Protein AF-A0A059EXM2-F1 (afdb_monomer_lite)

Organism: NCBI:txid1288291

Sequence (465 aa):
MGEEAFQTYYKFTDETMDFLKKPQIKTFRINRSHKFHNLVEELALKLGCKRHESFNDLFTLPKEIGYYKAWDNENSIRVEKSIHKKTFSLMAETGLIYYQEVSSFLPVYLLDVKREHKVLDMCSSPGSKTTQLISMTDFLVANEPNNKRRNVLITNTSKFDTSNLIVTNYDGRFFPTKFKFDRILCDVPCSSDGTIRKDPSILKFWNINKSKGLAKLQAQILKRSLELLEEDGIAIYSTCTFNKMENEDVLEEVLDHNYEILDVTNKLNNFKVRRGLTEKTYNAMRIFPEDNDTGGFFICVIRKIPKEDKKINPIKNESKDFNLTNSKIEFVDDSFISSIKVNYPMNSNQSFFKNSINSLKKINTCLVPLLNYTHDVAGVKAFDLIKINNTKIWRPLQINYELCIDKQLLYSLLKDEFIDYPSERTGFIGVFYDNINLICYLTGNKMKAYVNNKFKEILLILLFN

Foldseek 3Di:
DLLVVVCVVPVDDPLLVVLLLAWFFWKKFFQPQDPCLVLVVVVQVVQVWDADQQHRRMITHDPLQTTACANPDDDPPCSDVDVVNLLVVLCQLLVRMPTDFPQRQVLLVVQPAAADWAEEELDAPLNRSVSVVQVHYQAYEYEHQDPVRLVNNCSNCVSRLHQRYWYFHDLLLPPDLPAATLTYEAADDALLSLCSSNHVVSSVVHDVVRRLVRLVSSLSNVLSNLSRYDAQGKYKHKYSDPDCSNAVVSCVVRDDPQKAWDQPVVSRRQQDWAADPDPRGRSKTWDGCSRHVGTTMTITIMTGHHPVNVDDDDDDDDDDDDDDDDDDDDDDDLVVLQSAADDDDDDDDCDVVPVPCPSNRHDDTPSPDPPSPDNPLAPPDQWDFDADPNDTDTHGFDAPEEEEDDPVVLLCQLVDQKDFAAAQDFGWHWYDYPPDTFIWTDDHRIIHTSHHNSRSVNCCVSRVD

pLDDT: mean 75.6, std 24.19, range [22.58, 98.88]

InterPro domains:
  IPR001678 SAM-dependent methyltransferase RsmB-F/NOP2-type domain [PS51686] (19-305)
  IPR023267 RNA (C5-cytosine) methyltransferase [PR02008] (91-105)
  IPR023267 RNA (C5-cytosine) methyltransferase [PR02008] (120-130)
  IPR023267 RNA (C5-cytosine) methyltransferase [PR02008] (182-194)
  IPR023267 RNA (C5-cytosine) methyltransferase [PR02008] (232-248)
  IPR023267 RNA (C5-cytosine) methyltransferase [PR02008] (287-304)
  IPR023267 RNA (C5-cytosine) methyltransferase [PTHR22808] (6-280)
  IPR029063 S-adenosyl-L-methionine-dependent methyltransferase superfamily [G3DSA:3.40.50.150] (3-304)
  IPR029063 S-adenosyl-L-methionine-dependent methyltransferase superfamily [SSF53335] (17-305)
  IPR049560 SAM-dependent methyltransferase RsmB-F/NOP2-type, catalytic core [PF01189] (109-301)

Structure (mmCIF, N/CA/C/O backbone):
data_AF-A0A059EXM2-F1
#
_entry.id   AF-A0A059EXM2-F1
#
loop_
_atom_site.group_PDB
_atom_site.id
_atom_site.type_symbol
_atom_site.label_atom_id
_atom_site.label_alt_id
_atom_site.label_comp_id
_atom_site.label_asym_id
_atom_site.label_entity_id
_atom_site.label_seq_id
_atom_site.pdbx_PDB_ins_code
_atom_site.Cartn_x
_atom_site.Cartn_y
_atom_site.Cartn_z
_atom_site.occupancy
_atom_site.B_iso_or_equiv
_atom_site.auth_seq_id
_atom_site.auth_comp_id
_atom_site.auth_asym_id
_atom_site.auth_atom_id
_atom_site.pdbx_PDB_model_num
ATOM 1 N N . MET A 1 1 ? 31.553 7.747 -5.532 1.00 61.94 1 MET A N 1
ATOM 2 C CA . MET A 1 1 ? 31.160 6.318 -5.520 1.00 61.94 1 MET A CA 1
ATOM 3 C C . MET A 1 1 ? 29.653 6.121 -5.690 1.00 61.94 1 MET A C 1
ATOM 5 O O . MET A 1 1 ? 29.232 6.059 -6.828 1.00 61.94 1 MET A O 1
ATOM 9 N N . GLY A 1 2 ? 28.832 6.010 -4.631 1.00 78.88 2 GLY A N 1
ATOM 10 C CA . GLY A 1 2 ? 27.418 5.587 -4.759 1.00 78.88 2 GLY A CA 1
ATOM 11 C C . GLY A 1 2 ? 26.545 6.499 -5.636 1.00 78.88 2 GLY A C 1
ATOM 12 O O . GLY A 1 2 ? 26.023 6.057 -6.656 1.00 78.88 2 GLY A O 1
ATOM 13 N N . GLU A 1 3 ? 26.457 7.787 -5.288 1.00 82.94 3 GLU A N 1
ATOM 14 C CA . GLU A 1 3 ? 25.691 8.789 -6.053 1.00 82.94 3 GLU A CA 1
ATOM 15 C C . GLU A 1 3 ? 26.241 8.996 -7.477 1.00 82.94 3 GLU A C 1
ATOM 17 O O . GLU A 1 3 ? 25.490 9.049 -8.443 1.00 82.94 3 GLU A O 1
ATOM 22 N N . GLU A 1 4 ? 27.562 9.042 -7.618 1.00 84.81 4 GLU A N 1
ATOM 23 C CA . GLU A 1 4 ? 28.286 9.140 -8.894 1.00 84.81 4 GLU A CA 1
ATOM 24 C C . GLU A 1 4 ? 27.989 7.953 -9.832 1.00 84.81 4 GLU A C 1
ATOM 26 O O . GLU A 1 4 ? 27.733 8.139 -11.022 1.00 84.81 4 GLU A O 1
ATOM 31 N N . ALA A 1 5 ? 27.952 6.727 -9.298 1.00 87.06 5 ALA A N 1
ATOM 32 C CA . ALA A 1 5 ? 27.580 5.530 -10.046 1.00 87.06 5 ALA A CA 1
ATOM 33 C C . ALA A 1 5 ? 26.088 5.526 -10.418 1.00 87.06 5 ALA A C 1
ATOM 35 O O . ALA A 1 5 ? 25.745 5.110 -11.523 1.00 87.06 5 ALA A O 1
ATOM 36 N N . PHE A 1 6 ? 25.217 6.024 -9.533 1.00 90.19 6 PHE A N 1
ATOM 37 C CA . PHE A 1 6 ? 23.790 6.222 -9.807 1.00 90.19 6 PHE A CA 1
ATOM 38 C C . PHE A 1 6 ? 23.576 7.209 -10.967 1.00 90.19 6 PHE A C 1
ATOM 40 O O . PHE A 1 6 ? 22.898 6.870 -11.936 1.00 90.19 6 PHE A O 1
ATOM 47 N N . GLN A 1 7 ? 24.217 8.383 -10.921 1.00 87.62 7 GLN A N 1
ATOM 48 C CA . GLN A 1 7 ? 24.163 9.391 -11.989 1.00 87.62 7 GLN A CA 1
ATOM 49 C C . GLN A 1 7 ? 24.710 8.836 -13.317 1.00 87.62 7 GLN A C 1
ATOM 51 O O . GLN A 1 7 ? 24.052 8.941 -14.351 1.00 87.62 7 GLN A O 1
ATOM 56 N N . THR A 1 8 ? 25.871 8.169 -13.284 1.00 89.12 8 THR A N 1
ATOM 57 C CA . THR A 1 8 ? 26.523 7.573 -14.469 1.00 89.12 8 THR A CA 1
ATOM 58 C C . THR A 1 8 ? 25.678 6.468 -15.115 1.00 89.12 8 THR A C 1
ATOM 60 O O . THR A 1 8 ? 25.666 6.333 -16.341 1.00 89.12 8 THR A O 1
ATOM 63 N N . TYR A 1 9 ? 24.976 5.672 -14.302 1.00 92.06 9 TYR A N 1
ATOM 64 C CA . TYR A 1 9 ? 24.110 4.591 -14.771 1.00 92.06 9 TYR A CA 1
ATOM 65 C C . TYR A 1 9 ? 22.809 5.117 -15.381 1.00 92.06 9 TYR A C 1
ATOM 67 O O . TYR A 1 9 ? 22.465 4.738 -16.500 1.00 92.06 9 TYR A O 1
ATOM 75 N N . TYR A 1 10 ? 22.097 5.988 -14.661 1.00 91.69 10 TYR A N 1
ATOM 76 C CA . TYR A 1 10 ? 20.772 6.449 -15.074 1.00 91.69 10 TYR A CA 1
ATOM 77 C C . TYR A 1 10 ? 20.788 7.567 -16.115 1.00 91.69 10 TYR A C 1
ATOM 79 O O . TYR A 1 10 ? 19.843 7.658 -16.896 1.00 91.69 10 TYR A O 1
ATOM 87 N N . LYS A 1 11 ? 21.834 8.407 -16.139 1.00 90.75 11 LYS A N 1
ATOM 88 C CA . LYS A 1 11 ? 21.968 9.559 -17.053 1.00 90.75 11 LYS A CA 1
ATOM 89 C C . LYS A 1 11 ? 20.727 10.464 -17.066 1.00 90.75 11 LYS A C 1
ATOM 91 O O . LYS A 1 11 ? 20.297 10.942 -18.114 1.00 90.75 11 LYS A O 1
ATOM 96 N N . PHE A 1 12 ? 20.134 10.655 -15.889 1.00 91.38 12 PHE A N 1
ATOM 97 C CA . PHE A 1 12 ? 19.004 11.555 -15.695 1.00 91.38 12 PHE A CA 1
ATOM 98 C C . PHE A 1 12 ? 19.383 13.009 -16.000 1.00 91.38 12 PHE A C 1
ATOM 100 O O . PHE A 1 12 ? 20.544 13.394 -15.873 1.00 91.38 12 PHE A O 1
ATOM 107 N N . THR A 1 13 ? 18.389 13.814 -16.378 1.00 89.75 13 THR A N 1
ATOM 108 C CA . THR A 1 13 ? 18.563 15.259 -16.570 1.00 89.75 13 THR A CA 1
ATOM 109 C C . THR A 1 13 ? 18.832 15.962 -15.241 1.00 89.75 13 THR A C 1
ATOM 111 O O . THR A 1 13 ? 18.420 15.479 -14.181 1.00 89.75 13 THR A O 1
ATOM 114 N N . ASP A 1 14 ? 19.450 17.143 -15.300 1.00 87.62 14 ASP A N 1
ATOM 115 C CA . ASP A 1 14 ? 19.663 17.988 -14.119 1.00 87.62 14 ASP A CA 1
ATOM 116 C C . ASP A 1 14 ? 18.338 18.304 -13.403 1.00 87.62 14 ASP A C 1
ATOM 118 O O . ASP A 1 14 ? 18.270 18.243 -12.180 1.00 87.62 14 ASP A O 1
ATOM 122 N N . GLU A 1 15 ? 17.246 18.509 -14.150 1.00 90.19 15 GLU A N 1
ATOM 123 C CA . GLU A 1 15 ? 15.894 18.685 -13.598 1.00 90.19 15 GLU A CA 1
ATOM 124 C C . GLU A 1 15 ? 15.435 17.479 -12.758 1.00 90.19 15 GLU A C 1
ATOM 126 O O . GLU A 1 15 ? 15.003 17.647 -11.614 1.00 90.19 15 GLU A O 1
ATOM 131 N N . THR A 1 16 ? 15.569 16.259 -13.289 1.00 90.31 16 THR A N 1
ATOM 132 C CA . THR A 1 16 ? 15.226 15.021 -12.563 1.00 90.31 16 THR A CA 1
ATOM 133 C C . THR A 1 16 ? 16.080 14.895 -11.295 1.00 90.31 16 THR A C 1
ATOM 135 O O . THR A 1 16 ? 15.576 14.566 -10.218 1.00 90.31 16 THR A O 1
ATOM 138 N N . MET A 1 17 ? 17.380 15.197 -11.397 1.00 89.81 17 MET A N 1
ATOM 13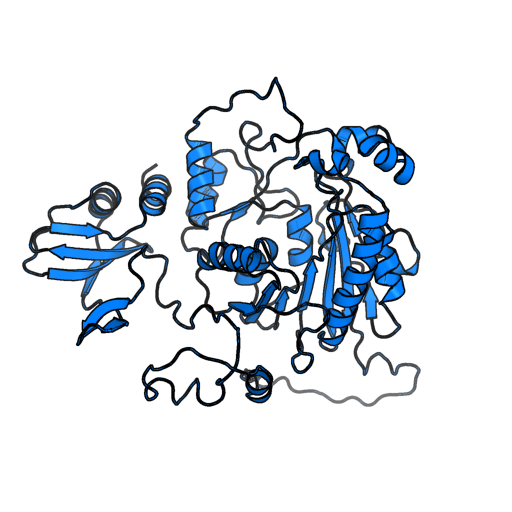9 C CA . MET A 1 17 ? 18.320 15.158 -10.272 1.00 89.81 17 MET A CA 1
ATOM 140 C C . MET A 1 17 ? 17.995 16.206 -9.197 1.00 89.81 17 MET A C 1
ATOM 142 O O . MET A 1 17 ? 18.063 15.897 -8.005 1.00 89.81 17 MET A O 1
ATOM 146 N N . ASP A 1 18 ? 17.575 17.406 -9.589 1.00 89.50 18 ASP A N 1
ATOM 147 C CA . ASP A 1 18 ? 17.108 18.451 -8.679 1.00 89.50 18 ASP A CA 1
ATOM 148 C C . ASP A 1 18 ? 15.785 18.079 -8.008 1.00 89.50 18 ASP A C 1
ATOM 150 O O . ASP A 1 18 ? 15.593 18.361 -6.825 1.00 89.50 18 ASP A O 1
ATOM 154 N N . PHE A 1 19 ? 14.861 17.415 -8.708 1.00 90.25 19 PHE A N 1
ATOM 155 C CA . PHE A 1 19 ? 13.657 16.880 -8.072 1.00 90.25 19 PHE A CA 1
ATOM 156 C C . PHE A 1 19 ? 13.964 15.750 -7.083 1.00 90.25 19 PHE A C 1
ATOM 158 O O . PHE A 1 19 ? 13.394 15.743 -5.992 1.00 90.25 19 PHE A O 1
ATOM 165 N N . LEU A 1 20 ? 14.914 14.856 -7.379 1.00 89.00 20 LEU A N 1
ATOM 166 C CA . LEU A 1 20 ? 15.392 13.846 -6.423 1.00 89.00 20 LEU A CA 1
ATOM 167 C C . LEU A 1 20 ? 16.012 14.473 -5.156 1.00 89.00 20 LEU A C 1
ATOM 169 O O . LEU A 1 20 ? 15.892 13.901 -4.068 1.00 89.00 20 LEU A O 1
ATOM 173 N N . LYS A 1 21 ? 16.604 15.669 -5.278 1.00 85.88 21 LYS A N 1
ATOM 174 C CA . LYS A 1 21 ? 17.170 16.464 -4.172 1.00 85.88 21 LYS A CA 1
ATOM 175 C C . LYS A 1 21 ? 16.143 17.298 -3.389 1.00 85.88 21 LYS A C 1
ATOM 177 O O . LYS A 1 21 ? 16.456 17.794 -2.309 1.00 85.88 21 LYS A O 1
ATOM 182 N N . LYS A 1 22 ? 14.900 17.433 -3.866 1.00 84.50 22 LYS A N 1
ATOM 183 C CA . LYS A 1 22 ? 13.835 18.175 -3.162 1.00 84.50 22 LYS A CA 1
ATOM 184 C C . LYS A 1 22 ? 13.113 17.278 -2.142 1.00 84.50 22 LYS A C 1
ATOM 186 O O . LYS A 1 22 ? 12.675 16.183 -2.507 1.00 84.50 22 LYS A O 1
ATOM 191 N N . PRO A 1 23 ? 12.891 17.732 -0.891 1.00 78.69 23 PRO A N 1
ATOM 192 C CA . PRO A 1 23 ? 11.984 17.083 0.059 1.00 78.69 23 PRO A CA 1
ATOM 193 C C . PRO A 1 23 ? 10.632 16.724 -0.566 1.00 78.69 23 PRO A C 1
ATOM 195 O O . PRO A 1 23 ? 10.040 17.540 -1.271 1.00 78.69 23 PRO A O 1
ATOM 198 N N . GLN A 1 24 ? 10.127 15.516 -0.315 1.00 82.19 24 GLN A N 1
ATOM 199 C CA . GLN A 1 24 ? 8.817 15.102 -0.824 1.00 82.19 24 GLN A CA 1
ATOM 200 C C . GLN A 1 24 ? 7.650 15.587 0.059 1.00 82.19 24 GLN A C 1
ATOM 202 O O . GLN A 1 24 ? 7.765 15.637 1.288 1.00 82.19 24 GLN A O 1
ATOM 207 N N . ILE A 1 25 ? 6.506 15.869 -0.575 1.00 81.31 25 ILE A N 1
ATOM 208 C CA . ILE A 1 25 ? 5.206 16.106 0.069 1.00 81.31 25 ILE A CA 1
ATOM 209 C C . ILE A 1 25 ? 4.643 14.807 0.679 1.00 81.31 25 ILE A C 1
ATOM 211 O O . ILE A 1 25 ? 4.482 13.788 0.005 1.00 81.31 25 ILE A O 1
ATOM 215 N N . LYS A 1 26 ? 4.279 14.848 1.962 1.00 85.38 26 LYS A N 1
ATOM 216 C CA . LYS A 1 26 ? 3.546 13.784 2.660 1.00 85.38 26 LYS A CA 1
ATOM 217 C C . LYS A 1 26 ? 2.063 13.835 2.324 1.00 85.38 26 LYS A C 1
ATOM 219 O O . LYS A 1 26 ? 1.386 14.842 2.542 1.00 85.38 26 LYS A O 1
ATOM 224 N N . THR A 1 27 ? 1.568 12.679 1.917 1.00 91.31 27 THR A N 1
ATOM 225 C CA . THR A 1 27 ? 0.152 12.371 1.741 1.00 91.31 27 THR A CA 1
ATOM 226 C C . THR A 1 27 ? -0.284 11.288 2.736 1.00 91.31 27 THR A C 1
ATOM 228 O O . THR A 1 27 ? 0.532 10.518 3.260 1.00 91.31 27 THR A O 1
ATOM 231 N N . PHE A 1 28 ? -1.575 11.257 3.054 1.00 93.44 28 PHE A N 1
ATOM 232 C CA . PHE A 1 28 ? -2.206 10.221 3.871 1.00 93.44 28 PHE A CA 1
ATOM 233 C C . PHE A 1 28 ? -3.591 9.876 3.327 1.00 93.44 28 PHE A C 1
ATOM 235 O O . PHE A 1 28 ? -4.213 10.699 2.659 1.00 93.44 28 PHE A O 1
ATOM 242 N N . ARG A 1 29 ? -4.085 8.677 3.645 1.00 93.88 29 ARG A N 1
ATOM 243 C CA . ARG A 1 29 ? -5.500 8.317 3.480 1.00 93.88 29 ARG A CA 1
ATOM 244 C C . ARG A 1 29 ? -6.215 8.356 4.826 1.00 93.88 29 ARG A C 1
ATOM 246 O O . ARG A 1 29 ? -5.594 8.081 5.856 1.00 93.88 29 ARG A O 1
ATOM 253 N N . ILE A 1 30 ? -7.518 8.612 4.812 1.00 92.69 30 ILE A N 1
ATOM 254 C CA . ILE A 1 30 ? -8.392 8.408 5.976 1.00 92.69 30 ILE A CA 1
ATOM 255 C C . ILE A 1 30 ? -8.853 6.948 5.995 1.00 92.69 30 ILE A C 1
ATOM 257 O O . ILE A 1 30 ? -9.136 6.367 4.947 1.00 92.69 30 ILE A O 1
ATOM 261 N N . ASN A 1 31 ? -8.920 6.331 7.174 1.00 88.56 31 ASN A N 1
ATOM 262 C CA . ASN A 1 31 ? -9.441 4.976 7.308 1.00 88.56 31 ASN A CA 1
ATOM 263 C C . ASN A 1 31 ? -10.973 4.970 7.173 1.00 88.56 31 ASN A C 1
ATOM 265 O O . ASN A 1 31 ? -11.696 5.196 8.143 1.00 88.56 31 ASN A O 1
ATOM 269 N N . ARG A 1 32 ? -11.460 4.689 5.960 1.00 85.94 32 ARG A N 1
ATOM 270 C CA . ARG A 1 32 ? -12.892 4.657 5.627 1.00 85.94 32 ARG A CA 1
ATOM 271 C C . ARG A 1 32 ? -13.686 3.550 6.337 1.00 85.94 32 ARG A C 1
ATOM 273 O O . ARG A 1 32 ? -14.897 3.697 6.426 1.00 85.94 32 ARG A O 1
ATOM 280 N N . SER A 1 33 ? -13.061 2.495 6.883 1.00 75.50 33 SER A N 1
ATOM 281 C CA . SER A 1 33 ? -13.796 1.510 7.703 1.00 75.50 33 SER A CA 1
ATOM 282 C C . SER A 1 33 ? -13.991 1.957 9.156 1.00 75.50 33 SER A C 1
ATOM 284 O O . SER A 1 33 ? -14.828 1.400 9.864 1.00 75.50 33 SER A O 1
ATOM 286 N N . HIS A 1 34 ? -13.270 2.986 9.620 1.00 79.62 34 HIS A N 1
ATOM 287 C CA . HIS A 1 34 ? -13.438 3.496 10.975 1.00 79.62 34 HIS A CA 1
ATOM 288 C C . HIS A 1 34 ? -14.591 4.503 11.047 1.00 79.62 34 HIS A C 1
ATOM 290 O O . HIS A 1 34 ? -14.557 5.550 10.404 1.00 79.62 34 HIS A O 1
ATOM 296 N N . LYS A 1 35 ? -15.546 4.268 11.954 1.00 77.06 35 LYS A N 1
ATOM 297 C CA . LYS A 1 35 ? -16.745 5.099 12.212 1.00 77.06 35 LYS A CA 1
ATOM 298 C C . LYS A 1 35 ? -16.544 6.591 12.549 1.00 77.06 35 LYS A C 1
ATOM 300 O O . LYS A 1 35 ? -17.514 7.296 12.797 1.00 77.06 35 LYS A O 1
ATOM 305 N N . PHE A 1 36 ? -15.304 7.077 12.574 1.00 84.25 36 PHE A N 1
ATOM 306 C CA . PHE A 1 36 ? -14.969 8.491 12.767 1.00 84.25 36 PHE A CA 1
ATOM 307 C C . PHE A 1 36 ? -14.428 9.154 11.495 1.00 84.25 36 PHE A C 1
ATOM 309 O O . PHE A 1 36 ? -14.000 10.302 11.564 1.00 84.25 36 PHE A O 1
ATOM 316 N N . HIS A 1 37 ? -14.455 8.478 10.336 1.00 87.88 37 HIS A N 1
ATOM 317 C CA . HIS A 1 37 ? -13.871 8.993 9.094 1.00 87.88 37 HIS A CA 1
ATOM 318 C C . HIS A 1 37 ? -14.359 10.405 8.728 1.00 87.88 37 HIS A C 1
ATOM 320 O O . HIS A 1 37 ? -13.537 11.216 8.321 1.00 87.88 37 HIS A O 1
ATOM 326 N N . ASN A 1 38 ? -15.639 10.734 8.952 1.00 90.50 38 ASN A N 1
ATOM 327 C CA . ASN A 1 38 ? -16.179 12.079 8.701 1.00 90.50 38 ASN A CA 1
ATOM 328 C C . ASN A 1 38 ? -15.568 13.136 9.636 1.00 90.50 38 ASN A C 1
ATOM 330 O O . ASN A 1 38 ? -15.069 14.149 9.162 1.00 90.50 38 ASN A O 1
ATOM 334 N N . LEU A 1 39 ? -15.512 12.879 10.949 1.00 90.69 39 LEU A N 1
ATOM 335 C CA . LEU A 1 39 ? -14.900 13.806 11.913 1.00 90.69 39 LEU A CA 1
ATOM 336 C C . LEU A 1 39 ? -13.392 13.972 11.668 1.00 90.69 39 LEU A C 1
ATOM 338 O O . LEU A 1 39 ? -12.851 15.064 11.810 1.00 90.69 39 LEU A O 1
ATOM 342 N N . VAL A 1 40 ? -12.707 12.897 11.264 1.00 92.12 40 VAL A N 1
ATOM 343 C CA . VAL A 1 40 ? -11.286 12.921 10.877 1.00 92.12 40 VAL A CA 1
ATOM 344 C C . VAL A 1 40 ? -11.076 13.735 9.596 1.00 92.12 40 VAL A C 1
ATOM 346 O O . VAL A 1 40 ? -10.073 14.432 9.481 1.00 92.12 40 VAL A O 1
ATOM 349 N N . GLU A 1 41 ? -12.020 13.685 8.656 1.00 94.31 41 GLU A N 1
ATOM 350 C CA . GLU A 1 41 ? -12.012 14.429 7.393 1.00 94.31 41 GLU A CA 1
ATOM 351 C C . GLU A 1 41 ? -12.301 15.920 7.601 1.00 94.31 41 GLU A C 1
ATOM 353 O O . GLU A 1 41 ? -11.534 16.763 7.135 1.00 94.31 41 GLU A O 1
ATOM 358 N N . GLU A 1 42 ? -13.329 16.257 8.382 1.00 92.69 42 GLU A N 1
ATOM 359 C CA . GLU A 1 42 ? -13.608 17.624 8.830 1.00 92.69 42 GLU A CA 1
ATOM 360 C C . GLU A 1 42 ? -12.419 18.220 9.587 1.00 92.69 42 GLU A C 1
ATOM 362 O O . GLU A 1 42 ? -11.996 19.339 9.297 1.00 92.69 42 GLU A O 1
ATOM 367 N N . LEU A 1 43 ? -11.838 17.471 10.530 1.00 90.94 43 LEU A N 1
ATOM 368 C CA . LEU A 1 43 ? -10.674 17.915 11.290 1.00 90.94 43 LEU A CA 1
ATOM 369 C C . LEU A 1 43 ? -9.438 18.066 10.393 1.00 90.94 43 LEU A C 1
ATOM 371 O O . LEU A 1 43 ? -8.734 19.062 10.511 1.00 90.94 43 LEU A O 1
ATOM 375 N N . ALA A 1 44 ? -9.186 17.151 9.453 1.00 90.94 44 ALA A N 1
ATOM 376 C CA . ALA A 1 44 ? -8.093 17.295 8.491 1.00 90.94 44 ALA A CA 1
ATOM 377 C C . ALA A 1 44 ? -8.223 18.584 7.658 1.00 90.94 44 ALA A C 1
ATOM 379 O O . ALA A 1 44 ? -7.235 19.302 7.491 1.00 90.94 44 ALA A O 1
ATOM 380 N N . LEU A 1 45 ? -9.433 18.903 7.185 1.00 91.88 45 LEU A N 1
ATOM 381 C CA . LEU A 1 45 ? -9.723 20.127 6.431 1.00 91.88 45 LEU A CA 1
ATOM 382 C C . LEU A 1 45 ? -9.598 21.388 7.309 1.00 91.88 45 LEU A C 1
ATOM 384 O O . LEU A 1 45 ? -8.935 22.339 6.898 1.00 91.88 45 LEU A O 1
ATOM 388 N N . LYS A 1 46 ? -10.132 21.381 8.543 1.00 89.69 46 LYS A N 1
ATOM 389 C CA . LYS A 1 46 ? -9.931 22.454 9.546 1.00 89.69 46 LYS A CA 1
ATOM 390 C C . LYS A 1 46 ? -8.443 22.702 9.837 1.00 89.69 46 LYS A C 1
ATOM 392 O O . LYS A 1 46 ? -8.028 23.843 10.003 1.00 89.69 46 LYS A O 1
ATOM 397 N N . LEU A 1 47 ? -7.634 21.641 9.859 1.00 87.19 47 LEU A N 1
ATOM 398 C CA . LEU A 1 47 ? -6.178 21.684 10.046 1.00 87.19 47 LEU A CA 1
ATOM 399 C C . LEU A 1 47 ? -5.396 22.067 8.771 1.00 87.19 47 LEU A C 1
ATOM 401 O O . LEU A 1 47 ? -4.169 21.968 8.759 1.00 87.19 47 LEU A O 1
ATOM 405 N N . GLY A 1 48 ? -6.076 22.499 7.703 1.00 87.81 48 GLY A N 1
ATOM 406 C CA . GLY A 1 48 ? -5.461 23.005 6.473 1.00 87.81 48 GLY A CA 1
ATOM 407 C C . GLY A 1 48 ? -4.991 21.935 5.483 1.00 87.81 48 GLY A C 1
ATOM 408 O O . GLY A 1 48 ? -4.294 22.268 4.522 1.00 87.81 48 GLY A O 1
ATOM 409 N N . CYS A 1 49 ? -5.340 20.659 5.685 1.00 90.38 49 CYS A N 1
ATOM 410 C CA . CYS A 1 49 ? -5.080 19.629 4.676 1.00 90.38 49 CYS A CA 1
ATOM 411 C C . CYS A 1 49 ? -5.932 19.883 3.430 1.00 90.38 49 CYS A C 1
ATOM 413 O O . CYS A 1 49 ? -7.052 20.386 3.516 1.00 90.38 49 CYS A O 1
ATOM 415 N N . LYS A 1 50 ? -5.433 19.464 2.267 1.00 91.62 50 LYS A N 1
ATOM 416 C CA . LYS A 1 50 ? -6.177 19.518 1.001 1.00 91.62 50 LYS A CA 1
ATOM 417 C C . LYS A 1 50 ? -6.388 18.111 0.460 1.00 91.62 50 LYS A C 1
ATOM 419 O O . LYS A 1 50 ? -5.498 17.275 0.602 1.00 91.62 50 LYS A O 1
ATOM 424 N N . ARG A 1 51 ? -7.530 17.853 -0.184 1.00 93.31 51 ARG A N 1
ATOM 425 C CA . ARG A 1 51 ? -7.708 16.644 -1.009 1.00 93.31 51 ARG A CA 1
ATOM 426 C C . ARG A 1 51 ? -6.679 16.649 -2.140 1.00 93.31 51 ARG A C 1
ATOM 428 O O . ARG A 1 51 ? -6.332 17.717 -2.641 1.00 93.31 51 ARG A O 1
ATOM 435 N N . HIS A 1 52 ? -6.201 15.478 -2.538 1.00 91.56 52 HIS A N 1
ATOM 436 C CA . HIS A 1 52 ? -5.348 15.341 -3.711 1.00 91.56 52 HIS A CA 1
ATOM 437 C C . HIS A 1 52 ? -6.187 15.480 -4.988 1.00 91.56 52 HIS A C 1
ATOM 439 O O . HIS A 1 52 ? -7.189 14.787 -5.141 1.00 91.56 52 HIS A O 1
ATOM 445 N N . GLU A 1 53 ? -5.753 16.332 -5.917 1.00 87.00 53 GLU A N 1
ATOM 446 C CA . GLU A 1 53 ? -6.539 16.767 -7.086 1.00 87.00 53 GLU A CA 1
ATOM 447 C C . GLU A 1 53 ? -7.030 15.597 -7.960 1.00 87.00 53 GLU A C 1
ATOM 449 O O . GLU A 1 53 ? -8.182 15.584 -8.384 1.00 87.00 53 GLU A O 1
ATOM 454 N N . SER A 1 54 ? -6.198 14.568 -8.151 1.00 88.12 54 SER A N 1
ATOM 455 C CA . SER A 1 54 ? -6.555 13.346 -8.896 1.00 88.12 54 SER A CA 1
ATOM 456 C C . SER A 1 54 ? -7.292 12.264 -8.085 1.00 88.12 54 SER A C 1
ATOM 458 O O . SER A 1 54 ? -7.891 11.366 -8.681 1.00 88.12 54 SER A O 1
ATOM 460 N N . PHE A 1 55 ? -7.212 12.281 -6.743 1.00 91.25 55 PHE A N 1
ATOM 461 C CA . PHE A 1 55 ? -7.529 11.121 -5.886 1.00 91.25 55 PHE A CA 1
ATOM 462 C C . PHE A 1 55 ? -8.185 11.533 -4.554 1.00 91.25 55 PHE A C 1
ATOM 464 O O . PHE A 1 55 ? -7.506 11.816 -3.569 1.00 91.25 55 PHE A O 1
ATOM 471 N N . ASN A 1 56 ? -9.521 11.502 -4.503 1.00 86.00 56 ASN A N 1
ATOM 472 C CA . ASN A 1 56 ? -10.330 12.027 -3.387 1.00 86.00 56 ASN A CA 1
ATOM 473 C C . ASN A 1 56 ? -10.083 11.396 -1.999 1.00 86.00 56 ASN A C 1
ATOM 475 O O . ASN A 1 56 ? -10.397 12.035 -0.991 1.00 86.00 56 ASN A O 1
ATOM 479 N N . ASP A 1 57 ? -9.543 10.173 -1.936 1.00 87.06 57 ASP A N 1
ATOM 480 C CA . ASP A 1 57 ? -9.198 9.478 -0.682 1.00 87.06 57 ASP A CA 1
ATOM 481 C C . ASP A 1 57 ? -7.808 9.828 -0.131 1.00 87.06 57 ASP A C 1
ATOM 483 O O . ASP A 1 57 ? -7.477 9.435 0.991 1.00 87.06 57 ASP A O 1
ATOM 487 N N . LEU A 1 58 ? -6.996 10.569 -0.892 1.00 92.50 58 LEU A N 1
ATOM 488 C CA . LEU A 1 58 ? -5.703 11.075 -0.446 1.00 92.50 58 LEU A CA 1
ATOM 489 C C . LEU A 1 58 ? -5.796 12.539 -0.018 1.00 92.50 58 LEU A C 1
ATOM 491 O O . LEU A 1 58 ? -6.437 13.370 -0.660 1.00 92.50 58 LEU A O 1
ATOM 495 N N . PHE A 1 59 ? -5.077 12.854 1.053 1.00 92.62 59 PHE A N 1
ATOM 496 C CA . PHE A 1 59 ? -4.975 14.181 1.638 1.00 92.62 59 PHE A CA 1
ATOM 497 C C . PHE A 1 59 ? -3.510 14.596 1.739 1.00 92.62 59 PHE A C 1
ATOM 499 O O . PHE A 1 59 ? -2.673 13.862 2.268 1.00 92.62 59 PHE A O 1
ATOM 506 N N . THR A 1 60 ? -3.212 15.791 1.248 1.00 90.00 60 THR A N 1
ATOM 507 C CA . THR A 1 60 ? -1.915 16.458 1.361 1.00 90.00 60 THR A CA 1
ATOM 508 C C . THR A 1 60 ? -1.866 17.252 2.663 1.00 90.00 60 THR A C 1
ATOM 510 O O . THR A 1 60 ? -2.765 18.052 2.937 1.00 90.00 60 THR A O 1
ATOM 513 N N . LEU A 1 61 ? -0.813 17.046 3.461 1.00 85.62 61 LEU A N 1
ATOM 514 C CA . LEU A 1 61 ? -0.570 17.827 4.679 1.00 85.62 61 LEU A CA 1
ATOM 515 C C . LEU A 1 61 ? -0.203 19.295 4.359 1.00 85.62 61 LEU A C 1
ATOM 517 O O . LEU A 1 61 ? 0.422 19.547 3.325 1.00 85.62 61 LEU A O 1
ATOM 521 N N . PRO A 1 62 ? -0.489 20.251 5.269 1.00 78.38 62 PRO A N 1
ATOM 522 C CA . PRO A 1 62 ? 0.001 21.630 5.176 1.00 78.38 62 PRO A CA 1
ATOM 523 C C . PRO A 1 62 ? 1.526 21.683 5.012 1.00 78.38 62 PRO A C 1
ATOM 525 O O . PRO A 1 62 ? 2.235 20.854 5.593 1.00 78.38 62 PRO A O 1
ATOM 528 N N . LYS A 1 63 ? 2.059 22.6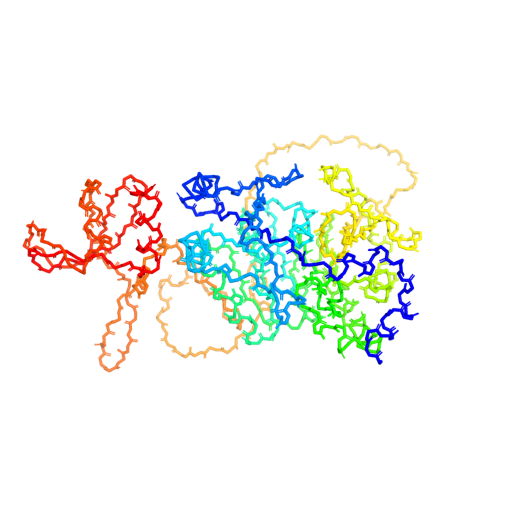57 4.262 1.00 68.88 63 LYS A N 1
ATOM 529 C CA . LYS A 1 63 ? 3.504 22.759 3.957 1.00 68.88 63 LYS A CA 1
ATOM 530 C C . LYS A 1 63 ? 4.370 22.856 5.217 1.00 68.88 63 LYS A C 1
ATOM 532 O O . LYS A 1 63 ? 5.479 22.335 5.257 1.00 68.88 63 LYS A O 1
ATOM 537 N N . GLU A 1 64 ? 3.813 23.427 6.274 1.00 64.44 64 GLU A N 1
ATOM 538 C CA . GLU A 1 64 ? 4.401 23.650 7.593 1.00 64.44 64 GLU A CA 1
ATOM 539 C C . GLU A 1 64 ? 4.634 22.335 8.368 1.00 64.44 64 GLU A C 1
ATOM 541 O O . GLU A 1 64 ? 5.306 22.327 9.393 1.00 64.44 64 GLU A O 1
ATOM 546 N N . ILE A 1 65 ? 4.068 21.211 7.907 1.00 65.06 65 ILE A N 1
ATOM 547 C CA . ILE A 1 65 ? 4.121 19.880 8.552 1.00 65.06 65 ILE A CA 1
ATOM 548 C C . ILE A 1 65 ? 4.502 18.780 7.529 1.00 65.06 65 ILE A C 1
ATOM 550 O O . ILE A 1 65 ? 5.068 17.726 7.864 1.00 65.06 65 ILE A O 1
ATOM 554 N N . GLY A 1 66 ? 4.186 19.029 6.259 1.00 57.31 66 GLY A N 1
ATOM 555 C CA . GLY A 1 66 ? 4.057 18.050 5.191 1.00 57.31 66 GLY A CA 1
ATOM 556 C C . GLY A 1 66 ? 5.348 17.564 4.544 1.00 57.31 66 GLY A C 1
ATOM 557 O O . GLY A 1 66 ? 5.284 16.573 3.836 1.00 57.31 66 GLY A O 1
ATOM 558 N N . TYR A 1 67 ? 6.520 18.151 4.782 1.00 57.34 67 TYR A N 1
ATOM 559 C CA . TYR A 1 67 ? 7.744 17.697 4.099 1.00 57.34 67 TYR A CA 1
ATOM 560 C C . TYR A 1 67 ? 8.481 16.563 4.828 1.00 57.34 67 TYR A C 1
ATOM 562 O O . TYR A 1 67 ? 8.603 16.552 6.060 1.00 57.34 67 TYR A O 1
ATOM 570 N N . TYR A 1 68 ? 8.983 15.575 4.081 1.00 55.31 68 TYR A N 1
ATOM 571 C CA . TYR A 1 68 ? 9.964 14.607 4.593 1.00 55.31 68 TYR A CA 1
ATOM 572 C C . TYR A 1 68 ? 11.315 15.307 4.834 1.00 55.31 68 TYR A C 1
ATOM 574 O O . TYR A 1 68 ? 11.796 16.028 3.968 1.00 55.31 68 TYR A O 1
ATOM 582 N N . LYS A 1 69 ? 11.959 15.076 5.988 1.00 54.62 69 LYS A N 1
ATOM 583 C CA . LYS A 1 69 ? 13.244 15.702 6.394 1.00 54.62 69 LYS A CA 1
ATOM 584 C C . LYS A 1 69 ? 14.475 15.149 5.642 1.00 54.62 69 LYS A C 1
ATOM 586 O O . LYS A 1 69 ? 15.558 15.089 6.206 1.00 54.62 69 LYS A O 1
ATOM 591 N N . ALA A 1 70 ? 14.290 14.694 4.406 1.00 48.75 70 ALA A N 1
ATOM 592 C CA . ALA A 1 70 ? 15.220 13.840 3.670 1.00 48.75 70 ALA A CA 1
ATOM 593 C C . ALA A 1 70 ? 16.649 14.407 3.584 1.00 48.75 70 ALA A C 1
ATOM 595 O O . ALA A 1 70 ? 17.605 13.716 3.919 1.00 48.75 70 ALA A O 1
ATOM 596 N N . TRP A 1 71 ? 16.776 15.665 3.162 1.00 48.06 71 TRP A N 1
ATOM 597 C CA . TRP A 1 71 ? 18.042 16.279 2.742 1.00 48.06 71 TRP A CA 1
ATOM 598 C C . TRP A 1 71 ? 18.645 17.257 3.761 1.00 48.06 71 TRP A C 1
ATOM 600 O O . TRP A 1 71 ? 19.550 18.019 3.435 1.00 48.06 71 TRP A O 1
ATOM 610 N N . ASP A 1 72 ? 18.121 17.279 4.985 1.00 46.81 72 ASP A N 1
ATOM 611 C CA . ASP A 1 72 ? 18.236 18.448 5.853 1.00 46.81 72 ASP A CA 1
ATOM 612 C C . ASP A 1 72 ? 19.067 18.178 7.115 1.00 46.81 72 ASP A C 1
ATOM 614 O O . ASP A 1 72 ? 18.544 17.769 8.157 1.00 46.81 72 ASP A O 1
ATOM 618 N N . ASN A 1 73 ? 20.381 18.396 6.995 1.00 44.25 73 ASN A N 1
ATOM 619 C CA . ASN A 1 73 ? 21.342 18.228 8.089 1.00 44.25 73 ASN A CA 1
ATOM 620 C C . ASN A 1 73 ? 21.448 19.449 9.020 1.00 44.25 73 ASN A C 1
ATOM 622 O O . ASN A 1 73 ? 21.915 19.278 10.143 1.00 44.25 73 ASN A O 1
ATOM 626 N N . GLU A 1 74 ? 21.051 20.657 8.592 1.00 40.78 74 GLU A N 1
ATOM 627 C CA . GLU A 1 74 ? 21.458 21.880 9.314 1.00 40.78 74 GLU A CA 1
ATOM 628 C C . GLU A 1 74 ? 20.472 23.061 9.308 1.00 40.78 74 GLU A C 1
ATOM 630 O O . GLU A 1 74 ? 20.580 23.905 10.193 1.00 40.78 74 GLU A O 1
ATOM 635 N N . ASN A 1 75 ? 19.487 23.135 8.399 1.00 38.91 75 ASN A N 1
ATOM 636 C CA . ASN A 1 75 ? 18.571 24.291 8.325 1.00 38.91 75 ASN A CA 1
ATOM 637 C C . ASN A 1 75 ? 17.077 23.939 8.322 1.00 38.91 75 ASN A C 1
ATOM 639 O O . ASN A 1 75 ? 16.228 24.790 8.046 1.00 38.91 75 ASN A O 1
ATOM 643 N N . SER A 1 76 ? 16.728 22.717 8.730 1.00 39.75 76 SER A N 1
ATOM 644 C CA . SER A 1 76 ? 15.334 22.349 8.929 1.00 39.75 76 SER A CA 1
ATOM 645 C C . SER A 1 76 ? 14.739 23.258 9.993 1.00 39.75 76 SER A C 1
ATOM 647 O O . SER A 1 76 ? 15.087 23.140 11.176 1.00 39.75 76 SER A O 1
ATOM 649 N N . ILE A 1 77 ? 13.813 24.124 9.581 1.00 41.06 77 ILE A N 1
ATOM 650 C CA . ILE A 1 77 ? 12.990 24.906 10.498 1.00 41.06 77 ILE A CA 1
ATOM 651 C C . ILE A 1 77 ? 12.490 23.945 11.575 1.00 41.06 77 ILE A C 1
ATOM 653 O O . ILE A 1 77 ? 11.913 22.892 11.270 1.00 41.06 77 ILE A O 1
ATOM 657 N N . ARG A 1 78 ? 12.732 24.284 12.846 1.00 41.72 78 ARG A N 1
ATOM 658 C CA . ARG A 1 78 ? 12.085 23.594 13.959 1.00 41.72 78 ARG A CA 1
ATOM 659 C C . ARG A 1 78 ? 10.593 23.889 13.864 1.00 41.72 78 ARG A C 1
ATOM 661 O O . ARG A 1 78 ? 10.081 24.800 14.497 1.00 41.72 78 ARG A O 1
ATOM 668 N N . VAL A 1 79 ? 9.890 23.067 13.089 1.00 43.59 79 VAL A N 1
ATOM 669 C CA . VAL A 1 79 ? 8.460 22.835 13.255 1.00 43.59 79 VAL A CA 1
ATOM 670 C C . VAL A 1 79 ? 8.331 22.179 14.623 1.00 43.59 79 VAL A C 1
ATOM 672 O O . VAL A 1 79 ? 8.512 20.961 14.779 1.00 43.59 79 VAL A O 1
ATOM 675 N N . GLU A 1 80 ? 8.157 23.045 15.619 1.00 42.84 80 GLU A N 1
ATOM 676 C CA . GLU A 1 80 ? 8.096 22.711 17.032 1.00 42.84 80 GLU A CA 1
ATOM 677 C C . GLU A 1 80 ? 6.861 21.850 17.342 1.00 42.84 80 GLU A C 1
ATOM 679 O O . GLU A 1 80 ? 6.264 21.200 16.478 1.00 42.84 80 GLU A O 1
ATOM 684 N N . LYS A 1 81 ? 6.487 21.781 18.617 1.00 47.00 81 LYS A N 1
ATOM 685 C CA . LYS A 1 81 ? 5.383 20.969 19.131 1.00 47.00 81 LYS A CA 1
ATOM 686 C C . LYS A 1 81 ? 4.019 21.594 18.785 1.00 47.00 81 LYS A C 1
ATOM 688 O O . LYS A 1 81 ? 3.200 21.800 19.675 1.00 47.00 81 LYS A O 1
ATOM 693 N N . SER A 1 82 ? 3.772 21.906 17.510 1.00 59.91 82 SER A N 1
ATOM 694 C CA . SER A 1 82 ? 2.453 22.343 17.053 1.00 59.91 82 SER A CA 1
ATOM 695 C C . SER A 1 82 ? 1.425 21.257 17.365 1.00 59.91 82 SER A C 1
ATOM 697 O O . SER A 1 82 ? 1.674 20.064 17.153 1.00 59.91 82 SER A O 1
ATOM 699 N N . ILE A 1 83 ? 0.263 21.666 17.879 1.00 61.06 83 ILE A N 1
ATOM 700 C CA . ILE A 1 83 ? -0.801 20.737 18.279 1.00 61.06 83 ILE A CA 1
ATOM 701 C C . ILE A 1 83 ? -1.193 19.814 17.114 1.00 61.06 83 ILE A C 1
ATOM 703 O O . ILE A 1 83 ? -1.301 18.606 17.300 1.00 61.06 83 ILE A O 1
ATOM 707 N N . HIS A 1 84 ? -1.211 20.349 15.887 1.00 76.19 84 HIS A N 1
ATOM 708 C CA . HIS A 1 84 ? -1.454 19.619 14.639 1.00 76.19 84 HIS A CA 1
ATOM 709 C C . HIS A 1 84 ? -0.537 18.393 14.480 1.00 76.19 84 HIS A C 1
ATOM 711 O O . HIS A 1 84 ? -1.002 17.303 14.157 1.00 76.19 84 HIS A O 1
ATOM 717 N N . LYS A 1 85 ? 0.771 18.537 14.744 1.00 76.88 85 LYS A N 1
ATOM 718 C CA . LYS A 1 85 ? 1.739 17.436 14.625 1.00 76.88 85 LYS A CA 1
ATOM 719 C C . LYS A 1 85 ? 1.474 16.331 15.650 1.00 76.88 85 LYS A C 1
ATOM 721 O O . LYS A 1 85 ? 1.666 15.161 15.328 1.00 76.88 85 LYS A O 1
ATOM 726 N N . LYS A 1 86 ? 1.005 16.681 16.855 1.00 83.62 86 LYS A N 1
ATOM 727 C CA . LYS A 1 86 ? 0.558 15.692 17.847 1.00 83.62 86 LYS A CA 1
ATOM 728 C C . LYS A 1 86 ? -0.723 14.999 17.370 1.00 83.62 86 LYS A C 1
ATOM 730 O O . LYS A 1 86 ? -0.751 13.773 17.339 1.00 83.62 86 LYS A O 1
ATOM 735 N N . THR A 1 87 ? -1.717 15.760 16.908 1.00 87.38 87 THR A N 1
ATOM 736 C CA . THR A 1 87 ? -2.989 15.249 16.370 1.00 87.38 87 THR A CA 1
ATOM 737 C C . THR A 1 87 ? -2.780 14.240 15.238 1.00 87.38 87 THR A C 1
ATOM 739 O O . THR A 1 87 ? -3.279 13.122 15.326 1.00 87.38 87 THR A O 1
ATOM 742 N N . PHE A 1 88 ? -1.979 14.562 14.216 1.00 87.81 88 PHE A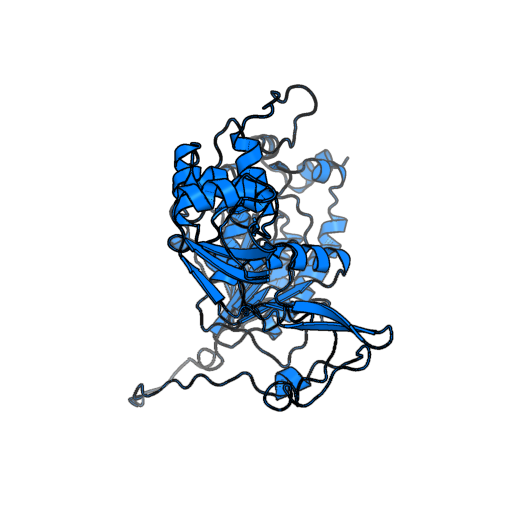 N 1
ATOM 743 C CA . PHE A 1 88 ? -1.706 13.630 13.111 1.00 87.81 88 PHE A CA 1
ATOM 744 C C . PHE A 1 88 ? -0.856 12.412 13.527 1.00 87.81 88 PHE A C 1
ATOM 746 O O . PHE A 1 88 ? -0.952 11.355 12.902 1.00 87.81 88 PHE A O 1
ATOM 753 N N . SER A 1 89 ? -0.045 12.512 14.590 1.00 87.12 89 SER A N 1
ATOM 754 C CA . SER A 1 89 ? 0.624 11.341 15.183 1.00 87.12 89 SER A CA 1
ATOM 755 C C . SER A 1 89 ? -0.403 10.427 15.858 1.00 87.12 89 SER A C 1
ATOM 757 O O . SER A 1 89 ? -0.494 9.249 15.521 1.00 87.12 89 SER A O 1
ATOM 759 N N . LEU A 1 90 ? -1.267 10.990 16.714 1.00 87.06 90 LEU A N 1
ATOM 760 C CA . LEU A 1 90 ? -2.351 10.267 17.386 1.00 87.06 90 LEU A CA 1
ATOM 761 C C . LEU A 1 90 ? -3.282 9.574 16.382 1.00 87.06 90 LEU A C 1
ATOM 763 O O . LEU A 1 90 ? -3.543 8.383 16.538 1.00 87.06 90 LEU A O 1
ATOM 767 N N . MET A 1 91 ? -3.719 10.262 15.320 1.00 89.50 91 MET A N 1
ATOM 768 C CA . MET A 1 91 ? -4.550 9.678 14.256 1.00 89.50 91 MET A CA 1
ATOM 769 C C . MET A 1 91 ? -3.889 8.467 13.574 1.00 89.50 91 MET A C 1
ATOM 771 O O . MET A 1 91 ? -4.557 7.471 13.307 1.00 89.50 91 MET A O 1
ATOM 775 N N . ALA A 1 92 ? -2.584 8.522 13.288 1.00 88.19 92 ALA A N 1
ATOM 776 C CA . ALA A 1 92 ? -1.869 7.432 12.613 1.00 88.19 92 ALA A CA 1
ATOM 777 C C . ALA A 1 92 ? -1.514 6.266 13.558 1.00 88.19 92 ALA A C 1
ATOM 779 O O . ALA A 1 92 ? -1.447 5.098 13.160 1.00 88.19 92 ALA A O 1
ATOM 780 N N . GLU A 1 93 ? -1.294 6.571 14.835 1.00 83.06 93 GLU A N 1
ATOM 781 C CA . GLU A 1 93 ? -1.047 5.580 15.881 1.00 83.06 93 GLU A CA 1
ATOM 782 C C . GLU A 1 93 ? -2.326 4.815 16.253 1.00 83.06 93 GLU A C 1
ATOM 784 O O . GLU A 1 93 ? -2.245 3.618 16.524 1.00 83.06 93 GLU A O 1
ATOM 789 N N . THR A 1 94 ? -3.488 5.475 16.179 1.00 81.50 94 THR A N 1
ATOM 790 C CA . THR A 1 94 ? -4.831 4.909 16.426 1.00 81.50 94 THR A CA 1
ATOM 791 C C . THR A 1 94 ? -5.528 4.357 15.174 1.00 81.50 94 THR A C 1
ATOM 793 O O . THR A 1 94 ? -6.636 3.848 15.273 1.00 81.50 94 THR A O 1
ATOM 796 N N . GLY A 1 95 ? -4.902 4.424 13.993 1.00 82.31 95 GLY A N 1
ATOM 797 C CA . GLY A 1 95 ? -5.455 3.849 12.755 1.00 82.31 95 GLY A CA 1
ATOM 798 C C . GLY A 1 95 ? -6.588 4.641 12.100 1.00 82.31 95 GLY A C 1
ATOM 799 O O . GLY A 1 95 ? -7.226 4.129 11.184 1.00 82.31 95 GLY A O 1
ATOM 800 N N . LEU A 1 96 ? -6.826 5.883 12.524 1.00 87.06 96 LEU A N 1
ATOM 801 C CA . LEU A 1 96 ? -7.784 6.805 11.904 1.00 87.06 96 LEU A CA 1
ATOM 802 C C . LEU A 1 96 ? -7.289 7.336 10.548 1.00 87.06 96 LEU A C 1
ATOM 804 O O . LEU A 1 96 ? -8.092 7.599 9.652 1.00 87.06 96 LEU A O 1
ATOM 808 N N . ILE A 1 97 ? -5.969 7.457 10.381 1.00 91.81 97 ILE A N 1
ATOM 809 C CA . ILE A 1 97 ? -5.311 7.753 9.100 1.00 91.81 97 ILE A CA 1
ATOM 810 C C . ILE A 1 97 ? -4.152 6.786 8.847 1.00 91.81 97 ILE A C 1
ATOM 812 O O . ILE A 1 97 ? -3.609 6.187 9.777 1.00 91.81 97 ILE A O 1
ATOM 816 N N . TYR A 1 98 ? -3.714 6.690 7.593 1.00 90.50 98 TYR A N 1
ATOM 817 C CA . TYR A 1 98 ? -2.491 5.982 7.220 1.00 90.50 98 TYR A CA 1
ATOM 818 C C . TYR A 1 98 ? -1.648 6.837 6.264 1.00 90.50 98 TYR A C 1
ATOM 820 O O . TYR A 1 98 ? -2.116 7.210 5.188 1.00 90.50 98 TYR A O 1
ATOM 828 N N . TYR A 1 99 ? -0.393 7.126 6.624 1.00 90.06 99 TYR A N 1
ATOM 829 C CA . TYR A 1 99 ? 0.543 7.846 5.750 1.00 90.06 99 TYR A CA 1
ATOM 830 C C . TYR A 1 99 ? 0.919 6.996 4.532 1.00 90.06 99 TYR A C 1
ATOM 832 O O . TYR A 1 99 ? 1.555 5.947 4.661 1.00 90.06 99 TYR A O 1
ATOM 840 N N . GLN A 1 100 ? 0.548 7.460 3.343 1.00 90.56 100 GLN A N 1
ATOM 841 C CA . GLN A 1 100 ? 0.797 6.775 2.082 1.00 90.56 100 GLN A CA 1
ATOM 842 C C . GLN A 1 100 ? 1.000 7.811 0.985 1.00 90.56 100 GLN A C 1
ATOM 844 O O . GLN A 1 100 ? 0.200 8.724 0.819 1.00 90.56 100 GLN A O 1
ATOM 849 N N . GLU A 1 101 ? 2.077 7.632 0.232 1.00 90.75 101 GLU A N 1
ATOM 850 C CA . GLU A 1 101 ? 2.370 8.428 -0.952 1.00 90.75 101 GLU A CA 1
ATOM 851 C C . GLU A 1 101 ? 1.434 8.068 -2.111 1.00 90.75 101 GLU A C 1
ATOM 853 O O . GLU A 1 101 ? 1.192 6.885 -2.347 1.00 90.75 101 GLU A O 1
ATOM 858 N N . VAL A 1 102 ? 1.032 9.075 -2.892 1.00 92.69 102 VAL A N 1
ATOM 859 C CA . VAL A 1 102 ? 0.288 8.960 -4.162 1.00 92.69 102 VAL A CA 1
ATOM 860 C C . VAL A 1 102 ? 0.784 7.817 -5.064 1.00 92.69 102 VAL A C 1
ATOM 862 O O . VAL A 1 102 ? 0.018 6.911 -5.390 1.00 92.69 102 VAL A O 1
ATOM 865 N N . SER A 1 103 ? 2.078 7.783 -5.402 1.00 93.75 103 SER A N 1
ATOM 866 C CA . SER A 1 103 ? 2.659 6.731 -6.257 1.00 93.75 103 SER A CA 1
ATOM 867 C C . SER A 1 103 ? 2.527 5.322 -5.656 1.00 93.75 103 SER A C 1
ATOM 869 O O . SER A 1 103 ? 2.377 4.345 -6.380 1.00 93.75 103 SER A O 1
ATOM 871 N N . SER A 1 104 ? 2.494 5.214 -4.324 1.00 93.88 104 SER A N 1
ATOM 872 C CA . SER A 1 104 ? 2.344 3.958 -3.582 1.00 93.88 104 SER A CA 1
ATOM 873 C C . SER A 1 104 ? 0.885 3.604 -3.254 1.00 93.88 104 SER A C 1
ATOM 875 O O . SER A 1 104 ? 0.632 2.532 -2.703 1.00 93.88 104 SER A O 1
ATOM 877 N N . PHE A 1 105 ? -0.066 4.491 -3.561 1.00 95.31 105 PHE A N 1
ATOM 878 C CA . PHE A 1 105 ? -1.521 4.279 -3.523 1.00 95.31 105 PHE A CA 1
ATOM 879 C C . PHE A 1 105 ? -2.043 3.744 -4.864 1.00 95.31 105 PHE A C 1
ATOM 881 O O . PHE A 1 105 ? -2.924 2.879 -4.886 1.00 95.31 105 PHE A O 1
ATOM 888 N N . LEU A 1 106 ? -1.448 4.201 -5.970 1.00 96.56 106 LEU A N 1
ATOM 889 C CA . LEU A 1 106 ? -1.827 3.826 -7.333 1.00 96.56 106 LEU A CA 1
ATOM 890 C C . LEU A 1 106 ? -1.866 2.308 -7.613 1.00 96.56 106 LEU A C 1
ATOM 892 O O . LEU A 1 106 ? -2.840 1.877 -8.223 1.00 96.56 106 LEU A O 1
ATOM 896 N N . PRO A 1 107 ? -0.928 1.459 -7.141 1.00 97.88 107 PRO A N 1
ATOM 897 C CA . PRO A 1 107 ? -0.985 0.013 -7.378 1.00 97.88 107 PRO A CA 1
ATOM 898 C C . PRO A 1 107 ? -2.257 -0.666 -6.869 1.00 97.88 107 PRO A C 1
ATOM 900 O O . PRO A 1 107 ? -2.709 -1.630 -7.467 1.00 97.88 107 PRO A O 1
ATOM 903 N N . VAL A 1 108 ? -2.847 -0.170 -5.778 1.00 97.44 108 VAL A N 1
ATOM 904 C CA . VAL A 1 108 ? -4.109 -0.710 -5.247 1.00 97.44 108 VAL A CA 1
ATOM 905 C C . VAL A 1 108 ? -5.312 -0.079 -5.946 1.00 97.44 108 VAL A C 1
ATOM 907 O O . VAL A 1 108 ? -6.261 -0.785 -6.269 1.00 97.44 108 VAL A O 1
ATOM 910 N N . TYR A 1 109 ? -5.254 1.222 -6.244 1.00 96.25 109 TYR A N 1
ATOM 911 C CA . TYR A 1 109 ? -6.289 1.917 -7.016 1.00 96.25 109 TYR A CA 1
ATOM 912 C C . TYR A 1 109 ? -6.498 1.290 -8.408 1.00 96.25 109 TYR A C 1
ATOM 914 O O . TYR A 1 109 ? -7.627 1.095 -8.848 1.00 96.25 109 TYR A O 1
ATOM 922 N N . LEU A 1 110 ? -5.406 0.908 -9.075 1.00 97.38 110 LEU A N 1
ATOM 923 C CA . LEU A 1 110 ? -5.412 0.309 -10.411 1.00 97.38 110 LEU A CA 1
ATOM 924 C C . LEU A 1 110 ? -5.680 -1.207 -10.415 1.00 97.38 110 LEU A C 1
ATOM 926 O O . LEU A 1 110 ? -5.924 -1.763 -11.483 1.00 97.38 110 LEU A O 1
ATOM 930 N N . LEU A 1 111 ? -5.670 -1.870 -9.250 1.00 97.69 111 LEU A N 1
ATOM 931 C CA . LEU A 1 111 ? -5.984 -3.301 -9.126 1.00 97.69 111 LEU A CA 1
ATOM 932 C C . LEU A 1 111 ? -7.477 -3.600 -9.365 1.00 97.69 111 LEU A C 1
ATOM 934 O O . LEU A 1 111 ? -7.826 -4.749 -9.612 1.00 97.69 111 LEU A O 1
ATOM 938 N N . ASP A 1 112 ? -8.353 -2.589 -9.317 1.00 95.75 112 ASP A N 1
ATOM 939 C CA . ASP A 1 112 ? -9.789 -2.719 -9.619 1.00 95.75 112 ASP A CA 1
ATOM 940 C C . ASP A 1 112 ? -10.456 -3.831 -8.776 1.00 95.75 112 ASP A C 1
ATOM 942 O O . ASP A 1 112 ? -10.909 -4.876 -9.265 1.00 95.75 112 ASP A O 1
ATOM 946 N N . VAL A 1 113 ? -10.372 -3.649 -7.452 1.00 96.50 113 VAL A N 1
ATOM 947 C CA . VAL A 1 113 ? -10.856 -4.588 -6.432 1.00 96.50 113 VAL A CA 1
ATOM 948 C C . VAL A 1 113 ? -12.330 -4.332 -6.140 1.00 96.50 113 VAL A C 1
ATOM 950 O O . VAL A 1 113 ? -12.728 -3.201 -5.871 1.00 96.50 113 VAL A O 1
ATOM 953 N N . LYS A 1 114 ? -13.115 -5.410 -6.128 1.00 91.69 114 LYS A N 1
ATOM 954 C CA . LYS A 1 114 ? -14.499 -5.443 -5.657 1.00 91.69 114 LYS A CA 1
ATOM 955 C C . LYS A 1 114 ? -14.596 -6.306 -4.398 1.00 91.69 114 LYS A C 1
ATOM 957 O O . LYS A 1 114 ? -13.668 -7.061 -4.092 1.00 91.69 114 LYS A O 1
ATOM 962 N N . ARG A 1 115 ? -15.737 -6.232 -3.707 1.00 85.62 115 ARG A N 1
ATOM 963 C CA . ARG A 1 115 ? -15.986 -6.943 -2.443 1.00 85.62 115 ARG A CA 1
ATOM 964 C C . ARG A 1 115 ? -15.801 -8.453 -2.579 1.00 85.62 115 ARG A C 1
ATOM 966 O O . ARG A 1 115 ? -15.123 -9.073 -1.769 1.00 85.62 115 ARG A O 1
ATOM 973 N N . GLU A 1 116 ? -16.356 -9.013 -3.643 1.00 84.19 116 GLU A N 1
ATOM 974 C CA . GLU A 1 116 ? -16.387 -10.437 -3.954 1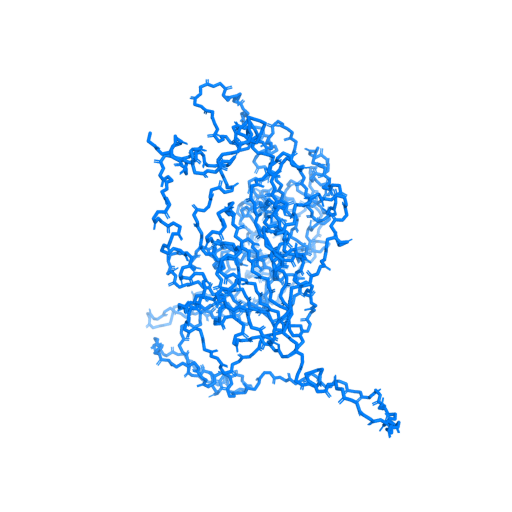.00 84.19 116 GLU A CA 1
ATOM 975 C C . GLU A 1 116 ? -15.037 -11.026 -4.405 1.00 84.19 116 GLU A C 1
ATOM 977 O O . GLU A 1 116 ? -14.882 -12.245 -4.410 1.00 84.19 116 GLU A O 1
ATOM 982 N N . HIS A 1 117 ? -14.051 -10.198 -4.775 1.00 90.19 117 HIS A N 1
ATOM 983 C CA . HIS A 1 117 ? -12.755 -10.689 -5.249 1.00 90.19 117 HIS A CA 1
ATOM 984 C C . HIS A 1 117 ? -11.921 -11.270 -4.100 1.00 90.19 117 HIS A C 1
ATOM 986 O O . HIS A 1 117 ? -11.646 -10.584 -3.115 1.00 90.19 117 HIS A O 1
ATOM 992 N N . LYS A 1 118 ? -11.398 -12.482 -4.285 1.00 86.88 118 LYS A N 1
ATOM 993 C CA . LYS A 1 118 ? -10.311 -13.064 -3.493 1.00 86.88 118 LYS A CA 1
ATOM 994 C C . LYS A 1 118 ? -9.021 -12.312 -3.826 1.00 86.88 118 LYS A C 1
ATOM 996 O O . LYS A 1 118 ? -8.523 -12.404 -4.951 1.00 86.88 118 LYS A O 1
ATOM 1001 N N . VAL A 1 119 ? -8.452 -11.598 -2.856 1.00 95.31 119 VAL A N 1
ATOM 1002 C CA . VAL A 1 119 ? -7.242 -10.783 -3.057 1.00 95.31 119 VAL A CA 1
ATOM 1003 C C . VAL A 1 119 ? -6.017 -11.405 -2.383 1.00 95.31 119 VAL A C 1
ATOM 1005 O O . VAL A 1 119 ? -6.087 -11.830 -1.229 1.00 95.31 119 VAL A O 1
ATOM 1008 N N . LEU A 1 120 ? -4.873 -11.396 -3.074 1.00 95.62 120 LEU A N 1
ATOM 1009 C CA . LEU A 1 120 ? -3.554 -11.663 -2.490 1.00 95.62 120 LEU A CA 1
ATOM 1010 C C . LEU A 1 120 ? -2.662 -10.419 -2.550 1.00 95.62 120 LEU A C 1
ATOM 1012 O O . LEU A 1 120 ? -2.319 -9.940 -3.626 1.00 95.62 120 LEU A O 1
ATOM 1016 N N . ASP A 1 121 ? -2.207 -9.952 -1.395 1.00 98.00 121 ASP A N 1
ATOM 1017 C CA . ASP A 1 121 ? -1.040 -9.086 -1.255 1.00 98.00 121 ASP A CA 1
ATOM 1018 C C . ASP A 1 121 ? 0.191 -9.986 -1.017 1.00 98.00 121 ASP A C 1
ATOM 1020 O O . ASP A 1 121 ? 0.311 -10.647 0.016 1.00 98.00 121 ASP A O 1
ATOM 1024 N N . MET A 1 122 ? 1.087 -10.076 -2.006 1.00 97.19 122 MET A N 1
ATOM 1025 C CA . MET A 1 122 ? 2.180 -11.061 -2.022 1.00 97.19 122 MET A CA 1
ATOM 1026 C C . MET A 1 122 ? 3.396 -10.661 -1.155 1.00 97.19 122 MET A C 1
ATOM 1028 O O . MET A 1 122 ? 4.216 -11.521 -0.815 1.00 97.19 122 MET A O 1
ATOM 1032 N N . CYS A 1 123 ? 3.556 -9.372 -0.826 1.00 96.00 123 CYS A N 1
ATOM 1033 C CA . CYS A 1 123 ? 4.786 -8.793 -0.253 1.00 96.00 123 CYS A CA 1
ATOM 1034 C C . CYS A 1 123 ? 4.487 -7.658 0.751 1.00 96.00 123 CYS A C 1
ATOM 1036 O O . CYS A 1 123 ? 4.999 -6.544 0.660 1.00 96.00 123 CYS A O 1
ATOM 1038 N N . SER A 1 124 ? 3.649 -7.956 1.738 1.00 90.31 124 SER A N 1
ATOM 1039 C CA . SER A 1 124 ? 2.756 -6.981 2.372 1.00 90.31 124 SER A CA 1
ATOM 1040 C C . SER A 1 124 ? 3.376 -5.979 3.351 1.00 90.31 124 SER A C 1
ATOM 1042 O O . SER A 1 124 ? 2.823 -4.898 3.554 1.00 90.31 124 SER A O 1
ATOM 1044 N N . SER A 1 125 ? 4.492 -6.281 4.025 1.00 83.56 125 SER A N 1
ATOM 1045 C CA . SER A 1 125 ? 4.995 -5.403 5.099 1.00 83.56 125 SER A CA 1
ATOM 1046 C C . SER A 1 125 ? 5.618 -4.104 4.562 1.00 83.56 125 SER A C 1
ATOM 1048 O O . SER A 1 125 ? 6.548 -4.177 3.756 1.00 83.56 125 SER A O 1
ATOM 1050 N N . PRO A 1 126 ? 5.275 -2.913 5.101 1.00 84.81 126 PRO A N 1
ATOM 1051 C CA . PRO A 1 126 ? 4.738 -2.670 6.452 1.00 84.81 126 PRO A CA 1
ATOM 1052 C C . PRO A 1 126 ? 3.207 -2.635 6.582 1.00 84.81 126 PRO A C 1
ATOM 1054 O O . PRO A 1 126 ? 2.712 -2.280 7.650 1.00 84.81 126 PRO A O 1
ATOM 1057 N N . GLY A 1 127 ? 2.464 -2.988 5.534 1.00 87.44 127 GLY A N 1
ATOM 1058 C CA . GLY A 1 127 ? 1.002 -3.016 5.530 1.00 87.44 127 GLY A CA 1
ATOM 1059 C C . GLY A 1 127 ? 0.342 -1.799 4.893 1.00 87.44 127 GLY A C 1
ATOM 1060 O O . GLY A 1 127 ? -0.861 -1.625 5.051 1.00 87.44 127 GLY A O 1
ATOM 1061 N N . SER A 1 128 ? 1.080 -0.940 4.179 1.00 90.81 128 SER A N 1
ATOM 1062 C CA . SER A 1 128 ? 0.496 0.248 3.539 1.00 90.81 128 SER A CA 1
ATOM 1063 C C . SER A 1 128 ? -0.552 -0.141 2.501 1.00 90.81 128 SER A C 1
ATOM 1065 O O . SER A 1 128 ? -1.717 0.207 2.662 1.00 90.81 128 SER A O 1
ATOM 1067 N N . LYS A 1 129 ? -0.177 -0.909 1.480 1.00 95.69 129 LYS A N 1
ATOM 1068 C CA . LYS A 1 129 ? -1.114 -1.355 0.444 1.00 95.69 129 LYS A CA 1
ATOM 1069 C C . LYS A 1 129 ? -2.152 -2.338 0.997 1.00 95.69 129 LYS A C 1
ATOM 1071 O O . LYS A 1 129 ? -3.338 -2.179 0.731 1.00 95.69 129 LYS A O 1
ATOM 1076 N N . THR A 1 130 ? -1.751 -3.239 1.893 1.00 93.81 130 THR A N 1
ATOM 1077 C CA . THR A 1 130 ? -2.658 -4.157 2.603 1.00 93.81 130 THR A CA 1
ATOM 1078 C C . THR A 1 130 ? -3.790 -3.427 3.330 1.00 93.81 130 THR A C 1
ATOM 1080 O O . THR A 1 130 ? -4.950 -3.781 3.170 1.00 93.81 130 THR A O 1
ATOM 1083 N N . THR A 1 131 ? -3.492 -2.359 4.078 1.00 91.06 131 THR A N 1
ATOM 1084 C CA . THR A 1 131 ? -4.510 -1.560 4.794 1.00 91.06 131 THR A CA 1
ATOM 1085 C C . THR A 1 131 ? -5.365 -0.669 3.888 1.00 91.06 131 THR A C 1
ATOM 1087 O O . THR A 1 131 ? -6.316 -0.058 4.364 1.00 91.06 131 THR A O 1
ATOM 1090 N N . GLN A 1 132 ? -5.044 -0.572 2.597 1.00 93.94 132 GLN A N 1
ATOM 1091 C CA . GLN A 1 132 ? -5.924 0.009 1.580 1.00 93.94 132 GLN A CA 1
ATOM 1092 C C . GLN A 1 132 ? -6.851 -1.075 0.998 1.00 93.94 132 GLN A C 1
ATOM 1094 O O . GLN A 1 132 ? -8.046 -0.840 0.842 1.00 93.94 132 GLN A O 1
ATOM 1099 N N . LEU A 1 133 ? -6.321 -2.284 0.766 1.00 94.12 133 LEU A N 1
ATOM 1100 C CA . LEU A 1 133 ? -7.081 -3.453 0.306 1.00 94.12 133 LEU A CA 1
ATOM 1101 C C . LEU A 1 133 ? -8.108 -3.950 1.337 1.00 94.12 133 LEU A C 1
ATOM 1103 O O . LEU A 1 133 ? -9.198 -4.358 0.948 1.00 94.12 133 LEU A O 1
ATOM 1107 N N . ILE A 1 134 ? -7.803 -3.866 2.640 1.00 84.69 134 ILE A N 1
ATOM 1108 C CA . ILE A 1 134 ? -8.706 -4.262 3.742 1.00 84.69 134 ILE A CA 1
ATOM 1109 C C . ILE A 1 134 ? -10.106 -3.641 3.613 1.00 84.69 134 ILE A C 1
ATOM 1111 O O . ILE A 1 134 ? -11.084 -4.292 3.960 1.00 84.69 134 ILE A O 1
ATOM 1115 N N . SER A 1 135 ? -10.223 -2.410 3.111 1.00 83.56 135 SER A N 1
ATOM 1116 C CA . SER A 1 135 ? -11.511 -1.719 2.947 1.00 83.56 135 SER A CA 1
ATOM 1117 C C . SER A 1 135 ? -12.239 -2.008 1.622 1.00 83.56 135 SER A C 1
ATOM 1119 O O . SER A 1 135 ? -13.282 -1.408 1.380 1.00 83.56 135 SER A O 1
ATOM 1121 N N . MET A 1 136 ? -11.700 -2.872 0.751 1.00 89.25 136 MET A N 1
ATOM 1122 C CA . MET A 1 136 ? -12.164 -3.044 -0.641 1.00 89.25 136 MET A CA 1
ATOM 1123 C C . MET A 1 136 ? -12.683 -4.453 -0.980 1.00 89.25 136 MET A C 1
ATOM 1125 O O . MET A 1 136 ? -13.462 -4.597 -1.917 1.00 89.25 136 MET A O 1
ATOM 1129 N N . THR A 1 137 ? -12.267 -5.479 -0.234 1.00 83.44 137 THR A N 1
ATOM 1130 C CA . THR A 1 137 ? -12.612 -6.902 -0.441 1.00 83.44 137 THR A CA 1
ATOM 1131 C C . THR A 1 137 ? -13.173 -7.519 0.847 1.00 83.44 137 THR A C 1
ATOM 1133 O O . THR A 1 137 ? -12.886 -7.029 1.935 1.00 83.44 137 THR A O 1
ATOM 1136 N N . ASP A 1 138 ? -13.938 -8.604 0.750 1.00 78.94 138 ASP A N 1
ATOM 1137 C CA . ASP A 1 138 ? -14.342 -9.456 1.876 1.00 78.94 138 ASP A CA 1
ATOM 1138 C C . ASP A 1 138 ? -13.404 -10.667 2.102 1.00 78.94 138 ASP A C 1
ATOM 1140 O O . ASP A 1 138 ? -13.569 -11.402 3.076 1.00 78.94 138 ASP A O 1
ATOM 1144 N N . PHE A 1 139 ? -12.367 -10.853 1.271 1.00 79.94 139 PHE A N 1
ATOM 1145 C CA . PHE A 1 139 ? -11.333 -11.884 1.439 1.00 79.94 139 PHE A CA 1
ATOM 1146 C C . PHE A 1 139 ? -9.939 -11.401 0.991 1.00 79.94 139 PHE A C 1
ATOM 1148 O O . PHE A 1 139 ? -9.628 -11.348 -0.202 1.00 79.94 139 PHE A O 1
ATOM 1155 N N . LEU A 1 140 ? -9.060 -11.115 1.958 1.00 83.69 140 LEU A N 1
ATOM 1156 C CA . LEU A 1 140 ? -7.686 -10.663 1.723 1.00 83.69 140 LEU A CA 1
ATOM 1157 C C . LEU A 1 140 ? -6.662 -11.584 2.397 1.00 83.69 140 LEU A C 1
ATOM 1159 O O . LEU A 1 140 ? -6.609 -11.705 3.622 1.00 83.69 140 LEU A O 1
ATOM 1163 N N . VAL A 1 141 ? -5.764 -12.159 1.601 1.00 82.69 141 VAL A N 1
ATOM 1164 C CA . VAL A 1 141 ? -4.543 -12.803 2.095 1.00 82.69 141 VAL A CA 1
ATOM 1165 C C . VAL A 1 141 ? -3.380 -11.822 1.984 1.00 82.69 141 VAL A C 1
ATOM 1167 O O . VAL A 1 141 ? -3.157 -11.240 0.928 1.00 82.69 141 VAL A O 1
ATOM 1170 N N . ALA A 1 142 ? -2.617 -11.663 3.062 1.00 86.81 142 ALA A N 1
ATOM 1171 C CA . ALA A 1 142 ? -1.409 -10.846 3.108 1.00 86.81 142 ALA A CA 1
ATOM 1172 C C . ALA A 1 142 ? -0.200 -11.719 3.459 1.00 86.81 142 ALA A C 1
ATOM 1174 O O . ALA A 1 142 ? -0.225 -12.453 4.453 1.00 86.81 142 ALA A O 1
ATOM 1175 N N . ASN A 1 143 ? 0.855 -11.668 2.653 1.00 86.75 143 ASN A N 1
ATOM 1176 C CA . ASN A 1 143 ? 2.034 -12.514 2.796 1.00 86.75 143 ASN A CA 1
ATOM 1177 C C . ASN A 1 143 ? 3.293 -11.709 3.138 1.00 86.75 143 ASN A C 1
ATOM 1179 O O . ASN A 1 143 ? 3.668 -10.768 2.443 1.00 86.75 143 ASN A O 1
ATOM 1183 N N . GLU A 1 144 ? 3.995 -12.129 4.192 1.00 86.44 144 GLU A N 1
ATOM 1184 C CA . GLU A 1 144 ? 5.309 -11.592 4.544 1.00 86.44 144 GLU A CA 1
ATOM 1185 C C . GLU A 1 144 ? 6.223 -12.709 5.086 1.00 86.44 144 GLU A C 1
ATOM 1187 O O . GLU A 1 144 ? 5.983 -13.196 6.193 1.00 86.44 144 GLU A O 1
ATOM 1192 N N . PRO A 1 145 ? 7.292 -13.110 4.366 1.00 80.75 145 PRO A N 1
ATOM 1193 C CA . PRO A 1 145 ? 8.181 -14.194 4.796 1.00 80.75 145 PRO A CA 1
ATOM 1194 C C . PRO A 1 145 ? 9.074 -13.847 5.997 1.00 80.75 145 PRO A C 1
ATOM 1196 O O . PRO A 1 145 ? 9.585 -14.751 6.664 1.00 80.75 145 PRO A O 1
ATOM 1199 N N . ASN A 1 146 ? 9.325 -12.562 6.281 1.00 85.50 146 ASN A N 1
ATOM 1200 C CA . ASN A 1 146 ? 10.188 -12.169 7.390 1.00 85.50 146 ASN A CA 1
ATOM 1201 C C . ASN A 1 146 ? 9.381 -11.970 8.682 1.00 85.50 146 ASN A C 1
ATOM 1203 O O . ASN A 1 146 ? 8.626 -11.011 8.825 1.00 85.50 146 ASN A O 1
ATOM 1207 N N . ASN A 1 147 ? 9.630 -12.826 9.679 1.00 76.12 147 ASN A N 1
ATOM 1208 C CA . ASN A 1 147 ? 8.964 -12.800 10.989 1.00 76.12 147 ASN A CA 1
ATOM 1209 C C . ASN A 1 147 ? 8.878 -11.409 11.654 1.00 76.12 147 ASN A C 1
ATOM 1211 O O . ASN A 1 147 ? 7.853 -11.090 12.253 1.00 76.12 147 ASN A O 1
ATOM 1215 N N . LYS A 1 148 ? 9.925 -10.573 11.565 1.00 77.69 148 LYS A N 1
ATOM 1216 C CA . LYS A 1 148 ? 9.920 -9.231 12.178 1.00 77.69 148 LYS A CA 1
ATOM 1217 C C . LYS A 1 148 ? 9.006 -8.279 11.403 1.00 77.69 148 LYS A C 1
ATOM 1219 O O . LYS A 1 148 ? 8.184 -7.597 12.009 1.00 77.69 148 LYS A O 1
ATOM 1224 N N . ARG A 1 149 ? 9.108 -8.282 10.070 1.00 82.19 149 ARG A N 1
ATOM 1225 C CA . ARG A 1 149 ? 8.240 -7.511 9.161 1.00 82.19 149 ARG A CA 1
ATOM 1226 C C . ARG A 1 149 ? 6.770 -7.927 9.289 1.00 82.19 149 ARG A C 1
ATOM 1228 O O . ARG A 1 149 ? 5.907 -7.068 9.426 1.00 82.19 149 ARG A O 1
ATOM 1235 N N . ARG A 1 150 ? 6.479 -9.228 9.373 1.00 81.56 150 ARG A N 1
ATOM 1236 C CA . ARG A 1 150 ? 5.111 -9.741 9.558 1.00 81.56 150 ARG A CA 1
ATOM 1237 C C . ARG A 1 150 ? 4.491 -9.269 10.877 1.00 81.56 150 ARG A C 1
ATOM 1239 O O . ARG A 1 150 ? 3.314 -8.931 10.911 1.00 81.56 150 ARG A O 1
ATOM 1246 N N . ASN A 1 151 ? 5.269 -9.184 11.957 1.00 72.50 151 ASN A N 1
ATOM 1247 C CA . ASN A 1 151 ? 4.766 -8.641 13.222 1.00 72.50 151 ASN A CA 1
ATOM 1248 C C . ASN A 1 151 ? 4.447 -7.130 13.119 1.00 72.50 151 ASN A C 1
ATOM 1250 O O . ASN A 1 151 ? 3.474 -6.680 13.721 1.00 72.50 151 ASN A O 1
ATOM 1254 N N . VAL A 1 152 ? 5.199 -6.358 12.318 1.00 78.69 152 VAL A N 1
ATOM 1255 C CA . VAL A 1 152 ? 4.880 -4.947 12.002 1.00 78.69 152 VAL A CA 1
ATOM 1256 C C . VAL A 1 152 ? 3.607 -4.839 11.160 1.00 78.69 152 VAL A C 1
ATOM 1258 O O . VAL A 1 152 ? 2.739 -4.038 11.493 1.00 78.69 152 VAL A O 1
ATOM 1261 N N . LEU A 1 153 ? 3.464 -5.677 10.127 1.00 78.25 153 LEU A N 1
ATOM 1262 C CA . LEU A 1 153 ? 2.242 -5.797 9.327 1.00 78.25 153 LEU A CA 1
ATOM 1263 C C . LEU A 1 153 ? 1.019 -6.047 10.224 1.00 78.25 153 LEU A C 1
ATOM 1265 O O . LEU A 1 153 ? 0.099 -5.239 10.205 1.00 78.25 153 LEU A O 1
ATOM 1269 N N . ILE A 1 154 ? 1.055 -7.087 11.068 1.00 74.75 154 ILE A N 1
ATOM 1270 C CA . ILE A 1 154 ? -0.022 -7.419 12.021 1.00 74.75 154 ILE A CA 1
ATOM 1271 C C . ILE A 1 154 ? -0.338 -6.231 12.945 1.00 74.75 154 ILE A C 1
ATOM 1273 O O . ILE A 1 154 ? -1.503 -5.930 13.167 1.00 74.75 154 ILE A O 1
ATOM 1277 N N . THR A 1 155 ? 0.679 -5.522 13.446 1.00 74.06 155 THR A N 1
ATOM 1278 C CA . THR A 1 155 ? 0.504 -4.357 14.343 1.00 74.06 155 THR A CA 1
ATOM 1279 C C . THR A 1 155 ? -0.082 -3.127 13.630 1.00 74.06 155 THR A C 1
ATOM 1281 O O . THR A 1 155 ? -0.646 -2.242 14.272 1.00 74.06 155 THR A O 1
ATOM 1284 N N . ASN A 1 156 ? 0.052 -3.039 12.305 1.00 77.69 156 ASN A N 1
ATOM 1285 C CA . ASN A 1 156 ? -0.554 -1.977 11.504 1.00 77.69 156 ASN A CA 1
ATOM 1286 C C . ASN A 1 156 ? -1.958 -2.342 11.015 1.00 77.69 156 ASN A C 1
ATOM 1288 O O . ASN A 1 156 ? -2.817 -1.465 10.983 1.00 77.69 156 ASN A O 1
ATOM 1292 N N . THR A 1 157 ? -2.212 -3.609 10.678 1.00 76.44 157 THR A N 1
ATOM 1293 C CA . THR A 1 157 ? -3.541 -4.071 10.260 1.00 76.44 157 THR A CA 1
ATOM 1294 C C . THR A 1 157 ? -4.493 -4.273 11.436 1.00 76.44 157 THR A C 1
ATOM 1296 O O . THR A 1 157 ? -5.678 -4.025 11.273 1.00 76.44 157 THR A O 1
ATOM 1299 N N . SER A 1 158 ? -4.008 -4.593 12.644 1.00 72.12 158 SER A N 1
ATOM 1300 C CA . SER A 1 158 ? -4.846 -4.712 13.853 1.00 72.12 158 SER A CA 1
ATOM 1301 C C . SER A 1 158 ? -5.465 -3.393 14.340 1.00 72.12 158 SER A C 1
ATOM 1303 O O . SER A 1 158 ? -6.162 -3.390 15.348 1.00 72.12 158 SER A O 1
ATOM 1305 N N . LYS A 1 159 ? -5.171 -2.271 13.671 1.00 72.81 159 LYS A N 1
ATOM 1306 C CA . LYS A 1 159 ? -5.809 -0.960 13.882 1.00 72.81 159 LYS A CA 1
ATOM 1307 C C . LYS A 1 159 ? -7.034 -0.747 12.980 1.00 72.81 159 LYS A C 1
ATOM 1309 O O . LYS A 1 159 ? -7.678 0.293 13.052 1.00 72.81 159 LYS A O 1
ATOM 1314 N N . PHE A 1 160 ? -7.299 -1.686 12.073 1.00 71.00 160 PHE A N 1
ATOM 1315 C CA . PHE A 1 160 ? -8.433 -1.667 11.160 1.00 71.00 160 PHE A CA 1
ATOM 1316 C C . PHE A 1 160 ? -9.457 -2.672 11.671 1.00 71.00 160 PHE A C 1
ATOM 1318 O O . PHE A 1 160 ? -9.124 -3.828 11.928 1.00 71.00 160 PHE A O 1
ATOM 1325 N N . ASP A 1 161 ? -10.697 -2.223 11.825 1.00 64.88 161 ASP A N 1
ATOM 1326 C CA . ASP A 1 161 ? -11.789 -3.083 12.258 1.00 64.88 161 ASP A CA 1
ATOM 1327 C C . ASP A 1 161 ? -12.226 -3.960 11.075 1.00 64.88 161 ASP A C 1
ATOM 1329 O O . ASP A 1 161 ? -12.854 -3.473 10.132 1.00 64.88 161 ASP A O 1
ATOM 1333 N N . THR A 1 162 ? -11.769 -5.216 11.054 1.00 62.66 162 THR A N 1
ATOM 1334 C CA . THR A 1 162 ? -12.037 -6.165 9.970 1.00 62.66 162 THR A CA 1
ATOM 1335 C C . THR A 1 162 ? -11.847 -7.622 10.396 1.00 62.66 162 THR A C 1
ATOM 1337 O O . THR A 1 162 ? -10.981 -7.945 11.206 1.00 62.66 162 THR A O 1
ATOM 1340 N N . SER A 1 163 ? -12.613 -8.518 9.775 1.00 60.97 163 SER A N 1
ATOM 1341 C CA . SER A 1 163 ? -12.472 -9.978 9.854 1.00 60.97 163 SER A CA 1
ATOM 1342 C C . SER A 1 163 ? -11.948 -10.621 8.556 1.00 60.97 163 SER A C 1
ATOM 1344 O O . SER A 1 163 ? -11.719 -11.828 8.530 1.00 60.97 163 SER A O 1
ATOM 1346 N N . ASN A 1 164 ? -11.731 -9.841 7.487 1.00 69.44 164 ASN A N 1
ATOM 1347 C CA . ASN A 1 164 ? -11.396 -10.342 6.140 1.00 69.44 164 ASN A CA 1
ATOM 1348 C C . ASN A 1 164 ? -9.920 -10.729 5.914 1.00 69.44 164 ASN A C 1
ATOM 1350 O O . ASN A 1 164 ? -9.576 -11.193 4.825 1.00 69.44 164 ASN A O 1
ATOM 1354 N N . LEU A 1 165 ? -9.038 -10.511 6.897 1.00 76.44 165 LEU A N 1
ATOM 1355 C CA . LEU A 1 165 ? -7.585 -10.571 6.717 1.00 76.44 165 LEU A CA 1
ATOM 1356 C C . LEU A 1 165 ? -6.953 -11.871 7.242 1.00 76.44 165 LEU A C 1
ATOM 1358 O O . LEU A 1 165 ? -6.911 -12.127 8.447 1.00 76.44 165 LEU A O 1
ATOM 1362 N N . ILE A 1 166 ? -6.301 -12.614 6.347 1.00 78.75 166 ILE A N 1
ATOM 1363 C CA . ILE A 1 166 ? -5.447 -13.762 6.682 1.00 78.75 166 ILE A CA 1
ATOM 1364 C C . ILE A 1 166 ? -3.976 -13.372 6.501 1.00 78.75 166 ILE A C 1
ATOM 1366 O O . ILE A 1 166 ? -3.550 -13.057 5.390 1.00 78.75 166 ILE A O 1
ATOM 1370 N N . VAL A 1 167 ? -3.164 -13.443 7.565 1.00 77.81 167 VAL A N 1
ATOM 1371 C CA . VAL A 1 167 ? -1.718 -13.165 7.475 1.00 77.81 167 VAL A CA 1
ATOM 1372 C C . VAL A 1 167 ? -0.914 -14.463 7.370 1.00 77.81 167 VAL A C 1
ATOM 1374 O O . VAL A 1 167 ? -1.005 -15.356 8.217 1.00 77.81 167 VAL A O 1
ATOM 1377 N N . THR A 1 168 ? -0.089 -14.548 6.327 1.00 78.50 168 THR A N 1
ATOM 1378 C CA . THR A 1 168 ? 0.726 -15.715 5.959 1.00 78.50 168 THR A CA 1
ATOM 1379 C C . THR A 1 168 ? 2.228 -15.407 5.985 1.00 78.50 168 THR A C 1
ATOM 1381 O O . THR A 1 168 ? 2.652 -14.251 6.046 1.00 78.50 168 THR A O 1
ATOM 1384 N N . ASN A 1 169 ? 3.044 -16.465 6.005 1.00 80.62 169 ASN A N 1
ATOM 1385 C CA . ASN A 1 169 ? 4.501 -16.400 6.144 1.00 80.62 169 ASN A CA 1
ATOM 1386 C C . ASN A 1 169 ? 5.189 -17.360 5.157 1.00 80.62 169 ASN A C 1
ATOM 1388 O O . ASN A 1 169 ? 5.900 -18.284 5.563 1.00 80.62 169 ASN A O 1
ATOM 1392 N N . TYR A 1 170 ? 4.934 -17.176 3.864 1.00 81.38 170 TYR A N 1
ATOM 1393 C CA . TYR A 1 170 ? 5.557 -17.940 2.787 1.00 81.38 170 TYR A CA 1
ATOM 1394 C C . TYR A 1 170 ? 6.592 -17.098 2.040 1.00 81.38 170 TYR A C 1
ATOM 1396 O O . TYR A 1 170 ? 6.422 -15.898 1.828 1.00 81.38 170 TYR A O 1
ATOM 1404 N N . ASP A 1 171 ? 7.660 -17.749 1.581 1.00 88.50 171 ASP A N 1
ATOM 1405 C CA . ASP A 1 171 ? 8.471 -17.207 0.492 1.00 88.50 171 ASP A CA 1
ATOM 1406 C C . ASP A 1 171 ? 7.573 -17.103 -0.751 1.00 88.50 171 ASP A C 1
ATOM 1408 O O . ASP A 1 171 ? 7.021 -18.112 -1.198 1.00 88.50 171 ASP A O 1
ATOM 1412 N N . GLY A 1 172 ? 7.388 -15.887 -1.276 1.00 88.62 172 GLY A N 1
ATOM 1413 C CA . GLY A 1 172 ? 6.430 -15.613 -2.354 1.00 88.62 172 GLY A CA 1
ATOM 1414 C C . GLY A 1 172 ? 6.676 -16.444 -3.616 1.00 88.62 172 GLY A C 1
ATOM 1415 O O . GLY A 1 172 ? 5.728 -16.811 -4.301 1.00 88.62 172 GLY A O 1
ATOM 1416 N N . ARG A 1 173 ? 7.929 -16.853 -3.859 1.00 95.31 173 ARG A N 1
ATOM 1417 C CA . ARG A 1 173 ? 8.330 -17.735 -4.971 1.00 95.31 173 ARG A CA 1
ATOM 1418 C C . ARG A 1 173 ? 7.746 -19.146 -4.879 1.00 95.31 173 ARG A C 1
ATOM 1420 O O . ARG A 1 173 ? 7.667 -19.852 -5.878 1.00 95.31 173 ARG A O 1
ATOM 1427 N N . PHE A 1 174 ? 7.362 -19.567 -3.675 1.00 88.62 174 PHE A N 1
ATOM 1428 C CA . PHE A 1 174 ? 6.900 -20.920 -3.362 1.00 88.62 174 PHE A CA 1
ATOM 1429 C C . PHE A 1 174 ? 5.501 -20.934 -2.723 1.00 88.62 174 PHE A C 1
ATOM 1431 O O . PHE A 1 174 ? 5.076 -21.962 -2.193 1.00 88.62 174 PHE A O 1
ATOM 1438 N N . PHE A 1 175 ? 4.765 -19.817 -2.787 1.00 85.50 175 PHE A N 1
ATOM 1439 C CA . PHE A 1 175 ? 3.416 -19.687 -2.225 1.00 85.50 175 PHE A CA 1
ATOM 1440 C C . PHE A 1 175 ? 2.474 -20.806 -2.751 1.00 85.50 175 PHE A C 1
ATOM 1442 O O . PHE A 1 175 ? 2.576 -21.160 -3.931 1.00 85.50 175 PHE A O 1
ATOM 1449 N N . PRO A 1 176 ? 1.593 -21.428 -1.936 1.00 79.88 176 PRO A N 1
ATOM 1450 C CA . PRO A 1 176 ? 0.845 -22.628 -2.348 1.00 79.88 176 PRO A CA 1
ATOM 1451 C C . PRO A 1 176 ? -0.131 -22.421 -3.527 1.00 79.88 176 PRO A C 1
ATOM 1453 O O . PRO A 1 176 ? -1.105 -21.688 -3.412 1.00 79.88 176 PRO A O 1
ATOM 1456 N N . THR A 1 177 ? 0.068 -23.137 -4.643 1.00 78.31 177 THR A N 1
ATOM 1457 C CA . THR A 1 177 ? -0.669 -22.938 -5.915 1.00 78.31 177 THR A CA 1
ATOM 1458 C C . THR A 1 177 ? -2.053 -23.579 -6.036 1.00 78.31 177 THR A C 1
ATOM 1460 O O . THR A 1 177 ? -2.680 -23.446 -7.092 1.00 78.31 177 THR A O 1
ATOM 1463 N N . LYS A 1 178 ? -2.542 -24.269 -4.993 1.00 73.06 178 LYS A N 1
ATOM 1464 C CA . LYS A 1 178 ? -3.865 -24.926 -5.008 1.00 73.06 178 LYS A CA 1
ATOM 1465 C C . LYS A 1 178 ? -5.042 -23.949 -4.963 1.00 73.06 178 LYS A C 1
ATOM 1467 O O . LYS A 1 178 ? -6.134 -24.323 -5.363 1.00 73.06 178 LYS A O 1
ATOM 1472 N N . PHE A 1 179 ? -4.821 -22.736 -4.466 1.00 77.38 179 PHE A N 1
ATOM 1473 C CA . PHE A 1 179 ? -5.820 -21.672 -4.434 1.00 77.38 179 PHE A CA 1
ATOM 1474 C C . PHE A 1 179 ? -5.522 -20.647 -5.524 1.00 77.38 179 PHE A C 1
ATOM 1476 O O . PHE A 1 179 ? -4.363 -20.489 -5.920 1.00 77.38 179 PHE A O 1
ATOM 1483 N N . LYS A 1 180 ? -6.564 -19.967 -5.996 1.00 88.50 180 LYS A N 1
ATOM 1484 C CA . LYS A 1 180 ? -6.485 -18.951 -7.042 1.00 88.50 180 LYS A CA 1
ATOM 1485 C C . LYS A 1 180 ? -7.194 -17.676 -6.608 1.00 88.50 180 LYS A C 1
ATOM 1487 O O . LYS A 1 180 ? -8.221 -17.735 -5.927 1.00 88.50 180 LYS A O 1
ATOM 1492 N N . PHE A 1 181 ? -6.633 -16.545 -7.011 1.00 91.94 181 PHE A N 1
ATOM 1493 C CA . PHE A 1 181 ? -7.083 -15.209 -6.636 1.00 91.94 181 PHE A CA 1
ATOM 1494 C C . PHE A 1 181 ? -7.524 -14.432 -7.875 1.00 91.94 181 PHE A C 1
ATOM 1496 O O . PHE A 1 181 ? -6.855 -14.478 -8.908 1.00 91.94 181 PHE A O 1
ATOM 1503 N N . ASP A 1 182 ? -8.613 -13.678 -7.758 1.00 96.69 182 ASP A N 1
ATOM 1504 C CA . ASP A 1 182 ? -9.127 -12.829 -8.840 1.00 96.69 182 ASP A CA 1
ATOM 1505 C C . ASP A 1 182 ? -8.284 -11.553 -8.980 1.00 96.69 182 ASP A C 1
ATOM 1507 O O . ASP A 1 182 ? -8.271 -10.916 -10.039 1.00 96.69 182 ASP A O 1
ATOM 1511 N N . ARG A 1 183 ? -7.586 -11.169 -7.898 1.00 98.69 183 ARG A N 1
ATOM 1512 C CA . ARG A 1 183 ? -6.724 -9.985 -7.801 1.00 98.69 183 ARG A CA 1
ATOM 1513 C C . ARG A 1 183 ? -5.438 -10.270 -7.032 1.00 98.69 183 ARG A C 1
ATOM 1515 O O . ARG A 1 183 ? -5.487 -10.781 -5.914 1.00 98.69 183 ARG A O 1
ATOM 1522 N N . ILE A 1 184 ? -4.285 -9.895 -7.593 1.00 98.81 184 ILE A N 1
ATOM 1523 C CA . ILE A 1 184 ? -2.981 -10.085 -6.932 1.00 98.81 184 ILE A CA 1
ATOM 1524 C C . ILE A 1 184 ? -2.122 -8.820 -6.998 1.00 98.81 184 ILE A C 1
ATOM 1526 O O . ILE A 1 184 ? -1.826 -8.301 -8.069 1.00 98.81 184 ILE A O 1
ATOM 1530 N N . LEU A 1 185 ? -1.652 -8.356 -5.845 1.00 98.81 185 LEU A N 1
ATOM 1531 C CA . LEU A 1 185 ? -0.696 -7.265 -5.718 1.00 98.81 185 LEU A CA 1
ATOM 1532 C C . LEU A 1 185 ? 0.726 -7.814 -5.525 1.00 98.81 185 LEU A C 1
ATOM 1534 O O . LEU A 1 185 ? 1.039 -8.439 -4.510 1.00 98.81 185 LEU A O 1
ATOM 1538 N N . CYS A 1 186 ? 1.603 -7.509 -6.479 1.00 97.81 186 CYS A N 1
ATOM 1539 C CA . CYS A 1 186 ? 3.028 -7.831 -6.478 1.00 97.81 186 CYS A CA 1
ATOM 1540 C C . CYS A 1 186 ? 3.856 -6.549 -6.301 1.00 97.81 186 CYS A C 1
ATOM 1542 O O . CYS A 1 186 ? 4.590 -6.142 -7.201 1.00 97.81 186 CYS A O 1
ATOM 1544 N N . ASP A 1 187 ? 3.731 -5.911 -5.135 1.00 97.94 187 ASP A N 1
ATOM 1545 C CA . ASP A 1 187 ? 4.601 -4.804 -4.716 1.00 97.94 187 ASP A CA 1
ATOM 1546 C C . ASP A 1 187 ? 5.942 -5.378 -4.233 1.00 97.94 187 ASP A C 1
ATOM 1548 O O . ASP A 1 187 ? 6.143 -5.655 -3.049 1.00 97.94 187 ASP A O 1
ATOM 1552 N N . VAL A 1 188 ? 6.814 -5.710 -5.183 1.00 97.62 188 VAL A N 1
ATOM 1553 C CA . VAL A 1 188 ? 7.960 -6.596 -4.942 1.00 97.62 188 VAL A CA 1
ATOM 1554 C C . VAL A 1 188 ? 9.149 -5.875 -4.287 1.00 97.62 188 VAL A C 1
ATOM 1556 O O . VAL A 1 188 ? 9.376 -4.689 -4.531 1.00 97.62 188 VAL A O 1
ATOM 1559 N N . PRO A 1 189 ? 9.976 -6.577 -3.482 1.00 96.31 189 PRO A N 1
ATOM 1560 C CA . PRO A 1 189 ? 11.212 -6.011 -2.944 1.00 96.31 189 PRO A CA 1
ATOM 1561 C C . PRO A 1 189 ? 12.160 -5.566 -4.066 1.00 96.31 189 PRO A C 1
ATOM 1563 O O . PRO A 1 189 ? 12.522 -6.368 -4.926 1.00 96.31 189 PRO A O 1
ATOM 1566 N N . CYS A 1 190 ? 12.592 -4.306 -4.034 1.00 96.44 190 CYS A N 1
ATOM 1567 C CA . CYS A 1 190 ? 13.418 -3.680 -5.071 1.00 96.44 190 CYS A CA 1
ATOM 1568 C C . CYS A 1 190 ? 14.584 -2.856 -4.495 1.00 96.44 190 CYS A C 1
ATOM 1570 O O . CYS A 1 190 ? 14.804 -2.818 -3.281 1.00 96.44 190 CYS A O 1
ATOM 1572 N N . SER A 1 191 ? 15.377 -2.213 -5.359 1.00 95.06 191 SER A N 1
ATOM 1573 C CA . SER A 1 191 ? 16.495 -1.355 -4.939 1.00 95.06 191 SER A CA 1
ATOM 1574 C C . SER A 1 191 ? 16.045 -0.142 -4.118 1.00 95.06 191 SER A C 1
ATOM 1576 O O . SER A 1 191 ? 16.820 0.306 -3.266 1.00 95.06 191 SER A O 1
ATOM 1578 N N . SER A 1 192 ? 14.796 0.293 -4.337 1.00 94.19 192 SER A N 1
ATOM 1579 C CA . SER A 1 192 ? 14.079 1.420 -3.717 1.00 94.19 192 SER A CA 1
ATOM 1580 C C . SER A 1 192 ? 14.568 2.817 -4.114 1.00 94.19 192 SER A C 1
ATOM 1582 O O . SER A 1 192 ? 14.246 3.796 -3.439 1.00 94.19 192 SER A O 1
ATOM 1584 N N . ASP A 1 193 ? 15.323 2.945 -5.207 1.00 94.00 193 ASP A N 1
ATOM 1585 C CA . ASP A 1 193 ? 15.920 4.221 -5.626 1.00 94.00 193 ASP A CA 1
ATOM 1586 C C . ASP A 1 193 ? 14.925 5.291 -6.120 1.00 94.00 193 ASP A C 1
ATOM 1588 O O . ASP A 1 193 ? 15.244 6.476 -6.115 1.00 94.00 193 ASP A O 1
ATOM 1592 N N . GLY A 1 194 ? 13.664 4.935 -6.364 1.00 94.00 194 GLY A N 1
ATOM 1593 C CA . GLY A 1 194 ? 12.571 5.900 -6.498 1.00 94.00 194 GLY A CA 1
ATOM 1594 C C . GLY A 1 194 ? 12.245 6.660 -5.202 1.00 94.00 194 GLY A C 1
ATOM 1595 O O . GLY A 1 194 ? 11.645 7.734 -5.245 1.00 94.00 194 GLY A O 1
ATOM 1596 N N . THR A 1 195 ? 12.665 6.155 -4.035 1.00 92.75 195 THR A N 1
ATOM 1597 C CA . THR A 1 195 ? 12.327 6.733 -2.716 1.00 92.75 195 THR A CA 1
ATOM 1598 C C . THR A 1 195 ? 13.381 7.683 -2.131 1.00 92.75 195 THR A C 1
ATOM 1600 O O . THR A 1 195 ? 13.222 8.143 -0.999 1.00 92.75 195 THR A O 1
ATOM 1603 N N . ILE A 1 196 ? 14.403 8.060 -2.913 1.00 91.81 196 ILE A N 1
ATOM 1604 C CA . ILE A 1 196 ? 15.483 8.994 -2.523 1.00 91.81 196 ILE A CA 1
ATOM 1605 C C . ILE A 1 196 ? 14.946 10.291 -1.885 1.00 91.81 196 ILE A C 1
ATOM 1607 O O . ILE A 1 196 ? 15.483 10.746 -0.880 1.00 91.81 196 ILE A O 1
ATOM 1611 N N . ARG A 1 197 ? 13.829 10.847 -2.381 1.00 89.81 197 ARG A N 1
ATOM 1612 C CA . ARG A 1 197 ? 13.197 12.068 -1.828 1.00 89.81 197 ARG A CA 1
ATOM 1613 C C . ARG A 1 197 ? 12.641 11.935 -0.398 1.00 89.81 197 ARG A C 1
ATOM 1615 O O . ARG A 1 197 ? 12.226 12.935 0.196 1.00 89.81 197 ARG A O 1
ATOM 1622 N N . LYS A 1 198 ? 12.600 10.715 0.146 1.00 85.81 198 LYS A N 1
ATOM 1623 C CA . LYS A 1 198 ? 12.267 10.405 1.548 1.00 85.81 198 LYS A CA 1
ATOM 1624 C C . LYS A 1 198 ? 13.495 9.971 2.343 1.00 85.81 198 LYS A C 1
ATOM 1626 O O . LYS A 1 198 ? 13.598 10.331 3.513 1.00 85.81 198 LYS A O 1
ATOM 1631 N N . ASP A 1 199 ? 14.377 9.196 1.714 1.00 88.06 199 ASP A N 1
ATOM 1632 C CA . ASP A 1 199 ? 15.589 8.630 2.307 1.00 88.06 199 ASP A CA 1
ATOM 1633 C C . ASP A 1 199 ? 16.778 8.717 1.324 1.00 88.06 199 ASP A C 1
ATOM 1635 O O . ASP A 1 199 ? 17.006 7.800 0.526 1.00 88.06 199 ASP A O 1
ATOM 1639 N N . PRO A 1 200 ? 17.581 9.797 1.382 1.00 87.06 200 PRO A N 1
ATOM 1640 C CA . PRO A 1 200 ? 18.755 9.949 0.527 1.00 87.06 200 PRO A CA 1
ATOM 1641 C C . PRO A 1 200 ? 19.896 8.989 0.871 1.00 87.06 200 PRO A C 1
ATOM 1643 O O . PRO A 1 200 ? 20.835 8.863 0.085 1.00 87.06 200 PRO A O 1
ATOM 1646 N N . SER A 1 201 ? 19.837 8.263 2.000 1.00 87.75 201 SER A N 1
ATOM 1647 C CA . SER A 1 201 ? 20.869 7.272 2.332 1.00 87.75 201 SER A CA 1
ATOM 1648 C C . SER A 1 201 ? 20.942 6.148 1.291 1.00 87.75 201 SER A C 1
ATOM 1650 O O . SER A 1 201 ? 22.000 5.548 1.103 1.00 87.75 201 SER A O 1
ATOM 1652 N N . ILE A 1 202 ? 19.864 5.939 0.527 1.00 89.44 202 ILE A N 1
ATOM 1653 C CA . ILE A 1 202 ? 19.803 5.010 -0.604 1.00 89.44 202 ILE A CA 1
ATOM 1654 C C . ILE A 1 202 ? 20.891 5.313 -1.649 1.00 89.44 202 ILE A C 1
ATOM 1656 O O . ILE A 1 202 ? 21.524 4.372 -2.125 1.00 89.44 202 ILE A O 1
ATOM 1660 N N . LEU A 1 203 ? 21.201 6.587 -1.937 1.00 88.75 203 LEU A N 1
ATOM 1661 C CA . LEU A 1 203 ? 22.286 6.969 -2.861 1.00 88.75 203 LEU A CA 1
ATOM 1662 C C . LEU A 1 203 ? 23.668 6.511 -2.370 1.00 88.75 203 LEU A C 1
ATOM 1664 O O . LEU A 1 203 ? 24.510 6.099 -3.167 1.00 88.75 203 LEU A O 1
ATOM 1668 N N . LYS A 1 204 ? 23.905 6.528 -1.052 1.00 87.75 204 LYS A N 1
ATOM 1669 C CA . LYS A 1 204 ? 25.175 6.089 -0.447 1.00 87.75 204 LYS A CA 1
ATOM 1670 C C . LYS A 1 204 ? 25.420 4.587 -0.627 1.00 87.75 204 LYS A C 1
ATOM 1672 O O . LYS A 1 204 ? 26.573 4.167 -0.701 1.00 87.75 204 LYS A O 1
ATOM 1677 N N . PHE A 1 205 ? 24.350 3.795 -0.707 1.00 86.62 205 PHE A N 1
ATOM 1678 C CA . PHE A 1 205 ? 24.391 2.332 -0.805 1.00 86.62 205 PHE A CA 1
ATOM 1679 C C . PHE A 1 205 ? 23.900 1.794 -2.162 1.00 86.62 205 PHE A C 1
ATOM 1681 O O . PHE A 1 205 ? 23.658 0.591 -2.299 1.00 86.62 205 PHE A O 1
ATOM 1688 N N . TRP A 1 206 ? 23.737 2.664 -3.163 1.00 91.00 206 TRP A N 1
ATOM 1689 C CA . TRP A 1 206 ? 23.271 2.273 -4.490 1.00 91.00 206 TRP A CA 1
ATOM 1690 C C . TRP A 1 206 ? 24.330 1.453 -5.242 1.00 91.00 206 TRP A C 1
ATOM 1692 O O . TRP A 1 206 ? 25.517 1.784 -5.234 1.00 91.00 206 TRP A O 1
ATOM 1702 N N . ASN A 1 207 ? 23.908 0.354 -5.877 1.00 87.69 207 ASN A N 1
ATOM 1703 C CA . ASN A 1 207 ? 24.790 -0.561 -6.605 1.00 87.69 207 ASN A CA 1
ATOM 1704 C C . ASN A 1 207 ? 23.985 -1.426 -7.589 1.00 87.69 207 ASN A C 1
ATOM 1706 O O . ASN A 1 207 ? 23.128 -2.204 -7.171 1.00 87.69 207 ASN A O 1
ATOM 1710 N N . ILE A 1 208 ? 24.322 -1.374 -8.880 1.00 89.38 208 ILE A N 1
ATOM 1711 C CA . ILE A 1 208 ? 23.675 -2.160 -9.945 1.00 89.38 208 ILE A CA 1
ATOM 1712 C C . ILE A 1 208 ? 23.664 -3.682 -9.694 1.00 89.38 208 ILE A C 1
ATOM 1714 O O . ILE A 1 208 ? 22.726 -4.375 -10.087 1.00 89.38 208 ILE A O 1
ATOM 1718 N N . ASN A 1 209 ? 24.659 -4.232 -8.991 1.00 90.31 209 ASN A N 1
ATOM 1719 C CA . ASN A 1 209 ? 24.691 -5.664 -8.676 1.00 90.31 209 ASN A CA 1
ATOM 1720 C C . ASN A 1 209 ? 23.642 -6.064 -7.617 1.00 90.31 209 ASN A C 1
ATOM 1722 O O . ASN A 1 209 ? 23.216 -7.218 -7.605 1.00 90.31 209 ASN A O 1
ATOM 1726 N N . LYS A 1 210 ? 23.159 -5.119 -6.790 1.00 90.19 210 LYS A N 1
ATOM 1727 C CA . LYS A 1 210 ? 21.986 -5.317 -5.916 1.00 90.19 210 LYS A CA 1
ATOM 1728 C C . LYS A 1 210 ? 20.732 -5.509 -6.776 1.00 90.19 210 LYS A C 1
ATOM 1730 O O . LYS A 1 210 ? 20.027 -6.500 -6.600 1.00 90.19 210 LYS A O 1
ATOM 1735 N N . SER A 1 211 ? 20.506 -4.619 -7.746 1.00 92.06 211 SER A N 1
ATOM 1736 C CA . SER A 1 211 ? 19.381 -4.699 -8.690 1.00 92.06 211 SER A CA 1
ATOM 1737 C C . SER A 1 211 ? 19.375 -5.996 -9.499 1.00 92.06 211 SER A C 1
ATOM 1739 O O . SER A 1 211 ? 18.329 -6.619 -9.609 1.00 92.06 211 SER A O 1
ATOM 1741 N N . LYS A 1 212 ? 20.530 -6.485 -9.975 1.00 92.94 212 LYS A N 1
ATOM 1742 C CA . LYS A 1 212 ? 20.619 -7.790 -10.670 1.00 92.94 212 LYS A CA 1
ATOM 1743 C C . LYS A 1 212 ? 20.137 -8.971 -9.817 1.00 92.94 212 LYS A C 1
ATOM 1745 O O . LYS A 1 212 ? 19.468 -9.868 -10.325 1.00 92.94 212 LYS A O 1
ATOM 1750 N N . GLY A 1 213 ? 20.481 -8.988 -8.527 1.00 94.12 213 GLY A N 1
ATOM 1751 C CA . GLY A 1 213 ? 20.008 -10.019 -7.597 1.00 94.12 213 GLY A CA 1
ATOM 1752 C C . GLY A 1 213 ? 18.512 -9.904 -7.290 1.00 94.12 213 GLY A C 1
ATOM 1753 O O . GLY A 1 213 ? 17.838 -10.918 -7.116 1.00 94.12 213 GLY A O 1
ATOM 1754 N N . LEU A 1 214 ? 17.995 -8.673 -7.260 1.00 96.75 214 LEU A N 1
ATOM 1755 C CA . LEU A 1 214 ? 16.582 -8.379 -7.033 1.00 96.75 214 LEU A CA 1
ATOM 1756 C C . LEU A 1 214 ? 15.718 -8.723 -8.250 1.00 96.75 214 LEU A C 1
ATOM 1758 O O . LEU A 1 214 ? 14.739 -9.430 -8.065 1.00 96.75 214 LEU A O 1
ATOM 1762 N N . ALA A 1 215 ? 16.120 -8.356 -9.468 1.00 97.88 215 ALA A N 1
ATOM 1763 C CA . ALA A 1 215 ? 15.446 -8.702 -10.725 1.00 97.88 215 ALA A CA 1
ATOM 1764 C C . ALA A 1 215 ? 15.063 -10.189 -10.796 1.00 97.88 215 ALA A C 1
ATOM 1766 O O . ALA A 1 215 ? 13.900 -10.550 -10.967 1.00 97.88 215 ALA A O 1
ATOM 1767 N N . LYS A 1 216 ? 16.027 -11.077 -10.523 1.00 97.56 216 LYS A N 1
ATOM 1768 C CA . LYS A 1 216 ? 15.803 -12.529 -10.508 1.00 97.56 216 LYS A CA 1
ATOM 1769 C C . LYS A 1 216 ? 14.837 -12.991 -9.405 1.00 97.56 216 LYS A C 1
ATOM 1771 O O . LYS A 1 216 ? 14.102 -13.958 -9.595 1.00 97.56 216 LYS A O 1
ATOM 1776 N N . LEU A 1 217 ? 14.828 -12.330 -8.247 1.00 98.00 217 LEU A N 1
ATOM 1777 C CA . LEU A 1 217 ? 13.859 -12.592 -7.175 1.00 98.00 217 LEU A CA 1
ATOM 1778 C C . LEU A 1 217 ? 12.458 -12.091 -7.563 1.00 98.00 217 LEU A C 1
ATOM 1780 O O . LEU A 1 217 ? 11.474 -12.792 -7.340 1.00 98.00 217 LEU A O 1
ATOM 1784 N N . GLN A 1 218 ? 12.376 -10.910 -8.173 1.00 98.69 218 GLN A N 1
ATOM 1785 C CA . GLN A 1 218 ? 11.145 -10.276 -8.638 1.00 98.69 218 GLN A CA 1
ATOM 1786 C C . GLN A 1 218 ? 10.480 -11.111 -9.736 1.00 98.69 218 GLN A C 1
ATOM 1788 O O . GLN A 1 218 ? 9.293 -11.400 -9.621 1.00 98.69 218 GLN A O 1
ATOM 1793 N N . ALA A 1 219 ? 11.245 -11.604 -10.716 1.00 98.69 219 ALA A N 1
ATOM 1794 C CA . ALA A 1 219 ? 10.766 -12.522 -11.749 1.00 98.69 219 ALA A CA 1
ATOM 1795 C C . ALA A 1 219 ? 10.209 -13.830 -11.160 1.00 98.69 219 ALA A C 1
ATOM 1797 O O . ALA A 1 219 ? 9.116 -14.267 -11.523 1.00 98.69 219 ALA A O 1
ATOM 1798 N N . GLN A 1 220 ? 10.901 -14.424 -10.178 1.00 98.62 220 GLN A N 1
ATOM 1799 C CA . GLN A 1 220 ? 10.420 -15.624 -9.481 1.00 98.62 220 GLN A CA 1
ATOM 1800 C C . GLN A 1 220 ? 9.129 -15.376 -8.678 1.00 98.62 220 GLN A C 1
ATOM 1802 O O . GLN A 1 220 ? 8.268 -16.254 -8.634 1.00 98.62 220 GLN A O 1
ATOM 1807 N N . ILE A 1 221 ? 8.972 -14.200 -8.058 1.00 98.62 221 ILE A N 1
ATOM 1808 C CA . ILE A 1 221 ? 7.742 -13.827 -7.339 1.00 98.62 221 ILE A CA 1
ATOM 1809 C C . ILE A 1 221 ? 6.605 -13.535 -8.326 1.00 98.62 221 ILE A C 1
ATOM 1811 O O . ILE A 1 221 ? 5.523 -14.090 -8.164 1.00 98.62 221 ILE A O 1
ATOM 1815 N N . LEU A 1 222 ? 6.840 -12.726 -9.366 1.00 98.75 222 LEU A N 1
ATOM 1816 C CA . LEU A 1 222 ? 5.830 -12.388 -10.373 1.00 98.75 222 LEU A CA 1
ATOM 1817 C C . LEU A 1 222 ? 5.323 -13.643 -11.083 1.00 98.75 222 LEU A C 1
ATOM 1819 O O . LEU A 1 222 ? 4.114 -13.843 -11.158 1.00 98.75 222 LEU A O 1
ATOM 1823 N N . LYS A 1 223 ? 6.220 -14.533 -11.526 1.00 98.50 223 LYS A N 1
ATOM 1824 C CA . LYS A 1 223 ? 5.826 -15.805 -12.143 1.00 98.50 223 LYS A CA 1
ATOM 1825 C C . LYS A 1 223 ? 4.920 -16.615 -11.218 1.00 98.50 223 LYS A C 1
ATOM 1827 O O . LYS A 1 223 ? 3.883 -17.108 -11.656 1.00 98.50 223 LYS A O 1
ATOM 1832 N N . ARG A 1 224 ? 5.264 -16.703 -9.928 1.00 97.94 224 ARG A N 1
ATOM 1833 C CA . ARG A 1 224 ? 4.448 -17.430 -8.952 1.00 97.94 224 ARG A CA 1
ATOM 1834 C C . ARG A 1 224 ? 3.096 -16.767 -8.694 1.00 97.94 224 ARG A C 1
ATOM 1836 O O . ARG A 1 224 ? 2.104 -17.471 -8.540 1.00 97.94 224 ARG A O 1
ATOM 1843 N N . SER A 1 225 ? 3.034 -15.439 -8.686 1.00 98.38 225 SER A N 1
ATOM 1844 C CA . SER A 1 225 ? 1.776 -14.694 -8.625 1.00 98.38 225 SER A CA 1
ATOM 1845 C C . SER A 1 225 ? 0.900 -14.938 -9.853 1.00 98.38 225 SER A C 1
ATOM 1847 O O . SER A 1 225 ? -0.288 -15.188 -9.708 1.00 98.38 225 SER A O 1
ATOM 1849 N N . LEU A 1 226 ? 1.466 -14.945 -11.059 1.00 98.31 226 LEU A N 1
ATOM 1850 C CA . LEU A 1 226 ? 0.707 -15.217 -12.281 1.00 98.31 226 LEU A CA 1
ATOM 1851 C C . LEU A 1 226 ? 0.215 -16.679 -12.349 1.00 98.31 226 LEU A C 1
ATOM 1853 O O . LEU A 1 226 ? -0.921 -16.921 -12.750 1.00 98.31 226 LEU A O 1
ATOM 1857 N N . GLU A 1 227 ? 0.981 -17.646 -11.826 1.00 96.56 227 GLU A N 1
ATOM 1858 C CA . GLU A 1 227 ? 0.507 -19.024 -11.586 1.00 96.56 227 GLU A CA 1
ATOM 1859 C C . GLU A 1 227 ? -0.680 -19.108 -10.600 1.00 96.56 227 GLU A C 1
ATOM 1861 O O . GLU A 1 227 ? -1.439 -20.083 -10.629 1.00 96.56 227 GLU A O 1
ATOM 1866 N N . LEU A 1 228 ? -0.835 -18.131 -9.700 1.00 95.06 228 LEU A N 1
ATOM 1867 C CA . LEU A 1 228 ? -1.914 -18.034 -8.704 1.00 95.06 228 LEU A CA 1
ATOM 1868 C C . LEU A 1 228 ? -3.136 -17.248 -9.202 1.00 95.06 228 LEU A C 1
ATOM 1870 O O . LEU A 1 228 ? -4.160 -17.234 -8.520 1.00 95.06 228 LEU A O 1
ATOM 1874 N N . LEU A 1 229 ? -3.044 -16.601 -10.362 1.00 98.00 229 LEU A N 1
ATOM 1875 C CA . LEU A 1 229 ? -4.089 -15.735 -10.895 1.00 98.00 229 LEU A CA 1
ATOM 1876 C C . LEU A 1 229 ? -5.194 -16.563 -11.572 1.00 98.00 229 LEU A C 1
ATOM 1878 O O . LEU A 1 229 ? -4.912 -17.523 -12.304 1.00 98.00 229 LEU A O 1
ATOM 1882 N N . GLU A 1 230 ? -6.455 -16.197 -11.343 1.00 96.50 230 GLU A N 1
ATOM 1883 C CA . GLU A 1 230 ? -7.597 -16.769 -12.071 1.00 96.50 230 GLU A CA 1
ATOM 1884 C C . GLU A 1 230 ? -7.538 -16.447 -13.575 1.00 96.50 230 GLU A C 1
ATOM 1886 O O . GLU A 1 230 ? -6.743 -15.625 -14.030 1.00 96.50 230 GLU A O 1
ATOM 1891 N N . GLU A 1 231 ? -8.313 -17.153 -14.401 1.00 95.75 231 GLU A N 1
ATOM 1892 C CA . GLU A 1 231 ? -8.607 -16.651 -15.757 1.00 95.75 231 GLU A CA 1
ATOM 1893 C C . GLU A 1 231 ? -9.398 -15.330 -15.627 1.00 95.75 231 GLU A C 1
ATOM 1895 O O . GLU A 1 231 ? -10.176 -15.197 -14.689 1.00 95.75 231 GLU A O 1
ATOM 1900 N N . ASP A 1 232 ? -9.168 -14.343 -16.502 1.00 96.69 232 ASP A N 1
ATOM 1901 C CA . ASP A 1 232 ? -9.678 -12.955 -16.379 1.00 96.69 232 ASP A CA 1
ATOM 1902 C C . ASP A 1 232 ? -9.183 -12.163 -15.141 1.00 96.69 232 ASP A C 1
ATOM 1904 O O . ASP A 1 232 ? -9.450 -10.969 -14.991 1.00 96.69 232 ASP A O 1
ATOM 1908 N N . GLY A 1 233 ? -8.396 -12.791 -14.260 1.00 98.12 233 GLY A N 1
ATOM 1909 C CA . GLY A 1 233 ? -7.813 -12.140 -13.091 1.00 98.12 233 GLY A CA 1
ATOM 1910 C C . GLY A 1 233 ? -6.827 -11.024 -13.457 1.00 98.12 233 GLY A C 1
ATOM 1911 O O . GLY A 1 233 ? -6.143 -11.083 -14.484 1.00 98.12 233 GLY A O 1
ATOM 1912 N N . ILE A 1 234 ? -6.718 -10.023 -12.573 1.00 98.81 234 ILE A N 1
ATOM 1913 C CA . ILE A 1 234 ? -5.777 -8.898 -12.706 1.00 98.81 234 ILE A CA 1
ATOM 1914 C C . ILE A 1 234 ? -4.677 -9.002 -11.645 1.00 98.81 234 ILE A C 1
ATOM 1916 O O . ILE A 1 234 ? -4.954 -9.035 -10.443 1.00 98.81 234 ILE A O 1
ATOM 1920 N N . ALA A 1 235 ? -3.421 -8.995 -12.082 1.00 98.81 235 ALA A N 1
ATOM 1921 C CA . ALA A 1 235 ? -2.264 -8.784 -11.226 1.00 98.81 235 ALA A CA 1
ATOM 1922 C C . ALA A 1 235 ? -1.651 -7.399 -11.460 1.00 98.81 235 ALA A C 1
ATOM 1924 O O . ALA A 1 235 ? -1.558 -6.920 -12.587 1.00 98.81 235 ALA A O 1
ATOM 1925 N N . ILE A 1 236 ? -1.174 -6.774 -10.389 1.00 98.75 236 ILE A N 1
ATOM 1926 C CA . ILE A 1 236 ? -0.360 -5.560 -10.449 1.00 98.75 236 ILE A CA 1
ATOM 1927 C C . ILE A 1 236 ? 1.075 -5.940 -10.117 1.00 98.75 236 ILE A C 1
ATOM 1929 O O . ILE A 1 236 ? 1.341 -6.397 -9.006 1.00 98.75 236 ILE A O 1
ATOM 1933 N N . TYR A 1 237 ? 2.001 -5.719 -11.046 1.00 98.88 237 TYR A N 1
ATOM 1934 C CA . TYR A 1 237 ? 3.429 -5.684 -10.737 1.00 98.88 237 TYR A CA 1
ATOM 1935 C C . TYR A 1 237 ? 3.829 -4.246 -10.419 1.00 98.88 237 TYR A C 1
ATOM 1937 O O . TYR A 1 237 ? 3.554 -3.347 -11.217 1.00 98.88 237 TYR A O 1
ATOM 1945 N N . SER A 1 238 ? 4.465 -4.008 -9.270 1.00 98.62 238 SER A N 1
ATOM 1946 C CA . SER A 1 238 ? 4.942 -2.669 -8.926 1.00 98.62 238 SER A CA 1
ATOM 1947 C C . SER A 1 238 ? 6.244 -2.640 -8.140 1.00 98.62 238 SER A C 1
ATOM 1949 O O . SER A 1 238 ? 6.527 -3.520 -7.329 1.00 98.62 238 SER A O 1
ATOM 1951 N N . THR A 1 239 ? 7.015 -1.574 -8.360 1.00 98.50 239 THR A N 1
ATOM 1952 C CA . THR A 1 239 ? 8.289 -1.308 -7.682 1.00 98.50 239 THR A CA 1
ATOM 1953 C C . THR A 1 239 ? 8.420 0.181 -7.354 1.00 98.50 239 THR A C 1
ATOM 1955 O O . THR A 1 239 ? 7.813 1.033 -8.004 1.00 98.50 239 THR A O 1
ATOM 1958 N N . CYS A 1 240 ? 9.270 0.522 -6.383 1.00 96.75 240 CYS A N 1
ATOM 1959 C CA . CYS A 1 240 ? 9.742 1.893 -6.172 1.00 96.75 240 CYS A CA 1
ATOM 1960 C C . CYS A 1 240 ? 11.182 2.089 -6.672 1.00 96.75 240 CYS A C 1
ATOM 1962 O O . CYS A 1 240 ? 12.022 2.655 -5.971 1.00 96.75 240 CYS A O 1
ATOM 1964 N N . THR A 1 241 ? 11.486 1.602 -7.880 1.00 96.50 241 THR A N 1
ATOM 1965 C CA . THR A 1 241 ? 12.775 1.824 -8.553 1.00 96.50 241 THR A CA 1
ATOM 1966 C C . THR A 1 241 ? 12.599 2.294 -9.992 1.00 96.50 241 THR A C 1
ATOM 1968 O O . THR A 1 241 ? 11.631 1.955 -10.672 1.00 96.50 241 THR A O 1
ATOM 1971 N N . PHE A 1 242 ? 13.566 3.073 -10.472 1.00 96.38 242 PHE A N 1
ATOM 1972 C CA . PHE A 1 242 ? 13.654 3.461 -11.876 1.00 96.38 242 PHE A CA 1
ATOM 1973 C C . PHE A 1 242 ? 14.263 2.367 -12.772 1.00 96.38 242 PHE A C 1
ATOM 1975 O O . PHE A 1 242 ? 14.184 2.477 -14.000 1.00 96.38 242 PHE A O 1
ATOM 1982 N N . ASN A 1 243 ? 14.887 1.333 -12.200 1.00 95.62 243 ASN A N 1
ATOM 1983 C CA . ASN A 1 243 ? 15.772 0.429 -12.928 1.00 95.62 243 ASN A CA 1
ATOM 1984 C C . ASN A 1 243 ? 15.025 -0.430 -13.963 1.00 95.62 243 ASN A C 1
ATOM 1986 O O . ASN A 1 243 ? 14.148 -1.205 -13.594 1.00 95.62 243 ASN A O 1
ATOM 1990 N N . LYS A 1 244 ? 15.417 -0.363 -15.247 1.00 96.25 244 LYS A N 1
ATOM 1991 C CA . LYS A 1 244 ? 14.877 -1.244 -16.306 1.00 96.25 244 LYS A CA 1
ATOM 1992 C C . LYS A 1 244 ? 15.034 -2.729 -15.949 1.00 96.25 244 LYS A C 1
ATOM 1994 O O . LYS A 1 244 ? 14.111 -3.507 -16.172 1.00 96.25 244 LYS A O 1
ATOM 1999 N N . MET A 1 245 ? 16.146 -3.084 -15.294 1.00 97.06 245 MET A N 1
ATOM 2000 C CA . MET A 1 245 ? 16.432 -4.452 -14.846 1.00 97.06 245 MET A CA 1
ATOM 2001 C C . MET A 1 245 ? 15.432 -4.984 -13.819 1.00 97.06 245 MET A C 1
ATOM 2003 O O . MET A 1 245 ? 15.251 -6.189 -13.732 1.00 97.06 245 MET A O 1
ATOM 2007 N N . GLU A 1 246 ? 14.804 -4.109 -13.033 1.00 98.38 246 GLU A N 1
ATOM 2008 C CA . GLU A 1 246 ? 13.810 -4.475 -12.011 1.00 98.38 246 GLU A CA 1
ATOM 2009 C C . GLU A 1 246 ? 12.366 -4.221 -12.488 1.00 98.38 246 GLU A C 1
ATOM 2011 O O . GLU A 1 246 ? 11.408 -4.511 -11.774 1.00 98.38 246 GLU A O 1
ATOM 2016 N N . ASN A 1 247 ? 12.202 -3.678 -13.697 1.00 98.50 247 ASN A N 1
ATOM 2017 C CA . ASN A 1 247 ? 10.935 -3.217 -14.252 1.00 98.50 247 ASN A CA 1
ATOM 2018 C C . ASN A 1 247 ? 10.631 -3.964 -15.561 1.00 98.50 247 ASN A C 1
ATOM 2020 O O . ASN A 1 247 ? 10.089 -5.066 -15.521 1.00 98.50 247 ASN A O 1
ATOM 2024 N N . GLU A 1 248 ? 10.988 -3.404 -16.720 1.00 98.56 248 GLU A N 1
ATOM 2025 C CA . GLU A 1 248 ? 10.704 -4.004 -18.027 1.00 98.56 248 GLU A CA 1
ATOM 2026 C C . GLU A 1 248 ? 11.357 -5.377 -18.221 1.00 98.56 248 GLU A C 1
ATOM 2028 O O . GLU A 1 248 ? 10.707 -6.278 -18.742 1.00 98.56 248 GLU A O 1
ATOM 2033 N N . ASP A 1 249 ? 12.602 -5.568 -17.776 1.00 98.38 249 ASP A N 1
ATOM 2034 C CA . ASP A 1 249 ? 13.323 -6.832 -17.998 1.00 98.38 249 ASP A CA 1
ATOM 2035 C C . ASP A 1 249 ? 12.660 -7.997 -17.235 1.00 98.38 249 ASP A C 1
ATOM 2037 O O . ASP A 1 249 ? 12.588 -9.114 -17.743 1.00 98.38 249 ASP A O 1
ATOM 2041 N N . VAL A 1 250 ? 12.090 -7.722 -16.052 1.00 98.69 250 VAL A N 1
ATOM 2042 C CA . VAL A 1 250 ? 11.313 -8.694 -15.261 1.00 98.69 250 VAL A CA 1
ATOM 2043 C C . VAL A 1 250 ? 9.995 -9.051 -15.949 1.00 98.69 250 VAL A C 1
ATOM 2045 O O . VAL A 1 250 ? 9.588 -10.214 -15.937 1.00 98.69 250 VAL A O 1
ATOM 2048 N N . LEU A 1 251 ? 9.324 -8.073 -16.565 1.00 98.62 251 LEU A N 1
ATOM 2049 C CA . LEU A 1 251 ? 8.108 -8.327 -17.340 1.00 98.62 251 LEU A CA 1
ATOM 2050 C C . LEU A 1 251 ? 8.417 -9.163 -18.589 1.00 98.62 251 LEU A C 1
ATOM 2052 O O . LEU A 1 251 ? 7.688 -10.104 -18.884 1.00 98.62 251 LEU A O 1
ATOM 2056 N N . GLU A 1 252 ? 9.506 -8.866 -19.299 1.00 98.06 252 GLU A N 1
ATOM 2057 C CA . GLU A 1 252 ? 9.891 -9.593 -20.513 1.00 98.06 252 GLU A CA 1
ATOM 2058 C C . GLU A 1 252 ? 10.452 -11.003 -20.258 1.00 98.06 252 GLU A C 1
ATOM 2060 O O . GLU A 1 252 ? 10.317 -11.854 -21.138 1.00 98.06 252 GLU A O 1
ATOM 2065 N N . GLU A 1 253 ? 11.031 -11.278 -19.080 1.00 97.88 253 GLU A N 1
ATOM 2066 C CA . GLU A 1 253 ? 11.418 -12.638 -18.656 1.00 97.88 253 GLU A CA 1
ATOM 2067 C C . GLU A 1 253 ? 10.192 -13.518 -18.337 1.00 97.88 253 GLU A C 1
ATOM 2069 O O . GLU A 1 253 ? 10.228 -14.734 -18.540 1.00 97.88 253 GLU A O 1
ATOM 2074 N N . VAL A 1 254 ? 9.112 -12.923 -17.813 1.00 98.31 254 VAL A N 1
ATOM 2075 C CA . VAL A 1 254 ? 8.004 -13.666 -17.186 1.00 98.31 254 VAL A CA 1
ATOM 2076 C C . VAL A 1 254 ? 6.728 -13.726 -18.030 1.00 98.31 254 VAL A C 1
ATOM 2078 O O . VAL A 1 254 ? 6.022 -14.734 -17.964 1.00 98.31 254 VAL A O 1
ATOM 2081 N N . LEU A 1 255 ? 6.396 -12.676 -18.786 1.00 97.75 255 LEU A N 1
ATOM 2082 C CA . LEU A 1 255 ? 5.142 -12.609 -19.541 1.00 97.75 255 LEU A CA 1
ATOM 2083 C C . LEU A 1 255 ? 5.229 -13.396 -20.854 1.00 97.75 255 LEU A C 1
ATOM 2085 O O . LEU A 1 255 ? 6.045 -13.105 -21.730 1.00 97.75 255 LEU A O 1
ATOM 2089 N N . ASP A 1 256 ? 4.326 -14.363 -21.002 1.00 95.50 256 ASP A N 1
ATOM 2090 C CA . ASP A 1 256 ? 4.079 -15.098 -22.239 1.00 95.50 256 ASP A CA 1
ATOM 2091 C C . ASP A 1 256 ? 2.686 -14.776 -22.820 1.00 95.50 256 ASP A C 1
ATOM 2093 O O . ASP A 1 256 ? 1.944 -13.942 -22.303 1.00 95.50 256 ASP A O 1
ATOM 2097 N N . HIS A 1 257 ? 2.313 -15.478 -23.892 1.00 94.25 257 HIS A N 1
ATOM 2098 C CA . HIS A 1 257 ? 1.030 -15.351 -24.596 1.00 94.25 257 HIS A CA 1
ATOM 2099 C C . HIS A 1 257 ? -0.226 -15.670 -23.751 1.00 94.25 257 HIS A C 1
ATOM 2101 O O . HIS A 1 257 ? -1.340 -15.639 -24.274 1.00 94.25 257 HIS A O 1
ATOM 2107 N N . ASN A 1 258 ? -0.089 -16.018 -22.467 1.00 96.62 258 ASN A N 1
ATOM 2108 C CA . ASN A 1 258 ? -1.220 -16.177 -21.556 1.00 96.62 258 ASN A CA 1
ATOM 2109 C C . ASN A 1 258 ? -1.636 -14.875 -20.863 1.00 96.62 258 ASN A C 1
ATOM 2111 O O . ASN A 1 258 ? -2.678 -14.880 -20.202 1.00 96.62 258 ASN A O 1
ATOM 2115 N N . TYR A 1 259 ? -0.861 -13.798 -21.011 1.00 97.69 259 TYR A N 1
ATOM 2116 C CA . TYR A 1 259 ? -1.027 -12.544 -20.283 1.00 97.69 259 TYR A CA 1
ATOM 2117 C C . TYR A 1 259 ? -0.917 -11.330 -21.208 1.00 97.69 259 TYR A C 1
ATOM 2119 O O . TYR A 1 259 ? -0.189 -11.350 -22.197 1.00 97.69 259 TYR A O 1
ATOM 2127 N N . GLU A 1 260 ? -1.600 -10.249 -20.848 1.00 97.50 260 GLU A N 1
ATOM 2128 C CA . GLU A 1 260 ? -1.540 -8.959 -21.540 1.00 97.50 260 GLU A CA 1
ATOM 2129 C C . GLU A 1 260 ? -1.294 -7.815 -20.549 1.00 97.50 260 GLU A C 1
ATOM 2131 O O . GLU A 1 260 ? -1.689 -7.904 -19.383 1.00 97.50 260 GLU A O 1
ATOM 2136 N N . ILE A 1 261 ? -0.659 -6.730 -21.009 1.00 98.50 261 ILE A N 1
ATOM 2137 C CA . ILE A 1 261 ? -0.505 -5.498 -20.224 1.00 98.50 261 ILE A CA 1
ATOM 2138 C C . ILE A 1 261 ? -1.595 -4.511 -20.640 1.00 98.50 261 ILE A C 1
ATOM 2140 O O . ILE A 1 261 ? -1.583 -3.990 -21.759 1.00 98.50 261 ILE A O 1
ATOM 2144 N N . LEU A 1 262 ? -2.519 -4.233 -19.724 1.00 98.31 262 LEU A N 1
ATOM 2145 C CA . LEU A 1 262 ? -3.630 -3.314 -19.949 1.00 98.31 262 LEU A CA 1
ATOM 2146 C C . LEU A 1 262 ? -3.151 -1.858 -19.926 1.00 98.31 262 LEU A C 1
ATOM 2148 O O . LEU A 1 262 ? -2.506 -1.429 -18.967 1.00 98.31 262 LEU A O 1
ATOM 2152 N N . ASP A 1 263 ? -3.531 -1.069 -20.936 1.00 97.31 263 ASP A N 1
ATOM 2153 C CA . ASP A 1 263 ? -3.450 0.387 -20.824 1.00 97.31 263 ASP A CA 1
ATOM 2154 C C . ASP A 1 263 ? -4.591 0.894 -19.934 1.00 97.31 263 ASP A C 1
ATOM 2156 O O . ASP A 1 263 ? -5.769 0.772 -20.267 1.00 97.31 263 ASP A O 1
ATOM 2160 N N . VAL A 1 264 ? -4.228 1.463 -18.786 1.00 96.00 264 VAL A N 1
ATOM 2161 C CA . VAL A 1 264 ? -5.161 2.049 -17.811 1.00 96.00 264 VAL A CA 1
ATOM 2162 C C . VAL A 1 264 ? -4.847 3.519 -17.527 1.00 96.00 264 VAL A C 1
ATOM 2164 O O . VAL A 1 264 ? -5.325 4.077 -16.541 1.00 96.00 264 VAL A O 1
ATOM 2167 N N . THR A 1 265 ? -4.036 4.168 -18.370 1.00 94.12 265 THR A N 1
ATOM 2168 C CA . THR A 1 265 ? -3.636 5.575 -18.172 1.00 94.12 265 THR A CA 1
ATOM 2169 C C . THR A 1 265 ? -4.828 6.539 -18.167 1.00 94.12 265 THR A C 1
ATOM 2171 O O . THR A 1 265 ? -4.792 7.564 -17.489 1.00 94.12 265 THR A O 1
ATOM 2174 N N . ASN A 1 266 ? -5.935 6.166 -18.814 1.00 92.44 266 ASN A N 1
ATOM 2175 C CA . ASN A 1 266 ? -7.212 6.878 -18.752 1.00 92.44 266 ASN A CA 1
ATOM 2176 C C . ASN A 1 266 ? -7.854 6.921 -17.347 1.00 92.44 266 ASN A C 1
ATOM 2178 O O . ASN A 1 266 ? -8.649 7.820 -17.088 1.00 92.44 266 ASN A O 1
ATOM 2182 N N . LYS A 1 267 ? -7.504 6.012 -16.422 1.00 92.62 267 LYS A N 1
ATOM 2183 C CA . LYS A 1 267 ? -8.007 6.009 -15.032 1.00 92.62 267 LYS A CA 1
ATOM 2184 C C . LYS A 1 267 ? -7.304 7.028 -14.117 1.00 92.62 267 LYS A C 1
ATOM 2186 O O . LYS A 1 267 ? -7.658 7.130 -12.948 1.00 92.62 267 LYS A O 1
ATOM 2191 N N . LEU A 1 268 ? -6.284 7.749 -14.594 1.00 90.69 268 LEU A N 1
ATOM 2192 C CA . LEU A 1 268 ? -5.352 8.491 -13.728 1.00 90.69 268 LEU A CA 1
ATOM 2193 C C . LEU A 1 268 ? -5.730 9.948 -13.399 1.00 90.69 268 LEU A C 1
ATOM 2195 O O . LEU A 1 268 ? -5.014 10.579 -12.627 1.00 90.69 268 LEU A O 1
ATOM 2199 N N . ASN A 1 269 ? -6.839 10.487 -13.917 1.00 80.62 269 ASN A N 1
ATOM 2200 C CA . ASN A 1 269 ? -7.399 11.793 -13.514 1.00 80.62 269 ASN A CA 1
ATOM 2201 C C . ASN A 1 269 ? -6.354 12.933 -13.438 1.00 80.62 269 ASN A C 1
ATOM 2203 O O . ASN A 1 269 ? -6.083 13.482 -12.369 1.00 80.62 269 ASN A O 1
ATOM 2207 N N . ASN A 1 270 ? -5.741 13.277 -14.574 1.00 86.19 270 ASN A N 1
ATOM 2208 C CA . ASN A 1 270 ? -4.659 14.270 -14.716 1.00 86.19 270 ASN A CA 1
ATOM 2209 C C . ASN A 1 270 ? -3.308 13.922 -14.049 1.00 86.19 270 ASN A C 1
ATOM 2211 O O . ASN A 1 270 ? -2.344 14.659 -14.261 1.00 86.19 270 ASN A O 1
ATOM 2215 N N . PHE A 1 271 ? -3.182 12.813 -13.310 1.00 94.19 271 PHE A N 1
ATOM 2216 C CA . PHE A 1 271 ? -1.880 12.334 -12.838 1.00 94.19 271 PHE A CA 1
ATOM 2217 C C . PHE A 1 271 ? -1.058 11.810 -14.026 1.00 94.19 271 PHE A C 1
ATOM 2219 O O . PHE A 1 271 ? -1.485 10.907 -14.749 1.00 94.19 271 PHE A O 1
ATOM 2226 N N . LYS A 1 272 ? 0.125 12.386 -14.247 1.00 95.81 272 LYS A N 1
ATOM 2227 C CA . LYS A 1 272 ? 0.974 12.101 -15.409 1.00 95.81 272 LYS A CA 1
ATOM 2228 C C . LYS A 1 272 ? 1.797 10.835 -15.202 1.00 95.81 272 LYS A C 1
ATOM 2230 O O . LYS A 1 272 ? 2.310 10.589 -14.112 1.00 95.81 272 LYS A O 1
ATOM 2235 N N . VAL A 1 273 ? 2.006 10.078 -16.273 1.00 97.12 273 VAL A N 1
ATOM 2236 C CA . VAL A 1 273 ? 2.913 8.923 -16.300 1.00 97.12 273 VAL A CA 1
ATOM 2237 C C . VAL A 1 273 ? 3.637 8.844 -17.637 1.00 97.12 273 VAL A C 1
ATOM 2239 O O . VAL A 1 273 ? 3.099 9.234 -18.673 1.00 97.12 273 VAL A O 1
ATOM 2242 N N . ARG A 1 274 ? 4.855 8.304 -17.616 1.00 97.25 274 ARG A N 1
ATOM 2243 C CA . ARG A 1 274 ? 5.630 7.956 -18.812 1.00 97.25 274 ARG A CA 1
ATOM 2244 C C . ARG A 1 274 ? 5.375 6.485 -19.157 1.00 97.25 274 ARG A C 1
ATOM 2246 O O . ARG A 1 274 ? 5.114 5.677 -18.267 1.00 97.25 274 ARG A O 1
ATOM 2253 N N . ARG A 1 275 ? 5.428 6.141 -20.444 1.00 97.81 275 ARG A N 1
ATOM 2254 C CA . ARG A 1 275 ? 5.248 4.764 -20.945 1.00 97.81 275 ARG A CA 1
ATOM 2255 C C . ARG A 1 275 ? 6.444 3.869 -20.578 1.00 97.81 275 ARG A C 1
ATOM 2257 O O . ARG A 1 275 ? 7.510 4.375 -20.215 1.00 97.81 275 ARG A O 1
ATOM 2264 N N . GLY A 1 276 ? 6.268 2.551 -20.664 1.00 97.38 276 GLY A N 1
ATOM 2265 C CA . GLY A 1 276 ? 7.358 1.580 -20.513 1.00 97.38 276 GLY A CA 1
ATOM 2266 C C . GLY A 1 276 ? 8.408 1.691 -21.624 1.00 97.38 276 GLY A C 1
ATOM 2267 O O . GLY A 1 276 ? 8.133 2.197 -22.712 1.00 97.38 276 GLY A O 1
ATOM 2268 N N . LEU A 1 277 ? 9.632 1.239 -21.340 1.00 97.12 277 LEU A N 1
ATOM 2269 C CA . LEU A 1 277 ? 10.805 1.465 -22.200 1.00 97.12 277 LEU A CA 1
ATOM 2270 C C . LEU A 1 277 ? 10.943 0.508 -23.402 1.00 97.12 277 LEU A C 1
ATOM 2272 O O . LEU A 1 277 ? 11.933 0.605 -24.126 1.00 97.12 277 LEU A O 1
ATOM 2276 N N . THR A 1 278 ? 10.012 -0.427 -23.618 1.00 96.31 278 THR A N 1
ATOM 2277 C CA . THR A 1 278 ? 10.039 -1.375 -24.752 1.00 96.31 278 THR A CA 1
ATOM 2278 C C . THR A 1 278 ? 8.645 -1.596 -25.334 1.00 96.31 278 THR A C 1
ATOM 2280 O O . THR A 1 278 ? 7.649 -1.385 -24.649 1.00 96.31 278 THR A O 1
ATOM 2283 N N . GLU A 1 279 ? 8.550 -2.061 -26.584 1.00 95.31 279 GLU A N 1
ATOM 2284 C CA . GLU A 1 279 ? 7.264 -2.307 -27.265 1.00 95.31 279 GLU A CA 1
ATOM 2285 C C . GLU A 1 279 ? 6.339 -3.227 -26.450 1.00 95.31 279 GLU A C 1
ATOM 2287 O O . GLU A 1 279 ? 5.188 -2.880 -26.192 1.00 95.31 279 GLU A O 1
ATOM 2292 N N . LYS A 1 280 ? 6.871 -4.353 -25.948 1.00 94.81 280 LYS A N 1
ATOM 2293 C CA . LYS A 1 280 ? 6.146 -5.292 -25.072 1.00 94.81 280 LYS A CA 1
ATOM 2294 C C . LYS A 1 280 ? 5.619 -4.658 -23.787 1.00 94.81 280 LYS A C 1
ATOM 2296 O O . LYS A 1 280 ? 4.638 -5.143 -23.237 1.00 94.81 280 LYS A O 1
ATOM 2301 N N . THR A 1 281 ? 6.300 -3.634 -23.275 1.00 97.75 281 THR A N 1
ATOM 2302 C CA . THR A 1 281 ? 6.028 -3.028 -21.965 1.00 97.75 281 THR A CA 1
ATOM 2303 C C . THR A 1 281 ? 5.427 -1.631 -22.064 1.00 97.75 281 THR A C 1
ATOM 2305 O O . THR A 1 281 ? 5.194 -1.011 -21.032 1.00 97.75 281 THR A O 1
ATOM 2308 N N . TYR A 1 282 ? 5.125 -1.142 -23.271 1.00 97.88 282 TYR A N 1
ATOM 2309 C CA . TYR A 1 282 ? 4.692 0.233 -23.531 1.00 97.88 282 TYR A CA 1
ATOM 2310 C C . TYR A 1 282 ? 3.535 0.677 -22.622 1.00 97.88 282 TYR A C 1
ATOM 2312 O O . TYR A 1 282 ? 3.586 1.758 -22.039 1.00 97.88 282 TYR A O 1
ATOM 2320 N N . ASN A 1 283 ? 2.537 -0.191 -22.424 1.00 98.25 283 ASN A N 1
ATOM 2321 C CA . ASN A 1 283 ? 1.365 0.069 -21.581 1.00 98.25 283 ASN A CA 1
ATOM 2322 C C . ASN A 1 283 ? 1.668 0.148 -20.069 1.00 98.25 283 ASN A C 1
ATOM 2324 O O . ASN A 1 283 ? 0.837 0.650 -19.313 1.00 98.25 283 ASN A O 1
ATOM 2328 N N . ALA A 1 284 ? 2.842 -0.304 -19.614 1.00 98.44 284 ALA A N 1
ATOM 2329 C CA . ALA A 1 284 ? 3.293 -0.091 -18.244 1.00 98.44 284 ALA A CA 1
ATOM 2330 C C . ALA A 1 284 ? 3.609 1.393 -17.984 1.00 98.44 284 ALA A C 1
ATOM 2332 O O . ALA A 1 284 ? 3.880 2.179 -18.894 1.00 98.44 284 ALA A O 1
ATOM 2333 N N . MET A 1 285 ? 3.564 1.783 -16.713 1.00 98.50 285 MET A N 1
ATOM 2334 C CA . MET A 1 285 ? 3.591 3.174 -16.278 1.00 98.50 285 MET A CA 1
ATOM 2335 C C . MET A 1 285 ? 4.802 3.443 -15.391 1.00 98.50 285 MET A C 1
ATOM 2337 O O . MET A 1 285 ? 4.979 2.833 -14.334 1.00 98.50 285 MET A O 1
ATOM 2341 N N . ARG A 1 286 ? 5.613 4.410 -15.812 1.00 98.25 286 ARG A N 1
ATOM 2342 C CA . ARG A 1 286 ? 6.722 4.986 -15.056 1.00 98.25 286 ARG A CA 1
ATOM 2343 C C . ARG A 1 286 ? 6.293 6.320 -14.462 1.00 98.25 286 ARG A C 1
ATOM 2345 O O . ARG A 1 286 ? 5.870 7.222 -15.180 1.00 98.25 286 ARG A O 1
ATOM 2352 N N . ILE A 1 287 ? 6.432 6.444 -13.149 1.00 97.44 287 ILE A N 1
ATOM 2353 C CA . ILE A 1 287 ? 6.202 7.677 -12.400 1.00 97.44 287 ILE A CA 1
ATOM 2354 C C . ILE A 1 287 ? 7.569 8.296 -12.124 1.00 97.44 287 ILE A C 1
ATOM 2356 O O . ILE A 1 287 ? 8.406 7.664 -11.475 1.00 97.44 287 ILE A O 1
ATOM 2360 N N . PHE A 1 288 ? 7.790 9.517 -12.609 1.00 96.12 288 PHE A N 1
ATOM 2361 C CA . PHE A 1 288 ? 8.984 10.305 -12.312 1.00 96.12 288 PHE A CA 1
ATOM 2362 C C . PHE A 1 288 ? 8.655 11.478 -11.370 1.00 96.12 288 PHE A C 1
ATOM 2364 O O . PHE A 1 288 ? 7.547 12.021 -11.442 1.00 96.12 288 PHE A O 1
ATOM 2371 N N . PRO A 1 289 ? 9.579 11.872 -10.471 1.00 93.50 289 PRO A N 1
ATOM 2372 C CA . PRO A 1 289 ? 9.347 12.930 -9.490 1.00 93.50 289 PRO A CA 1
ATOM 2373 C C . PRO A 1 289 ? 8.869 14.266 -10.062 1.00 93.50 289 PRO A C 1
ATOM 2375 O O . PRO A 1 289 ? 7.954 14.874 -9.511 1.00 93.50 289 PRO A O 1
ATOM 2378 N N . GLU A 1 290 ? 9.475 14.708 -11.159 1.00 94.19 290 GLU A N 1
ATOM 2379 C CA . GLU A 1 290 ? 9.219 15.989 -11.816 1.00 94.19 290 GLU A CA 1
ATOM 2380 C C . GLU A 1 290 ? 7.832 16.071 -12.480 1.00 94.19 290 GLU A C 1
ATOM 2382 O O . GLU A 1 290 ? 7.275 17.158 -12.619 1.00 94.19 290 GLU A O 1
ATOM 2387 N N . ASP A 1 291 ? 7.219 14.931 -12.819 1.00 94.31 291 ASP A N 1
ATOM 2388 C CA . ASP A 1 291 ? 5.928 14.902 -13.515 1.00 94.31 291 ASP A CA 1
ATOM 2389 C C . ASP A 1 291 ? 4.750 15.322 -12.606 1.00 94.31 291 ASP A C 1
ATOM 2391 O O . ASP A 1 291 ? 3.790 15.932 -13.098 1.00 94.31 291 ASP A O 1
ATOM 2395 N N . ASN A 1 292 ? 4.830 14.998 -11.301 1.00 92.62 292 ASN A N 1
ATOM 2396 C CA . ASN A 1 292 ? 3.731 15.092 -10.316 1.00 92.62 292 ASN A CA 1
ATOM 2397 C C . ASN A 1 292 ? 4.152 15.535 -8.888 1.00 92.62 292 ASN A C 1
ATOM 2399 O O . ASN A 1 292 ? 3.359 15.421 -7.955 1.00 92.62 292 ASN A O 1
ATOM 2403 N N . ASP A 1 293 ? 5.402 15.956 -8.668 1.00 90.88 293 ASP A N 1
ATOM 2404 C CA . ASP A 1 293 ? 6.011 16.175 -7.337 1.00 90.88 293 ASP A CA 1
ATOM 2405 C C . ASP A 1 293 ? 5.992 14.934 -6.400 1.00 90.88 293 ASP A C 1
ATOM 2407 O O . ASP A 1 293 ? 5.946 15.031 -5.168 1.00 90.88 293 ASP A O 1
ATOM 2411 N N . THR A 1 294 ? 6.077 13.729 -6.976 1.00 92.25 294 THR A N 1
ATOM 2412 C CA . THR A 1 294 ? 6.129 12.446 -6.244 1.00 92.25 294 THR A CA 1
ATOM 2413 C C . THR A 1 294 ? 7.560 11.910 -6.083 1.00 92.25 294 THR A C 1
ATOM 2415 O O . THR A 1 294 ? 8.541 12.595 -6.368 1.00 92.25 294 THR A O 1
ATOM 2418 N N . GLY A 1 295 ? 7.708 10.681 -5.586 1.00 92.62 295 GLY A N 1
ATOM 2419 C CA . GLY A 1 295 ? 8.899 9.864 -5.784 1.00 92.62 295 GLY A CA 1
ATOM 2420 C C . GLY A 1 295 ? 8.839 9.122 -7.123 1.00 92.62 295 GLY A C 1
ATOM 2421 O O . GLY A 1 295 ? 7.881 9.264 -7.889 1.00 92.62 295 GLY A O 1
ATOM 2422 N N . GLY A 1 296 ? 9.873 8.325 -7.380 1.00 95.44 296 GLY A N 1
ATOM 2423 C CA . GLY A 1 296 ? 9.946 7.401 -8.509 1.00 95.44 296 GLY A CA 1
ATOM 2424 C C . GLY A 1 296 ? 9.210 6.090 -8.242 1.00 95.44 296 GLY A C 1
ATOM 2425 O O . GLY A 1 296 ? 9.281 5.545 -7.135 1.00 95.44 296 GLY A O 1
ATOM 2426 N N . PHE A 1 297 ? 8.512 5.570 -9.249 1.00 97.94 297 PHE A N 1
ATOM 2427 C CA . PHE A 1 297 ? 7.721 4.344 -9.116 1.00 97.94 297 PHE A CA 1
ATOM 2428 C C . PHE A 1 297 ? 7.449 3.684 -10.478 1.00 97.94 297 PHE A C 1
ATOM 2430 O O . PHE A 1 297 ? 7.434 4.361 -11.507 1.00 97.94 297 PHE A O 1
ATOM 2437 N N . PHE A 1 298 ? 7.189 2.377 -10.489 1.00 98.69 298 PHE A N 1
ATOM 2438 C CA . PHE A 1 298 ? 6.794 1.615 -11.677 1.00 98.69 298 PHE A CA 1
ATOM 2439 C C . PHE A 1 298 ? 5.549 0.776 -11.389 1.00 98.69 298 PHE A C 1
ATOM 2441 O O . PHE A 1 298 ? 5.443 0.174 -10.317 1.00 98.69 298 PHE A O 1
ATOM 2448 N N . ILE A 1 299 ? 4.606 0.742 -12.333 1.00 98.75 299 ILE A N 1
ATOM 2449 C CA . ILE A 1 299 ? 3.349 -0.009 -12.228 1.00 98.75 299 ILE A CA 1
ATOM 2450 C C . ILE A 1 299 ? 3.027 -0.655 -13.575 1.00 98.75 299 ILE A C 1
ATOM 2452 O O . ILE A 1 299 ? 2.977 0.019 -14.601 1.00 98.75 299 ILE A O 1
ATOM 2456 N N . CYS A 1 300 ? 2.740 -1.951 -13.566 1.00 98.81 300 CYS A N 1
ATOM 2457 C CA . CYS A 1 300 ? 2.262 -2.703 -14.717 1.00 98.81 300 CYS A CA 1
ATOM 2458 C C . CYS A 1 300 ? 0.979 -3.452 -14.334 1.00 98.81 300 CYS A C 1
ATOM 2460 O O . CYS A 1 300 ? 0.958 -4.163 -13.325 1.00 98.81 300 CYS A O 1
ATOM 2462 N N . VAL A 1 301 ? -0.087 -3.269 -15.120 1.00 98.81 301 VAL A N 1
ATOM 2463 C CA . VAL A 1 301 ? -1.384 -3.932 -14.919 1.00 98.81 301 VAL A CA 1
ATOM 2464 C C . VAL A 1 301 ? -1.484 -5.105 -15.880 1.00 98.81 301 VAL A C 1
ATOM 2466 O O . VAL A 1 301 ? -1.531 -4.911 -17.090 1.00 98.81 301 VAL A O 1
ATOM 2469 N N . ILE A 1 302 ? -1.493 -6.316 -15.336 1.00 98.81 302 ILE A N 1
ATOM 2470 C CA . ILE A 1 302 ? -1.395 -7.568 -16.083 1.00 98.81 302 ILE A CA 1
ATOM 2471 C C . ILE A 1 302 ? -2.731 -8.302 -15.968 1.00 98.81 302 ILE A C 1
ATOM 2473 O O . ILE A 1 302 ? -3.145 -8.644 -14.860 1.00 98.81 302 ILE A O 1
ATOM 2477 N N . ARG A 1 303 ? -3.391 -8.585 -17.092 1.00 98.56 303 ARG A N 1
ATOM 2478 C CA . ARG A 1 303 ? -4.579 -9.455 -17.146 1.00 98.56 303 ARG A CA 1
ATOM 2479 C C . ARG A 1 303 ? -4.176 -10.838 -17.643 1.00 98.56 303 ARG A C 1
ATOM 2481 O O . ARG A 1 303 ? -3.357 -10.959 -18.554 1.00 98.56 303 ARG A O 1
ATOM 2488 N N . LYS A 1 304 ? -4.738 -11.891 -17.047 1.00 98.19 304 LYS A N 1
ATOM 2489 C CA . LYS A 1 304 ? -4.585 -13.266 -17.544 1.00 98.19 304 LYS A CA 1
ATOM 2490 C C . LYS A 1 304 ? -5.688 -13.574 -18.549 1.00 98.19 304 LYS A C 1
ATOM 2492 O O . LYS A 1 304 ? -6.855 -13.690 -18.185 1.00 98.19 304 LYS A O 1
ATOM 2497 N N . ILE A 1 305 ? -5.293 -13.720 -19.811 1.00 96.06 305 ILE A N 1
ATOM 2498 C CA . ILE A 1 305 ? -6.194 -13.923 -20.947 1.00 96.06 305 ILE A CA 1
ATOM 2499 C C . ILE A 1 305 ? -6.965 -15.245 -20.747 1.00 96.06 305 ILE A C 1
ATOM 2501 O O . ILE A 1 305 ? -6.319 -16.288 -20.573 1.00 96.06 305 ILE A O 1
ATOM 2505 N N . PRO A 1 306 ? -8.310 -15.246 -20.786 1.00 90.44 306 PRO A N 1
ATOM 2506 C CA . PRO A 1 306 ? -9.125 -16.454 -20.683 1.00 90.44 306 PRO A CA 1
ATOM 2507 C C . PRO A 1 306 ? -8.771 -17.559 -21.690 1.00 90.44 306 PRO A C 1
ATOM 2509 O O . PRO A 1 306 ? -8.314 -17.319 -22.807 1.00 90.44 306 PRO A O 1
ATOM 2512 N N . LYS A 1 307 ? -9.024 -18.815 -21.305 1.00 80.88 307 LYS A N 1
ATOM 2513 C CA . LYS A 1 307 ? -8.819 -20.002 -22.164 1.00 80.88 307 LYS A CA 1
ATOM 2514 C C . LYS A 1 307 ? -9.761 -20.078 -23.369 1.00 80.88 307 LYS A C 1
ATOM 2516 O O . LYS A 1 307 ? -9.473 -20.825 -24.302 1.00 80.88 307 LYS A O 1
ATOM 2521 N N . GLU A 1 308 ? -10.865 -19.341 -23.334 1.00 71.44 308 GLU A N 1
ATOM 2522 C CA . GLU A 1 308 ? -11.861 -19.286 -24.408 1.00 71.44 308 GLU A CA 1
ATOM 2523 C C . GLU A 1 308 ? -11.449 -18.248 -25.464 1.00 71.44 308 GLU A C 1
ATOM 2525 O O . GLU A 1 308 ? -11.331 -18.600 -26.637 1.00 71.44 308 GLU A O 1
ATOM 2530 N N . ASP A 1 309 ? -11.049 -17.044 -25.037 1.00 62.28 309 ASP A N 1
ATOM 2531 C CA . ASP A 1 309 ? -10.484 -15.984 -25.894 1.00 62.28 309 ASP A CA 1
ATOM 2532 C C . ASP A 1 309 ? -9.258 -16.454 -26.706 1.00 62.28 309 ASP A C 1
ATOM 2534 O O . ASP A 1 309 ? -9.034 -16.020 -27.836 1.00 62.28 309 ASP A O 1
ATOM 2538 N N . LYS A 1 310 ? -8.495 -17.423 -26.181 1.00 60.69 310 LYS A N 1
ATOM 2539 C CA . LYS A 1 310 ? -7.356 -18.070 -26.866 1.00 60.69 310 LYS A CA 1
ATOM 2540 C C . LYS A 1 310 ? -7.744 -18.945 -28.075 1.00 60.69 310 LYS A C 1
ATOM 2542 O O . LYS A 1 310 ? -6.861 -19.564 -28.669 1.00 60.69 310 LYS A O 1
ATOM 2547 N N . LYS A 1 311 ? -9.028 -19.030 -28.452 1.00 45.81 311 LYS A N 1
ATOM 2548 C CA . LYS A 1 311 ? -9.546 -19.886 -29.539 1.00 45.81 311 LYS A CA 1
ATOM 2549 C C . LYS A 1 311 ? -10.340 -19.142 -30.630 1.00 45.81 311 LYS A C 1
ATOM 2551 O O . LYS A 1 311 ? -11.324 -19.684 -31.130 1.00 45.81 311 LYS A O 1
ATOM 2556 N N . ILE A 1 312 ? -9.929 -17.942 -31.053 1.00 45.88 312 ILE A N 1
ATOM 2557 C CA . ILE A 1 312 ? -10.624 -17.225 -32.144 1.00 45.88 312 ILE A CA 1
ATOM 2558 C C . ILE A 1 312 ? -9.738 -16.998 -33.377 1.00 45.88 312 ILE A C 1
ATOM 2560 O O . ILE A 1 312 ? -9.012 -16.015 -33.489 1.00 45.88 312 ILE A O 1
ATOM 2564 N N . ASN A 1 313 ? -9.890 -17.893 -34.355 1.00 30.94 313 ASN A N 1
ATOM 2565 C CA . ASN A 1 313 ? -10.111 -17.540 -35.762 1.00 30.94 313 ASN A CA 1
ATOM 2566 C C . ASN A 1 313 ? -10.791 -18.740 -36.468 1.00 30.94 313 ASN A C 1
ATOM 2568 O O . ASN A 1 313 ? -10.622 -19.876 -36.026 1.00 30.94 313 ASN A O 1
ATOM 2572 N N . PRO A 1 314 ? -11.697 -18.509 -37.433 1.00 51.34 314 PRO A N 1
ATOM 2573 C CA . PRO A 1 314 ? -13.121 -18.501 -37.068 1.00 51.34 314 PRO A CA 1
ATOM 2574 C C . PRO A 1 314 ? -13.963 -19.582 -37.768 1.00 51.34 314 PRO A C 1
ATOM 2576 O O . PRO A 1 314 ? -13.553 -20.090 -38.806 1.00 51.34 314 PRO A O 1
ATOM 2579 N N . ILE A 1 315 ? -15.193 -19.832 -37.272 1.00 33.47 315 ILE A N 1
ATOM 2580 C CA . ILE A 1 315 ? -16.432 -19.947 -38.087 1.00 33.47 315 ILE A CA 1
ATOM 2581 C C . ILE A 1 315 ? -17.710 -20.092 -37.217 1.00 33.47 315 ILE A C 1
ATOM 2583 O O . ILE A 1 315 ? -17.777 -20.934 -36.333 1.00 33.47 315 ILE A O 1
ATOM 2587 N N . LYS A 1 316 ? -18.715 -19.261 -37.547 1.00 28.42 316 LYS A N 1
ATOM 2588 C CA . LYS A 1 316 ? -20.188 -19.339 -37.341 1.00 28.42 316 LYS A CA 1
ATOM 2589 C C . LYS A 1 316 ? -20.804 -19.824 -36.007 1.00 28.42 316 LYS A C 1
ATOM 2591 O O . LYS A 1 316 ? -20.781 -20.998 -35.676 1.00 28.42 316 LYS A O 1
ATOM 2596 N N . ASN A 1 317 ? -21.550 -18.887 -35.411 1.00 31.83 317 ASN A N 1
ATOM 2597 C CA . ASN A 1 317 ? -22.891 -18.983 -34.807 1.00 31.83 317 ASN A CA 1
ATOM 2598 C C . ASN A 1 317 ? -23.380 -20.318 -34.209 1.00 31.83 317 ASN A C 1
ATOM 2600 O O . ASN A 1 317 ? -23.727 -21.233 -34.948 1.00 31.83 317 ASN A O 1
ATOM 2604 N N . GLU A 1 318 ? -23.765 -20.260 -32.931 1.00 26.83 318 GLU A N 1
ATOM 2605 C CA . GLU A 1 318 ? -25.178 -20.459 -32.568 1.00 26.83 318 GLU A CA 1
ATOM 2606 C C . GLU A 1 318 ? -25.533 -19.629 -31.319 1.00 26.83 318 GLU A C 1
ATOM 2608 O O . GLU A 1 318 ? -24.702 -19.453 -30.429 1.00 26.83 318 GLU A O 1
ATOM 2613 N N . SER A 1 319 ? -26.740 -19.062 -31.264 1.00 34.59 319 SER A N 1
ATOM 2614 C CA . SER A 1 319 ? -27.199 -18.207 -30.159 1.00 34.59 319 SER A CA 1
ATOM 2615 C C . SER A 1 319 ? -27.820 -19.032 -29.033 1.00 34.59 319 SER A C 1
ATOM 2617 O O . SER A 1 319 ? -28.724 -19.826 -29.296 1.00 34.59 319 SER A O 1
ATOM 2619 N N . LYS A 1 320 ? -27.404 -18.804 -27.781 1.00 29.30 320 LYS A N 1
ATOM 2620 C CA . LYS A 1 320 ? -28.073 -19.351 -26.590 1.00 29.30 320 LYS A CA 1
ATOM 2621 C C . LYS A 1 320 ? -28.204 -18.295 -25.502 1.00 29.30 320 LYS A C 1
ATOM 2623 O O . LYS A 1 320 ? -27.201 -17.813 -24.983 1.00 29.30 320 LYS A O 1
ATOM 2628 N N . ASP A 1 321 ? -29.445 -17.981 -25.151 1.00 27.28 321 ASP A N 1
ATOM 2629 C CA . ASP A 1 321 ? -29.774 -17.131 -24.014 1.00 27.28 321 ASP A CA 1
ATOM 2630 C C . ASP A 1 321 ? -29.343 -17.798 -22.702 1.00 27.28 321 ASP A C 1
ATOM 2632 O O . ASP A 1 321 ? -29.666 -18.960 -22.444 1.00 27.28 321 ASP A O 1
ATOM 2636 N N . PHE A 1 322 ? -28.644 -17.050 -21.848 1.00 26.59 322 PHE A N 1
ATOM 2637 C CA . PHE A 1 322 ? -28.326 -17.473 -20.486 1.00 26.59 322 PHE A CA 1
ATOM 2638 C C . PHE A 1 322 ? -29.133 -16.650 -19.483 1.00 26.59 322 PHE A C 1
ATOM 2640 O O . PHE A 1 322 ? -28.877 -15.467 -19.266 1.00 26.59 322 PHE A O 1
ATOM 2647 N N . ASN A 1 323 ? -30.115 -17.297 -18.852 1.00 24.48 323 ASN A N 1
ATOM 2648 C CA . ASN A 1 323 ? -30.918 -16.684 -17.798 1.00 24.48 323 ASN A CA 1
ATOM 2649 C C . ASN A 1 323 ? -30.069 -16.428 -16.544 1.00 24.48 323 ASN A C 1
ATOM 2651 O O . ASN A 1 323 ? -29.575 -17.358 -15.905 1.00 24.48 323 ASN A O 1
ATOM 2655 N N . LEU A 1 324 ? -29.955 -15.157 -16.158 1.00 28.53 324 LEU A N 1
ATOM 2656 C CA . LEU A 1 324 ? -29.360 -14.727 -14.894 1.00 28.53 324 LEU A CA 1
ATOM 2657 C C . LEU A 1 324 ? -30.305 -15.040 -13.724 1.00 28.53 324 LEU A C 1
ATOM 2659 O O . LEU A 1 324 ? -31.172 -14.238 -13.383 1.00 28.53 324 LEU A O 1
ATOM 2663 N N . THR A 1 325 ? -30.118 -16.191 -13.074 1.00 26.30 325 THR A N 1
ATOM 2664 C CA . THR A 1 325 ? -30.813 -16.521 -11.818 1.00 26.30 325 THR A CA 1
ATOM 2665 C C . THR A 1 325 ? -29.862 -17.057 -10.750 1.00 26.30 325 THR A C 1
ATOM 2667 O O . THR A 1 325 ? -29.299 -18.137 -10.903 1.00 26.30 325 THR A O 1
ATOM 2670 N N . ASN A 1 326 ? -29.796 -16.343 -9.621 1.00 25.17 326 ASN A N 1
ATOM 2671 C CA . ASN A 1 326 ? -29.264 -16.786 -8.326 1.00 25.17 326 ASN A CA 1
ATOM 2672 C C . ASN A 1 326 ? -27.776 -17.185 -8.283 1.00 25.17 326 ASN A C 1
ATOM 2674 O O . ASN A 1 326 ? -27.431 -18.358 -8.132 1.00 25.17 326 ASN A O 1
ATOM 2678 N N . SER A 1 327 ? -26.897 -16.179 -8.257 1.00 23.95 327 SER A N 1
ATOM 2679 C CA . SER A 1 327 ? -25.527 -16.310 -7.751 1.00 23.95 327 SER A CA 1
ATOM 2680 C C . SER A 1 327 ? -25.528 -16.685 -6.260 1.00 23.95 327 SER A C 1
ATOM 2682 O O . SER A 1 327 ? -25.608 -15.836 -5.372 1.00 23.95 327 SER A O 1
ATOM 2684 N N . LYS A 1 328 ? -25.439 -17.986 -5.966 1.00 23.47 328 LYS A N 1
ATOM 2685 C CA . LYS A 1 328 ? -25.143 -18.464 -4.611 1.00 23.47 328 LYS A CA 1
ATOM 2686 C C . LYS A 1 328 ? -23.707 -18.088 -4.251 1.00 23.47 328 LYS A C 1
ATOM 2688 O O . LYS A 1 328 ? -22.795 -18.318 -5.037 1.00 23.47 328 LYS A O 1
ATOM 2693 N N . ILE A 1 329 ? -23.511 -17.565 -3.044 1.00 24.39 329 ILE A N 1
ATOM 2694 C CA . ILE A 1 329 ? -22.176 -17.407 -2.461 1.00 24.39 329 ILE A CA 1
ATOM 2695 C C . ILE A 1 329 ? -21.682 -18.808 -2.088 1.00 24.39 329 ILE A C 1
ATOM 2697 O O . ILE A 1 329 ? -22.146 -19.392 -1.107 1.00 24.39 329 ILE A O 1
ATOM 2701 N N . GLU A 1 330 ? -20.775 -19.365 -2.887 1.00 23.20 330 GLU A N 1
ATOM 2702 C CA . GLU A 1 330 ? -20.089 -20.606 -2.534 1.00 23.20 330 GLU A CA 1
ATOM 2703 C C . GLU A 1 330 ? -19.003 -20.310 -1.495 1.00 23.20 330 GLU A C 1
ATOM 2705 O O . GLU A 1 330 ? -18.128 -19.464 -1.691 1.00 23.20 330 GLU A O 1
ATOM 2710 N N . PHE A 1 331 ? -19.083 -20.991 -0.352 1.00 27.84 331 PHE A N 1
ATOM 2711 C CA . PHE A 1 331 ? -18.064 -20.895 0.689 1.00 27.84 331 PHE A CA 1
ATOM 2712 C C . PHE A 1 331 ? -16.756 -21.530 0.205 1.00 27.84 331 PHE A C 1
ATOM 2714 O O . PHE A 1 331 ? -16.767 -22.524 -0.518 1.00 27.84 331 PHE A O 1
ATOM 2721 N N . VAL A 1 332 ? -15.627 -20.967 0.641 1.00 33.28 332 VAL A N 1
ATOM 2722 C CA . VAL A 1 332 ? -14.287 -21.438 0.267 1.00 33.28 332 VAL A CA 1
ATOM 2723 C C . VAL A 1 332 ? -14.113 -22.923 0.604 1.00 33.28 332 VAL A C 1
ATOM 2725 O O . VAL A 1 332 ? -14.169 -23.308 1.771 1.00 33.28 332 VAL A O 1
ATOM 2728 N N . ASP A 1 333 ? -13.862 -23.727 -0.431 1.00 33.84 333 ASP A N 1
ATOM 2729 C CA . ASP A 1 333 ? -13.708 -25.183 -0.375 1.00 33.84 333 ASP A CA 1
ATOM 2730 C C . ASP A 1 333 ? -12.701 -25.648 0.701 1.00 33.84 333 ASP A C 1
ATOM 2732 O O . ASP A 1 333 ? -11.556 -25.183 0.777 1.00 33.84 333 ASP A O 1
ATOM 2736 N N . ASP A 1 334 ? -13.120 -26.637 1.498 1.00 32.31 334 ASP A N 1
ATOM 2737 C CA . ASP A 1 334 ? -12.315 -27.351 2.495 1.00 32.31 334 ASP A CA 1
ATOM 2738 C C . ASP A 1 334 ? -10.968 -27.853 1.938 1.00 32.31 334 ASP A C 1
ATOM 2740 O O . ASP A 1 334 ? -9.978 -27.952 2.679 1.00 32.31 334 ASP A O 1
ATOM 2744 N N . SER A 1 335 ? -10.888 -28.143 0.633 1.00 35.31 335 SER A N 1
ATOM 2745 C CA . SER A 1 335 ? -9.648 -28.560 -0.025 1.00 35.31 335 SER A CA 1
ATOM 2746 C C . SER A 1 335 ? -8.534 -27.506 0.082 1.00 35.31 335 SER A C 1
ATOM 2748 O O . SER A 1 335 ? -7.371 -27.881 0.291 1.00 35.31 335 SER A O 1
ATOM 2750 N N . PHE A 1 336 ? -8.862 -26.205 0.060 1.00 39.16 336 PHE A N 1
ATOM 2751 C CA . PHE A 1 336 ? -7.894 -25.122 0.269 1.00 39.16 336 PHE A CA 1
ATOM 2752 C C . PHE A 1 336 ? -7.320 -25.174 1.680 1.00 39.16 336 PHE A C 1
ATOM 2754 O O . PHE A 1 336 ? -6.100 -25.271 1.856 1.00 39.16 336 PHE A O 1
ATOM 2761 N N . ILE A 1 337 ? -8.205 -25.188 2.678 1.00 34.53 337 ILE A N 1
ATOM 2762 C CA . ILE A 1 337 ? -7.851 -25.256 4.097 1.00 34.53 337 ILE A CA 1
ATOM 2763 C C . ILE A 1 337 ? -6.964 -26.479 4.344 1.00 34.53 337 ILE A C 1
ATOM 2765 O O . ILE A 1 337 ? -5.941 -26.380 5.020 1.00 34.53 337 ILE A O 1
ATOM 2769 N N . SER A 1 338 ? -7.296 -27.620 3.731 1.00 33.47 338 SER A N 1
ATOM 2770 C CA . SER A 1 338 ? -6.536 -28.866 3.840 1.00 33.47 338 SER A CA 1
ATOM 2771 C C . SER A 1 338 ? -5.091 -28.811 3.321 1.00 33.47 338 SER A C 1
ATOM 2773 O O . SER A 1 338 ? -4.291 -29.665 3.703 1.00 33.47 338 SER A O 1
ATOM 2775 N N . SER A 1 339 ? -4.761 -27.842 2.458 1.00 35.00 339 SER A N 1
ATOM 2776 C CA . SER A 1 339 ? -3.485 -27.775 1.728 1.00 35.00 339 SER A CA 1
ATOM 2777 C C . SER A 1 339 ? -2.336 -27.106 2.497 1.00 35.00 339 SER A C 1
ATOM 2779 O O . SER A 1 339 ? -1.164 -27.280 2.157 1.00 35.00 339 SER A O 1
ATOM 2781 N N . ILE A 1 340 ? -2.680 -26.393 3.569 1.00 32.84 340 ILE A N 1
ATOM 2782 C CA . ILE A 1 340 ? -1.792 -25.883 4.625 1.00 32.84 340 ILE A CA 1
ATOM 2783 C C . ILE A 1 340 ? -1.498 -27.081 5.606 1.00 32.84 340 ILE A C 1
ATOM 2785 O O . ILE A 1 340 ? -2.041 -28.165 5.396 1.00 32.84 340 ILE A O 1
ATOM 2789 N N . LYS A 1 341 ? -0.615 -27.029 6.637 1.00 27.08 341 LYS A N 1
ATOM 2790 C CA . LYS A 1 341 ? -0.102 -28.276 7.331 1.00 27.08 341 LYS A CA 1
ATOM 2791 C C . LYS A 1 341 ? 0.516 -28.142 8.770 1.00 27.08 341 LYS A C 1
ATOM 2793 O O . LYS A 1 341 ? 1.687 -27.810 8.847 1.00 27.08 341 LYS A O 1
ATOM 2798 N N . VAL A 1 342 ? -0.198 -28.375 9.897 1.00 28.34 342 VAL A N 1
ATOM 2799 C CA . VAL A 1 342 ? 0.193 -27.911 11.284 1.00 28.34 342 VAL A CA 1
ATOM 2800 C C . VAL A 1 342 ? 1.450 -28.473 11.954 1.00 28.34 342 VAL A C 1
ATOM 2802 O O . VAL A 1 342 ? 1.726 -29.656 11.837 1.00 28.34 342 VAL A O 1
ATOM 2805 N N . ASN A 1 343 ? 1.990 -27.624 12.856 1.00 24.28 343 ASN A N 1
ATOM 2806 C CA . ASN A 1 343 ? 2.306 -27.934 14.262 1.00 24.28 343 ASN A CA 1
ATOM 2807 C C . ASN A 1 343 ? 1.633 -26.880 15.195 1.00 24.28 343 ASN A C 1
ATOM 2809 O O . ASN A 1 343 ? 1.800 -25.686 14.949 1.00 24.28 343 ASN A O 1
ATOM 2813 N N . TYR A 1 344 ? 0.897 -27.280 16.247 1.00 29.30 344 TYR A N 1
ATOM 2814 C CA . TYR A 1 344 ? 0.242 -26.378 17.232 1.00 29.30 344 TYR A CA 1
ATOM 2815 C C . TYR A 1 344 ? 0.892 -26.455 18.635 1.00 29.30 344 TYR A C 1
ATOM 2817 O O . TYR A 1 344 ? 1.372 -27.527 19.008 1.00 29.30 344 TYR A O 1
ATOM 2825 N N . PRO A 1 345 ? 0.797 -25.402 19.476 1.00 22.58 345 PRO A N 1
ATOM 2826 C CA . PRO A 1 345 ? 0.832 -25.527 20.938 1.00 22.58 345 PRO A CA 1
ATOM 2827 C C . PRO A 1 345 ? -0.460 -26.189 21.463 1.00 22.58 345 PRO A C 1
ATOM 2829 O O . PRO A 1 345 ? -1.523 -26.038 20.866 1.00 22.58 345 PRO A O 1
ATOM 2832 N N . MET A 1 346 ? -0.389 -26.919 22.579 1.00 23.86 346 MET A N 1
ATOM 2833 C CA . MET A 1 346 ? -1.488 -27.786 23.034 1.00 23.86 346 MET A CA 1
ATOM 2834 C C . MET A 1 346 ? -2.624 -27.104 23.828 1.00 23.86 346 MET A C 1
ATOM 2836 O O . MET A 1 346 ? -2.413 -26.150 24.570 1.00 23.86 346 MET A O 1
ATOM 2840 N N . ASN A 1 347 ? -3.796 -27.750 23.745 1.00 27.92 347 ASN A N 1
ATOM 2841 C CA . ASN A 1 347 ? -4.939 -27.738 24.673 1.00 27.92 347 ASN A CA 1
ATOM 2842 C C . ASN A 1 347 ? -5.820 -26.472 24.772 1.00 27.92 347 ASN A C 1
ATOM 2844 O O . ASN A 1 347 ? -5.686 -25.651 25.677 1.00 27.92 347 ASN A O 1
ATOM 2848 N N . SER A 1 348 ? -6.867 -26.442 23.940 1.00 29.03 348 SER A N 1
ATOM 2849 C CA . SER A 1 348 ? -8.148 -25.768 24.213 1.00 29.03 348 SER A CA 1
ATOM 2850 C C . SER A 1 348 ? -9.328 -26.634 23.719 1.00 29.03 348 SER A C 1
ATOM 2852 O O . SER A 1 348 ? -9.143 -27.545 22.908 1.00 29.03 348 SER A O 1
ATOM 2854 N N . ASN A 1 349 ? -10.532 -26.431 24.273 1.00 28.97 349 ASN A N 1
ATOM 2855 C CA . ASN A 1 349 ? -11.640 -27.397 24.162 1.00 28.97 349 ASN A CA 1
ATOM 2856 C C . ASN A 1 349 ? -12.408 -27.360 22.825 1.00 28.97 349 ASN A C 1
ATOM 2858 O O . ASN A 1 349 ? -12.666 -26.309 22.248 1.00 28.97 349 ASN A O 1
ATOM 2862 N N . GLN A 1 350 ? -12.825 -28.545 22.365 1.00 33.78 350 GLN A N 1
ATOM 2863 C CA . GLN A 1 350 ? -13.194 -28.804 20.964 1.00 33.78 350 GLN A CA 1
ATOM 2864 C C . GLN A 1 350 ? -14.683 -28.610 20.602 1.00 33.78 350 GLN A C 1
ATOM 2866 O O . GLN A 1 350 ? -15.040 -28.765 19.437 1.00 33.78 350 GLN A O 1
ATOM 2871 N N . SER A 1 351 ? -15.577 -28.317 21.554 1.00 29.28 351 SER A N 1
ATOM 2872 C CA . SER A 1 351 ? -17.035 -28.363 21.322 1.00 29.28 351 SER A CA 1
ATOM 2873 C C . SER A 1 351 ? -17.575 -27.188 20.501 1.00 29.28 351 SER A C 1
ATOM 2875 O O . SER A 1 351 ? -18.209 -27.417 19.476 1.00 29.28 351 SER A O 1
ATOM 2877 N N . PHE A 1 352 ? -17.279 -25.942 20.887 1.00 32.53 352 PHE A N 1
ATOM 2878 C CA . PHE A 1 352 ? -17.754 -24.742 20.170 1.00 32.53 352 PHE A CA 1
ATOM 2879 C C . PHE A 1 352 ? -17.111 -24.575 18.777 1.00 32.53 352 PHE A C 1
ATOM 2881 O O . PHE A 1 352 ? -17.603 -23.846 17.926 1.00 32.53 352 PHE A O 1
ATOM 2888 N N . PHE A 1 353 ? -16.016 -25.298 18.530 1.00 32.19 353 PHE A N 1
ATOM 2889 C CA . PHE A 1 353 ? -15.244 -25.285 17.288 1.00 32.19 353 PHE A CA 1
ATOM 2890 C C . PHE A 1 353 ? -15.753 -26.308 16.245 1.00 32.19 353 PHE A C 1
ATOM 2892 O O . PHE A 1 353 ? -15.321 -26.277 15.090 1.00 32.19 353 PHE A O 1
ATOM 2899 N N . LYS A 1 354 ? -16.670 -27.224 16.610 1.00 27.55 354 LYS A N 1
ATOM 2900 C CA . LYS A 1 354 ? -17.048 -28.376 15.761 1.00 27.55 354 LYS A CA 1
ATOM 2901 C C . LYS A 1 354 ? -17.651 -28.011 14.401 1.00 27.55 354 LYS A C 1
ATOM 2903 O O . LYS A 1 354 ? -17.391 -28.744 13.447 1.00 27.55 354 LYS A O 1
ATOM 2908 N N . ASN A 1 355 ? -18.386 -26.901 14.309 1.00 31.98 355 ASN A N 1
ATOM 2909 C CA . ASN A 1 355 ? -19.108 -26.491 13.096 1.00 31.98 355 ASN A CA 1
ATOM 2910 C C . ASN A 1 355 ? -18.315 -25.530 12.188 1.00 31.98 355 ASN A C 1
ATOM 2912 O O . ASN A 1 355 ? -18.835 -25.112 11.160 1.00 31.98 355 ASN A O 1
ATOM 2916 N N . SER A 1 356 ? -17.077 -25.161 12.547 1.00 38.25 356 SER A N 1
ATOM 2917 C CA . SER A 1 356 ? -16.276 -24.216 11.739 1.00 38.25 356 SER A CA 1
ATOM 2918 C C . SER A 1 356 ? -14.773 -24.525 11.677 1.00 38.25 356 SER A C 1
ATOM 2920 O O . SER A 1 356 ? -14.052 -23.853 10.950 1.00 38.25 356 SER A O 1
ATOM 2922 N N . ILE A 1 357 ? -14.264 -25.517 12.429 1.00 30.12 357 ILE A N 1
ATOM 2923 C CA . ILE A 1 357 ? -12.814 -25.789 12.541 1.00 30.12 357 ILE A CA 1
ATOM 2924 C C . ILE A 1 357 ? -12.431 -27.265 12.291 1.00 30.12 357 ILE A C 1
ATOM 2926 O O . ILE A 1 357 ? -11.250 -27.616 12.297 1.00 30.12 357 ILE A O 1
ATOM 2930 N N . ASN A 1 358 ? -13.372 -28.167 11.990 1.00 28.25 358 ASN A N 1
ATOM 2931 C CA . ASN A 1 358 ? -13.034 -29.595 11.884 1.00 28.25 358 ASN A CA 1
ATOM 2932 C C . ASN A 1 358 ? -12.009 -29.943 10.778 1.00 28.25 358 ASN A C 1
ATOM 2934 O O . ASN A 1 358 ? -11.234 -30.888 10.958 1.00 28.25 358 ASN A O 1
ATOM 2938 N N . SER A 1 359 ? -11.916 -29.136 9.720 1.00 33.97 359 SER A N 1
ATOM 2939 C CA . SER A 1 359 ? -10.930 -29.258 8.630 1.00 33.97 359 SER A CA 1
ATOM 2940 C C . SER A 1 359 ? -9.615 -28.493 8.876 1.00 33.97 359 SER A C 1
ATOM 2942 O O . SER A 1 359 ? -8.567 -28.848 8.320 1.00 33.97 359 SER A O 1
ATOM 2944 N N . LEU A 1 360 ? -9.643 -27.480 9.753 1.00 32.19 360 LEU A N 1
ATOM 2945 C CA . LEU A 1 360 ? -8.671 -26.374 9.892 1.00 32.19 360 LEU A CA 1
ATOM 2946 C C . LEU A 1 360 ? -7.325 -26.727 10.555 1.00 32.19 360 LEU A C 1
ATOM 2948 O O . LEU A 1 360 ? -6.559 -25.853 10.944 1.00 32.19 360 LEU A O 1
ATOM 2952 N N . LYS A 1 361 ? -7.023 -28.017 10.689 1.00 25.73 361 LYS A N 1
ATOM 2953 C CA . LYS A 1 361 ? -5.905 -28.578 11.468 1.00 25.73 361 LYS A CA 1
ATOM 2954 C C . LYS A 1 361 ? -4.538 -28.361 10.754 1.00 25.73 361 LYS A C 1
ATOM 2956 O O . LYS A 1 361 ? -3.982 -29.330 10.235 1.00 25.73 361 LYS A O 1
ATOM 2961 N N . LYS A 1 362 ? -4.072 -27.092 10.613 1.00 31.03 362 LYS A N 1
ATOM 2962 C CA . LYS A 1 362 ? -3.059 -26.575 9.634 1.00 31.03 362 LYS A CA 1
ATOM 2963 C C . LYS A 1 362 ? -2.146 -25.371 10.094 1.00 31.03 362 LYS A C 1
ATOM 2965 O O . LYS A 1 362 ? -2.565 -24.603 10.950 1.00 31.03 362 LYS A O 1
ATOM 2970 N N . ILE A 1 363 ? -0.886 -25.227 9.588 1.00 31.09 363 ILE A N 1
ATOM 2971 C CA . ILE A 1 363 ? 0.204 -24.320 10.126 1.00 31.09 363 ILE A CA 1
ATOM 2972 C C . ILE A 1 363 ? 0.028 -22.817 9.887 1.00 31.09 363 ILE A C 1
ATOM 2974 O O . ILE A 1 363 ? -0.485 -22.419 8.852 1.00 31.09 363 ILE A O 1
ATOM 2978 N N . ASN A 1 364 ? 0.700 -22.038 10.759 1.00 30.88 364 ASN A N 1
ATOM 2979 C CA . ASN A 1 364 ? 1.415 -20.758 10.527 1.00 30.88 364 ASN A CA 1
ATOM 2980 C C . ASN A 1 364 ? 0.671 -19.613 9.830 1.00 30.88 364 ASN A C 1
ATOM 2982 O O . ASN A 1 364 ? 1.230 -18.529 9.670 1.00 30.88 364 ASN A O 1
ATOM 2986 N N . THR A 1 365 ? -0.602 -19.794 9.519 1.00 32.78 365 THR A N 1
ATOM 2987 C CA . THR A 1 365 ? -1.567 -18.714 9.463 1.00 32.78 365 THR A CA 1
ATOM 2988 C C . THR A 1 365 ? -1.710 -18.140 10.866 1.00 32.78 365 THR A C 1
ATOM 2990 O O . THR A 1 365 ? -2.316 -18.761 11.745 1.00 32.78 365 THR A O 1
ATOM 2993 N N . CYS A 1 366 ? -1.217 -16.921 11.069 1.00 30.72 366 CYS A N 1
ATOM 2994 C CA . CYS A 1 366 ? -1.886 -16.042 12.014 1.00 30.72 366 CYS A CA 1
ATOM 2995 C C . CYS A 1 366 ? -3.193 -15.621 11.338 1.00 30.72 366 CYS A C 1
ATOM 2997 O O . CYS A 1 366 ? -3.245 -14.602 10.650 1.00 30.72 366 CYS A O 1
ATOM 2999 N N . LEU A 1 367 ? -4.244 -16.426 11.530 1.00 29.48 367 LEU A N 1
ATOM 3000 C CA . LEU A 1 367 ? -5.595 -15.884 11.473 1.00 29.48 367 LEU A CA 1
ATOM 3001 C C . LEU A 1 367 ? -5.619 -14.730 12.476 1.00 29.48 367 LEU A C 1
ATOM 3003 O O . LEU A 1 367 ? -5.474 -14.956 13.682 1.00 29.48 367 LEU A O 1
ATOM 3007 N N . VAL A 1 368 ? -5.772 -13.502 11.975 1.00 32.28 368 VAL A N 1
ATOM 3008 C CA . VAL A 1 368 ? -6.362 -12.448 12.798 1.00 32.28 368 VAL A CA 1
ATOM 3009 C C . VAL A 1 368 ? -7.731 -13.015 13.187 1.00 32.28 368 VAL A C 1
ATOM 3011 O O . VAL A 1 368 ? -8.444 -13.471 12.290 1.00 32.28 368 VAL A O 1
ATOM 3014 N N . PRO A 1 369 ? -8.044 -13.189 14.485 1.00 26.28 369 PRO A N 1
ATOM 3015 C CA . PRO A 1 369 ? -9.147 -14.063 14.863 1.00 26.28 369 PRO A CA 1
ATOM 3016 C C . PRO A 1 369 ? -10.481 -13.652 14.234 1.00 26.28 369 PRO A C 1
ATOM 3018 O O . PRO A 1 369 ? -10.763 -12.466 14.096 1.00 26.28 369 PRO A O 1
ATOM 3021 N N . LEU A 1 370 ? -11.337 -14.641 13.949 1.00 26.31 370 LEU A N 1
ATOM 3022 C CA . LEU A 1 370 ? -12.749 -14.482 13.554 1.00 26.31 370 LEU A CA 1
ATOM 3023 C C . LEU A 1 370 ? -13.609 -13.969 14.735 1.00 26.31 370 LEU A C 1
ATOM 3025 O O . LEU A 1 370 ? -14.618 -14.554 15.115 1.00 26.31 370 LEU A O 1
ATOM 3029 N N . LEU A 1 371 ? -13.130 -12.903 15.376 1.00 25.38 371 LEU A N 1
ATOM 3030 C CA . LEU A 1 371 ? -13.586 -12.321 16.635 1.00 25.38 371 LEU A CA 1
ATOM 3031 C C . LEU A 1 371 ? -13.467 -10.786 16.610 1.00 25.38 371 LEU A C 1
ATOM 3033 O O . LEU A 1 371 ? -13.314 -10.167 17.660 1.00 25.38 371 LEU A O 1
ATOM 3037 N N . ASN A 1 372 ? -13.628 -10.153 15.442 1.00 26.94 372 ASN A N 1
ATOM 3038 C CA . ASN A 1 372 ? -13.975 -8.726 15.359 1.00 26.94 372 ASN A CA 1
ATOM 3039 C C . ASN A 1 372 ? -15.464 -8.496 15.702 1.00 26.94 372 ASN A C 1
ATOM 3041 O O . ASN A 1 372 ? -16.205 -7.814 15.004 1.00 26.94 372 ASN A O 1
ATOM 3045 N N . TYR A 1 373 ? -15.880 -9.055 16.841 1.00 27.22 373 TYR A N 1
ATOM 3046 C CA . TYR A 1 373 ? -16.915 -8.480 17.692 1.00 27.22 373 TYR A CA 1
ATOM 3047 C C . TYR A 1 373 ? -16.217 -7.668 18.786 1.00 27.22 373 TYR A C 1
ATOM 3049 O O . TYR A 1 373 ? -16.157 -8.104 19.928 1.00 27.22 373 TYR A O 1
ATOM 3057 N N . THR A 1 374 ? -15.648 -6.526 18.399 1.00 25.88 374 THR A N 1
ATOM 3058 C CA . THR A 1 374 ? -15.452 -5.301 19.200 1.00 25.88 374 THR A CA 1
ATOM 3059 C C . THR A 1 374 ? -14.629 -4.327 18.358 1.00 25.88 374 THR A C 1
ATOM 3061 O O . THR A 1 374 ? -13.541 -4.693 17.913 1.00 25.88 374 THR A O 1
ATOM 3064 N N . HIS A 1 375 ? -15.082 -3.075 18.250 1.00 30.95 375 HIS A N 1
ATOM 3065 C CA . HIS A 1 375 ? -14.199 -1.937 17.963 1.00 30.95 375 HIS A CA 1
ATOM 3066 C C . HIS A 1 375 ? -13.012 -1.896 18.948 1.00 30.95 375 HIS A C 1
ATOM 3068 O O . HIS A 1 375 ? -13.068 -2.534 20.000 1.00 30.95 375 HIS A O 1
ATOM 3074 N N . ASP A 1 376 ? -11.975 -1.092 18.683 1.00 31.81 376 ASP A N 1
ATOM 3075 C CA . ASP A 1 376 ? -10.852 -0.930 19.623 1.00 31.81 376 ASP A CA 1
ATOM 3076 C C . ASP A 1 376 ? -11.301 -0.337 20.976 1.00 31.81 376 ASP A C 1
ATOM 3078 O O . ASP A 1 376 ? -11.365 0.877 21.177 1.00 31.81 376 ASP A O 1
ATOM 3082 N N . VAL A 1 377 ? -11.576 -1.237 21.923 1.00 30.11 377 VAL A N 1
ATOM 3083 C CA . VAL A 1 377 ? -11.716 -0.956 23.355 1.00 30.11 377 VAL A CA 1
ATOM 3084 C C . VAL A 1 377 ? -10.502 -1.496 24.128 1.00 30.11 377 VAL A C 1
ATOM 3086 O O . VAL A 1 377 ? -10.570 -2.009 25.241 1.00 30.11 377 VAL A O 1
ATOM 3089 N N . ALA A 1 378 ? -9.332 -1.274 23.530 1.00 37.25 378 ALA A N 1
ATOM 3090 C CA . ALA A 1 378 ? -8.202 -0.685 24.224 1.00 37.25 378 ALA A CA 1
ATOM 3091 C C . ALA A 1 378 ? -7.655 -1.441 25.441 1.00 37.25 378 ALA A C 1
ATOM 3093 O O . ALA A 1 378 ? -7.805 -1.040 26.597 1.00 37.25 378 ALA A O 1
ATOM 3094 N N . GLY A 1 379 ? -6.901 -2.505 25.175 1.00 34.28 379 GLY A N 1
ATOM 3095 C CA . GLY A 1 379 ? -6.146 -3.234 26.200 1.00 34.28 379 GLY A CA 1
ATOM 3096 C C . GLY A 1 379 ? -7.004 -4.185 27.037 1.00 34.28 379 GLY A C 1
ATOM 3097 O O . GLY A 1 379 ? -6.512 -5.243 27.433 1.00 34.28 379 GLY A O 1
ATOM 3098 N N . VAL A 1 380 ? -8.299 -3.896 27.189 1.00 32.41 380 VAL A N 1
ATOM 3099 C CA . VAL A 1 380 ? -9.314 -4.924 27.413 1.00 32.41 380 VAL A CA 1
ATOM 3100 C C . VAL A 1 380 ? -9.541 -5.600 26.065 1.00 32.41 380 VAL A C 1
ATOM 3102 O O . VAL A 1 380 ? -10.250 -5.105 25.195 1.00 32.41 380 VAL A O 1
ATOM 3105 N N . LYS A 1 381 ? -8.920 -6.768 25.871 1.00 38.31 381 LYS A N 1
ATOM 3106 C CA . LYS A 1 381 ? -9.452 -7.720 24.886 1.00 38.31 381 LYS A CA 1
ATOM 3107 C C . LYS A 1 381 ? -10.913 -7.986 25.256 1.00 38.31 381 LYS A C 1
ATOM 3109 O O . LYS A 1 381 ? -11.240 -7.927 26.439 1.00 38.31 381 LYS A O 1
ATOM 3114 N N . ALA A 1 382 ? -11.746 -8.429 24.316 1.00 37.97 382 ALA A N 1
ATOM 3115 C CA . ALA A 1 382 ? -13.095 -8.941 24.606 1.00 37.97 382 ALA A CA 1
ATOM 3116 C C . ALA A 1 382 ? -13.104 -10.240 25.461 1.00 37.97 382 ALA A C 1
ATOM 3118 O O . ALA A 1 382 ? -14.019 -11.054 25.367 1.00 37.97 382 ALA A O 1
ATOM 3119 N N . PHE A 1 383 ? -12.063 -10.458 26.276 1.00 36.78 383 PHE A N 1
ATOM 3120 C CA . PHE A 1 383 ? -11.820 -11.607 27.120 1.00 36.78 383 PHE A CA 1
ATOM 3121 C C . PHE A 1 383 ? -11.171 -11.204 28.460 1.00 36.78 383 PHE A C 1
ATOM 3123 O O . PHE A 1 383 ? -10.090 -10.612 28.475 1.00 36.78 383 PHE A O 1
ATOM 3130 N N . ASP A 1 384 ? -11.769 -11.625 29.574 1.00 38.78 384 ASP A N 1
ATOM 3131 C CA . ASP A 1 384 ? -11.176 -11.596 30.917 1.00 38.78 384 ASP A CA 1
ATOM 3132 C C . ASP A 1 384 ? -10.078 -12.656 31.068 1.00 38.78 384 ASP A C 1
ATOM 3134 O O . ASP A 1 384 ? -10.235 -13.797 30.622 1.00 38.78 384 ASP A O 1
ATOM 3138 N N . LEU A 1 385 ? -9.019 -12.325 31.812 1.00 39.59 385 LEU A N 1
ATOM 3139 C CA . LEU A 1 385 ? -7.972 -13.267 32.210 1.00 39.59 385 LEU A CA 1
ATOM 3140 C C . LEU A 1 385 ? -8.273 -13.887 33.586 1.00 39.59 385 LEU A C 1
ATOM 3142 O O . LEU A 1 385 ? -7.842 -13.373 34.618 1.00 39.59 385 LEU A O 1
ATOM 3146 N N . ILE A 1 386 ? -8.965 -15.025 33.606 1.00 36.22 386 ILE A N 1
ATOM 3147 C CA . ILE A 1 386 ? -9.219 -15.798 34.832 1.00 36.22 386 ILE A CA 1
ATOM 3148 C C . ILE A 1 386 ? -8.102 -16.818 35.103 1.00 36.22 386 ILE A C 1
ATOM 3150 O O . ILE A 1 386 ? -7.517 -17.400 34.187 1.00 36.22 386 ILE A O 1
ATOM 3154 N N . LYS A 1 387 ? -7.797 -17.048 36.386 1.00 29.41 387 LYS A N 1
ATOM 3155 C CA . LYS A 1 387 ? -6.774 -18.001 36.840 1.00 29.41 387 LYS A CA 1
ATOM 3156 C C . LYS A 1 387 ? -7.443 -19.202 37.515 1.00 29.41 387 LYS A C 1
ATOM 3158 O O . LYS A 1 387 ? -7.905 -19.080 38.643 1.00 29.41 387 LYS A O 1
ATOM 3163 N N . ILE A 1 388 ? -7.458 -20.356 36.849 1.00 29.44 388 ILE A N 1
ATOM 3164 C CA . ILE A 1 388 ? -7.982 -21.622 37.392 1.00 29.44 388 ILE A CA 1
ATOM 3165 C C . ILE A 1 388 ? -6.805 -22.584 37.554 1.00 29.44 388 ILE A C 1
ATOM 3167 O O . ILE A 1 388 ? -6.089 -22.830 36.592 1.00 29.44 388 ILE A O 1
ATOM 3171 N N . ASN A 1 389 ? -6.585 -23.111 38.763 1.00 29.47 389 ASN A N 1
ATOM 3172 C CA . ASN A 1 389 ? -5.540 -24.102 39.077 1.00 29.47 389 ASN A CA 1
ATOM 3173 C C . ASN A 1 389 ? -4.154 -23.744 38.494 1.00 29.47 389 ASN A C 1
ATOM 3175 O O . ASN A 1 389 ? -3.529 -24.519 37.779 1.00 29.47 389 ASN A O 1
ATOM 3179 N N . ASN A 1 390 ? -3.692 -22.518 38.773 1.00 32.97 390 ASN A N 1
ATOM 3180 C CA . ASN A 1 390 ? -2.498 -21.872 38.195 1.00 32.97 390 ASN A CA 1
ATOM 3181 C C . ASN A 1 390 ? -2.490 -21.631 36.669 1.00 32.97 390 ASN A C 1
ATOM 3183 O O . ASN A 1 390 ? -1.687 -20.817 36.210 1.00 32.97 390 ASN A O 1
ATOM 3187 N N . THR A 1 391 ? -3.403 -22.211 35.892 1.00 26.44 391 THR A N 1
ATOM 3188 C CA . THR A 1 391 ? -3.564 -21.941 34.458 1.00 26.44 391 THR A CA 1
ATOM 3189 C C . THR A 1 391 ? -4.265 -20.601 34.212 1.00 26.44 391 THR A C 1
ATOM 3191 O O . THR A 1 391 ? -5.264 -20.266 34.850 1.00 26.44 391 THR A O 1
ATOM 3194 N N . LYS A 1 392 ? -3.740 -19.823 33.260 1.00 34.41 392 LYS A N 1
ATOM 3195 C CA . LYS A 1 392 ? -4.335 -18.572 32.768 1.00 34.41 392 LYS A CA 1
ATOM 3196 C C . LYS A 1 392 ? -5.277 -18.870 31.600 1.00 34.41 392 LYS A C 1
ATOM 3198 O O . LYS A 1 392 ? -4.819 -19.347 30.566 1.00 34.41 392 LYS A O 1
ATOM 3203 N N . ILE A 1 393 ? -6.563 -18.574 31.761 1.00 30.05 393 ILE A N 1
ATOM 3204 C CA . ILE A 1 393 ? -7.618 -18.832 30.774 1.00 30.05 393 ILE A CA 1
ATOM 3205 C C . ILE A 1 393 ? -8.266 -17.500 30.385 1.00 30.05 393 ILE A C 1
ATOM 3207 O O . ILE A 1 393 ? -8.552 -16.666 31.241 1.00 30.05 393 ILE A O 1
ATOM 3211 N N . TRP A 1 394 ? -8.501 -17.309 29.088 1.00 35.34 394 TRP A N 1
ATOM 3212 C CA . TRP A 1 394 ? -9.227 -16.159 28.551 1.00 35.34 394 TRP A CA 1
ATOM 3213 C C . TRP A 1 394 ? -10.707 -16.545 28.364 1.00 35.34 394 TRP A C 1
ATOM 3215 O O . TRP A 1 394 ? -11.008 -17.367 27.500 1.00 35.34 394 TRP A O 1
ATOM 3225 N N . ARG A 1 395 ? -11.625 -15.993 29.173 1.00 37.19 395 ARG A N 1
ATOM 3226 C CA . ARG A 1 395 ? -13.094 -16.143 28.995 1.00 37.19 395 ARG A CA 1
ATOM 3227 C C . ARG A 1 395 ? -13.646 -14.906 28.279 1.00 37.19 395 ARG A C 1
ATOM 3229 O O . ARG A 1 395 ? -13.113 -13.845 28.571 1.00 37.19 395 ARG A O 1
ATOM 3236 N N . PRO A 1 396 ? -14.683 -14.965 27.425 1.00 36.47 396 PRO A N 1
ATOM 3237 C CA . PRO A 1 396 ? -15.305 -13.757 26.874 1.00 36.47 396 PRO A CA 1
ATOM 3238 C C . PRO A 1 396 ? -15.754 -12.770 27.965 1.00 36.47 396 PRO A C 1
ATOM 3240 O O . PRO A 1 396 ? -16.183 -13.192 29.042 1.00 36.47 396 PRO A O 1
ATOM 3243 N N . LEU A 1 397 ? -15.651 -11.468 27.691 1.00 48.62 397 LEU A N 1
ATOM 3244 C CA . LEU A 1 397 ? -16.101 -10.411 28.599 1.00 48.62 397 LEU A CA 1
ATOM 3245 C C . LEU A 1 397 ? -17.638 -10.394 28.644 1.00 48.62 397 LEU A C 1
ATOM 3247 O O . LEU A 1 397 ? -18.286 -10.234 27.611 1.00 48.62 397 LEU A O 1
ATOM 3251 N N . GLN A 1 398 ? -18.235 -10.545 29.827 1.00 48.84 398 GLN A N 1
ATOM 3252 C CA . GLN A 1 398 ? -19.690 -10.455 29.984 1.00 48.84 398 GLN A CA 1
ATOM 3253 C C . GLN A 1 398 ? -20.133 -8.995 30.125 1.00 48.84 398 GLN A C 1
ATOM 3255 O O . GLN A 1 398 ? -20.156 -8.443 31.224 1.00 48.84 398 GLN A O 1
ATOM 3260 N N . ILE A 1 399 ? -20.499 -8.382 28.998 1.00 56.97 399 ILE A N 1
ATOM 3261 C CA . ILE A 1 399 ? -21.217 -7.104 28.967 1.00 56.97 399 ILE A CA 1
ATOM 3262 C C . ILE A 1 399 ? -22.708 -7.416 29.136 1.00 56.97 399 ILE A C 1
ATOM 3264 O O . ILE A 1 399 ? -23.407 -7.722 28.176 1.00 56.97 399 ILE A O 1
ATOM 3268 N N . ASN A 1 400 ? -23.180 -7.382 30.382 1.00 51.31 400 ASN A N 1
ATOM 3269 C CA . ASN A 1 400 ? -24.563 -7.729 30.738 1.00 51.31 400 ASN A CA 1
ATOM 3270 C C . ASN A 1 400 ? -25.491 -6.500 30.829 1.00 51.31 400 ASN A C 1
ATOM 3272 O O . ASN A 1 400 ? -26.639 -6.623 31.256 1.00 51.31 400 ASN A O 1
ATOM 3276 N N . TYR A 1 401 ? -24.985 -5.303 30.520 1.00 65.88 401 TYR A N 1
ATOM 3277 C CA . TYR A 1 401 ? -25.723 -4.048 30.631 1.00 65.88 401 TYR A CA 1
ATOM 3278 C C . TYR A 1 401 ? -25.143 -2.976 29.705 1.00 65.88 401 TYR A C 1
ATOM 3280 O O . TYR A 1 401 ? -23.923 -2.880 29.540 1.00 65.88 401 TYR A O 1
ATOM 3288 N N . GLU A 1 402 ? -26.031 -2.154 29.157 1.00 70.88 402 GLU A N 1
ATOM 3289 C CA . GLU A 1 402 ? -25.727 -1.051 28.251 1.00 70.88 402 GLU A CA 1
ATOM 3290 C C . GLU A 1 402 ? -26.314 0.249 28.814 1.00 70.88 402 GLU A C 1
ATOM 3292 O O . GLU A 1 402 ? -27.418 0.260 29.360 1.00 70.88 402 GLU A O 1
ATOM 3297 N N . LEU A 1 403 ? -25.559 1.342 28.710 1.00 74.75 403 LEU A N 1
ATOM 3298 C CA . LEU A 1 403 ? -25.914 2.652 29.245 1.00 74.75 403 LEU A CA 1
ATOM 3299 C C . LEU A 1 403 ? -25.729 3.723 28.167 1.00 74.75 403 LEU A C 1
ATOM 3301 O O . LEU A 1 403 ? -24.599 4.029 27.787 1.00 74.75 403 LEU A O 1
ATOM 3305 N N . CYS A 1 404 ? -26.824 4.333 27.717 1.00 79.38 404 CYS A N 1
ATOM 3306 C CA . CYS A 1 404 ? -26.753 5.576 26.953 1.00 79.38 404 CYS A CA 1
ATOM 3307 C C . CYS A 1 404 ? -26.415 6.740 27.898 1.00 79.38 404 CYS A C 1
ATOM 3309 O O . CYS A 1 404 ? -26.954 6.815 29.003 1.00 79.38 404 CYS A O 1
ATOM 3311 N N . ILE A 1 405 ? -25.530 7.638 27.468 1.00 81.88 405 ILE A N 1
ATOM 3312 C CA . ILE A 1 405 ? -25.072 8.801 28.238 1.00 81.88 405 ILE A CA 1
ATOM 3313 C C . ILE A 1 405 ? -25.168 10.089 27.417 1.00 81.88 405 ILE A C 1
ATOM 3315 O O . ILE A 1 405 ? -25.313 10.047 26.197 1.00 81.88 405 ILE A O 1
ATOM 3319 N N . ASP A 1 406 ? -25.057 11.239 28.081 1.00 86.56 406 ASP A N 1
ATOM 3320 C CA . ASP A 1 406 ? -24.934 12.540 27.424 1.00 86.56 406 ASP A CA 1
ATOM 3321 C C . ASP A 1 406 ? -23.470 12.913 27.089 1.00 86.56 406 ASP A C 1
ATOM 3323 O O . ASP A 1 406 ? -22.502 12.245 27.477 1.00 86.56 406 ASP A O 1
ATOM 3327 N N . LYS A 1 407 ? -23.310 14.022 26.356 1.00 86.75 407 LYS A N 1
ATOM 3328 C CA . LYS A 1 407 ? -22.013 14.519 25.878 1.00 86.75 407 LYS A CA 1
ATOM 3329 C C . LYS A 1 407 ? -21.087 15.008 27.003 1.00 86.75 407 LYS A C 1
ATOM 3331 O O . LYS A 1 407 ? -19.867 14.903 26.871 1.00 86.75 407 LYS A O 1
ATOM 3336 N N . GLN A 1 408 ? -21.630 15.531 28.101 1.00 88.81 408 GLN A N 1
ATOM 3337 C CA . GLN A 1 408 ? -20.853 16.000 29.251 1.00 88.81 408 GLN A CA 1
ATOM 3338 C C . GLN A 1 408 ? -20.324 14.814 30.068 1.00 88.81 408 GLN A C 1
ATOM 3340 O O . GLN A 1 408 ? -19.153 14.807 30.448 1.00 88.81 408 GLN A O 1
ATOM 3345 N N . LEU A 1 409 ? -21.135 13.773 30.263 1.00 87.00 409 LEU A N 1
ATOM 3346 C CA . LEU A 1 409 ? -20.704 12.543 30.925 1.00 87.00 409 LEU A CA 1
ATOM 3347 C C . LEU A 1 409 ? -19.637 11.799 30.098 1.00 87.00 409 LEU A C 1
ATOM 3349 O O . LEU A 1 409 ? -18.677 11.269 30.663 1.00 87.00 409 LEU A O 1
ATOM 3353 N N . LEU A 1 410 ? -19.736 11.836 28.760 1.00 86.38 410 LEU A N 1
ATOM 3354 C CA . LEU A 1 410 ? -18.696 11.319 27.862 1.00 86.38 410 LEU A CA 1
ATOM 3355 C C . LEU A 1 410 ? -17.378 12.096 28.004 1.00 86.38 410 LEU A C 1
ATOM 3357 O O . LEU A 1 410 ? -16.314 11.478 28.064 1.00 86.38 410 LEU A O 1
ATOM 3361 N N . TYR A 1 411 ? -17.434 13.432 28.068 1.00 89.69 411 TYR A N 1
ATOM 3362 C CA . TYR A 1 411 ? -16.246 14.272 28.254 1.00 89.69 411 TYR A CA 1
ATOM 3363 C C . TYR A 1 411 ? -15.471 13.866 29.511 1.00 89.69 411 TYR A C 1
ATOM 3365 O O . TYR A 1 411 ? -14.273 13.591 29.431 1.00 89.69 411 TYR A O 1
ATOM 3373 N N . SER A 1 412 ? -16.161 13.748 30.649 1.00 89.38 412 SER A N 1
ATOM 3374 C CA . SER A 1 412 ? -15.542 13.351 31.917 1.00 89.38 412 SER A CA 1
ATOM 3375 C C . SER A 1 412 ? -14.993 11.916 31.867 1.00 89.38 412 SER A C 1
ATOM 3377 O O . SER A 1 412 ? -13.866 11.679 32.286 1.00 89.38 412 SER A O 1
ATOM 3379 N N . LEU A 1 413 ? -15.695 10.951 31.254 1.00 86.50 413 LEU A N 1
ATOM 3380 C CA . LEU A 1 413 ? -15.175 9.580 31.068 1.00 86.50 413 LEU A CA 1
ATOM 3381 C C . LEU A 1 413 ? -13.889 9.503 30.222 1.00 86.50 413 LEU A C 1
ATOM 3383 O O . LEU A 1 413 ? -13.038 8.628 30.437 1.00 86.50 413 LEU A O 1
ATOM 3387 N N . LEU A 1 414 ? -13.745 10.385 29.231 1.00 85.94 414 LEU A N 1
ATOM 3388 C CA . LEU A 1 414 ? -12.557 10.458 28.379 1.00 85.94 414 LEU A CA 1
ATOM 3389 C C . LEU A 1 414 ? -11.420 11.268 29.014 1.00 85.94 414 LEU A C 1
ATOM 3391 O O . LEU A 1 414 ? -10.257 10.985 28.733 1.00 85.94 414 LEU A O 1
ATOM 3395 N N . LYS A 1 415 ? -11.736 12.242 29.870 1.00 87.56 415 LYS A N 1
ATOM 3396 C CA . LYS A 1 415 ? -10.766 13.118 30.537 1.00 87.56 415 LYS A CA 1
ATOM 3397 C C . LYS A 1 415 ? -10.207 12.525 31.830 1.00 87.56 415 LYS A C 1
ATOM 3399 O O . LYS A 1 415 ? -8.999 12.585 32.050 1.00 87.56 415 LYS A O 1
ATOM 3404 N N . ASP A 1 416 ? -11.073 11.951 32.655 1.00 80.38 416 ASP A N 1
ATOM 3405 C CA . ASP A 1 416 ? -10.759 11.555 34.022 1.00 80.38 41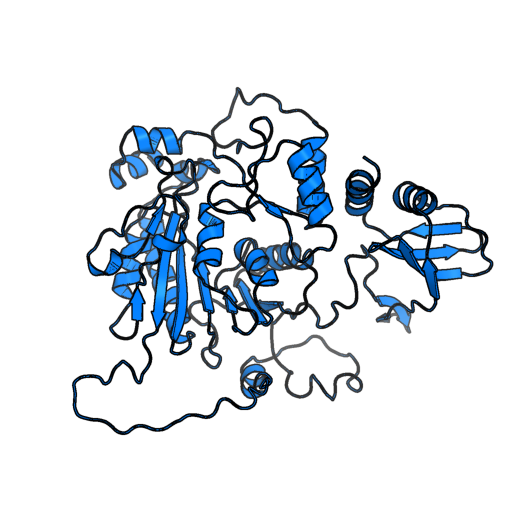6 ASP A CA 1
ATOM 3406 C C . ASP A 1 416 ? -10.433 10.051 34.136 1.00 80.38 416 ASP A C 1
ATOM 3408 O O . ASP A 1 416 ? -10.801 9.213 33.303 1.00 80.38 416 ASP A O 1
ATOM 3412 N N . GLU A 1 417 ? -9.695 9.692 35.191 1.00 77.44 417 GLU A N 1
ATOM 3413 C CA . GLU A 1 417 ? -9.358 8.300 35.530 1.00 77.44 417 GLU A CA 1
ATOM 3414 C C . GLU A 1 417 ? -10.571 7.532 36.076 1.00 77.44 417 GLU A C 1
ATOM 3416 O O . GLU A 1 417 ? -10.708 6.339 35.814 1.00 77.44 417 GLU A O 1
ATOM 3421 N N . PHE A 1 418 ? -11.430 8.214 36.833 1.00 84.31 418 PHE A N 1
ATOM 3422 C CA . PHE A 1 418 ? -12.701 7.741 37.375 1.00 84.31 418 PHE A CA 1
ATOM 3423 C C . PHE A 1 418 ? -13.632 8.947 37.498 1.00 84.31 418 PHE A C 1
ATOM 3425 O O . PHE A 1 418 ? -13.189 10.008 37.935 1.00 84.31 418 PHE A O 1
ATOM 3432 N N . ILE A 1 419 ? -14.912 8.758 37.200 1.00 89.38 419 ILE A N 1
ATOM 3433 C CA . ILE A 1 419 ? -15.970 9.727 37.503 1.00 89.38 419 ILE A CA 1
ATOM 3434 C C . ILE A 1 419 ? -16.894 9.161 38.579 1.00 89.38 419 ILE A C 1
ATOM 3436 O O . ILE A 1 419 ? -17.023 7.940 38.694 1.00 89.38 419 ILE A O 1
ATOM 3440 N N . ASP A 1 420 ? -17.553 10.026 39.345 1.00 88.31 420 ASP A N 1
ATOM 3441 C CA . ASP A 1 420 ? -18.639 9.604 40.227 1.00 88.31 420 ASP A CA 1
ATOM 3442 C C . ASP A 1 420 ? -19.910 9.350 39.399 1.00 88.31 420 ASP A C 1
ATOM 3444 O O . ASP A 1 420 ? -20.287 10.151 38.543 1.00 88.31 420 ASP A O 1
ATOM 3448 N N . TYR A 1 421 ? -20.550 8.203 39.621 1.00 84.69 421 TYR A N 1
ATOM 3449 C CA . TYR A 1 421 ? -21.756 7.769 38.916 1.00 84.69 421 TYR A CA 1
ATOM 3450 C C . TYR A 1 421 ? -22.615 6.920 39.869 1.00 84.69 421 TYR A C 1
ATOM 3452 O O . TYR A 1 421 ? -22.142 5.867 40.301 1.00 84.69 421 TYR A O 1
ATOM 3460 N N . PRO A 1 422 ? -23.840 7.343 40.239 1.00 80.62 422 PRO A N 1
ATOM 3461 C CA . PRO A 1 422 ? -24.626 6.688 41.286 1.00 80.62 422 PRO A CA 1
ATOM 3462 C C . PRO A 1 422 ? -25.093 5.294 40.843 1.00 80.62 422 PRO A C 1
ATOM 3464 O O . PRO A 1 422 ? -25.946 5.153 39.969 1.00 80.62 422 PRO A O 1
ATOM 3467 N N . SER A 1 423 ? -24.511 4.252 41.440 1.00 78.38 423 SER A N 1
ATOM 3468 C CA . SER A 1 423 ? -24.729 2.859 41.047 1.00 78.38 423 SER A CA 1
ATOM 3469 C C . SER A 1 423 ? -24.320 1.911 42.170 1.00 78.38 423 SER A C 1
ATOM 3471 O O . SER A 1 423 ? -23.180 1.919 42.615 1.00 78.38 423 SER A O 1
ATOM 3473 N N . GLU A 1 424 ? -25.204 0.995 42.557 1.00 76.94 424 GLU A N 1
ATOM 3474 C CA . GLU A 1 424 ? -24.851 -0.120 43.452 1.00 76.94 424 GLU A CA 1
ATOM 3475 C C . GLU A 1 424 ? -24.156 -1.276 42.702 1.00 76.94 424 GLU A C 1
ATOM 3477 O O . GLU A 1 424 ? -23.607 -2.198 43.306 1.00 76.94 424 GLU A O 1
ATOM 3482 N N . ARG A 1 425 ? -24.158 -1.242 41.362 1.00 75.38 425 ARG A N 1
ATOM 3483 C CA . ARG A 1 425 ? -23.584 -2.291 40.511 1.00 75.38 425 ARG A CA 1
ATOM 3484 C C . ARG A 1 425 ? -22.060 -2.197 40.455 1.00 75.38 425 ARG A C 1
ATOM 3486 O O . ARG A 1 425 ? -21.483 -1.113 40.452 1.00 75.38 425 ARG A O 1
ATOM 3493 N N . THR A 1 426 ? -21.418 -3.356 40.327 1.00 80.06 426 THR A N 1
ATOM 3494 C CA . THR A 1 426 ? -19.983 -3.502 40.044 1.00 80.06 426 THR A CA 1
ATOM 3495 C C . THR A 1 426 ? -19.810 -4.491 38.894 1.00 80.06 426 THR A C 1
ATOM 3497 O O . THR A 1 426 ? -20.442 -5.546 38.903 1.00 80.06 426 THR A O 1
ATOM 3500 N N . GLY A 1 427 ? -18.992 -4.156 37.893 1.00 73.69 427 GLY A N 1
ATOM 3501 C CA . GLY A 1 427 ? -18.824 -4.973 36.684 1.00 73.69 427 GLY A CA 1
ATOM 3502 C C . GLY A 1 427 ? -18.583 -4.160 35.410 1.00 73.69 427 GLY A C 1
ATOM 3503 O O . GLY A 1 427 ? -18.616 -2.930 35.431 1.00 73.69 427 GLY A O 1
ATOM 3504 N N . PHE A 1 428 ? -18.340 -4.854 34.294 1.00 71.38 428 PHE A N 1
ATOM 3505 C CA . PHE A 1 428 ? -18.211 -4.231 32.973 1.00 71.38 428 PHE A CA 1
ATOM 3506 C C . PHE A 1 428 ? -19.579 -3.905 32.365 1.00 71.38 428 PHE A C 1
ATOM 3508 O O . PHE A 1 428 ? -20.507 -4.712 32.435 1.00 71.38 428 PHE A O 1
ATOM 3515 N N . ILE A 1 429 ? -19.675 -2.737 31.733 1.00 70.25 429 ILE A N 1
ATOM 3516 C CA . ILE A 1 429 ? -20.860 -2.258 31.018 1.00 70.25 429 ILE A CA 1
ATOM 3517 C C . ILE A 1 429 ? -20.462 -1.657 29.665 1.00 70.25 429 ILE A C 1
ATOM 3519 O O . ILE A 1 429 ? -19.361 -1.119 29.517 1.00 70.25 429 ILE A O 1
ATOM 3523 N N . GLY A 1 430 ? -21.366 -1.720 28.691 1.00 69.81 430 GLY A N 1
ATOM 3524 C CA . GLY A 1 430 ? -21.270 -0.922 27.472 1.00 69.81 430 GLY A CA 1
ATOM 3525 C C . GLY A 1 430 ? -21.782 0.493 27.743 1.00 69.81 430 GLY A C 1
ATOM 3526 O O . GLY A 1 430 ? -22.809 0.663 28.398 1.00 69.81 430 GLY A O 1
ATOM 3527 N N . VAL A 1 431 ? -21.073 1.509 27.259 1.00 69.12 431 VAL A N 1
ATOM 3528 C CA . VAL A 1 431 ? -21.441 2.923 27.398 1.00 69.12 431 VAL A CA 1
ATOM 3529 C C . VAL A 1 431 ? -21.514 3.568 26.022 1.00 69.12 431 VAL A C 1
ATOM 3531 O O . VAL A 1 431 ? -20.574 3.459 25.234 1.00 69.12 431 VAL A O 1
ATOM 3534 N N . PHE A 1 432 ? -22.637 4.228 25.746 1.00 73.56 432 PHE A N 1
ATOM 3535 C CA . PHE A 1 432 ? -23.045 4.642 24.410 1.00 73.56 432 PHE A CA 1
ATOM 3536 C C . PHE A 1 432 ? -23.349 6.139 24.349 1.00 73.56 432 PHE A C 1
ATOM 3538 O O . PHE A 1 432 ? -24.065 6.668 25.197 1.00 73.56 432 PHE A O 1
ATOM 3545 N N . TYR A 1 433 ? -22.821 6.810 23.331 1.00 68.94 433 TYR A N 1
ATOM 3546 C CA . TYR A 1 433 ? -23.109 8.210 23.015 1.00 68.94 433 TYR A CA 1
ATOM 3547 C C . TYR A 1 433 ? -23.078 8.378 21.492 1.00 68.94 433 TYR A C 1
ATOM 3549 O O . TYR A 1 433 ? -22.042 8.116 20.884 1.00 68.94 433 TYR A O 1
ATOM 3557 N N . ASP A 1 434 ? -24.178 8.795 20.863 1.00 72.12 434 ASP A N 1
ATOM 3558 C CA . ASP A 1 434 ? -24.350 8.752 19.402 1.00 72.12 434 ASP A CA 1
ATOM 3559 C C . ASP A 1 434 ? -23.889 7.387 18.826 1.00 72.12 434 ASP A C 1
ATOM 3561 O O . ASP A 1 434 ? -24.401 6.339 19.213 1.00 72.12 434 ASP A O 1
ATOM 3565 N N . ASN A 1 435 ? -22.876 7.376 17.950 1.00 58.84 435 ASN A N 1
ATOM 3566 C CA . ASN A 1 435 ? -22.268 6.160 17.389 1.00 58.84 435 ASN A CA 1
ATOM 3567 C C . ASN A 1 435 ? -21.018 5.680 18.161 1.00 58.84 435 ASN A C 1
ATOM 3569 O O . ASN A 1 435 ? -20.233 4.885 17.643 1.00 58.84 435 ASN A O 1
ATOM 3573 N N . ILE A 1 436 ? -20.752 6.199 19.360 1.00 67.12 436 ILE A N 1
ATOM 3574 C CA . ILE A 1 436 ? -19.581 5.881 20.189 1.00 67.12 436 ILE A CA 1
ATOM 3575 C C . ILE A 1 436 ? -19.957 4.795 21.186 1.00 67.12 436 ILE A C 1
ATOM 3577 O O . ILE A 1 436 ? -20.937 4.931 21.906 1.00 67.12 436 ILE A O 1
ATOM 3581 N N . ASN A 1 437 ? -19.132 3.749 21.258 1.00 66.62 437 ASN A N 1
ATOM 3582 C CA . ASN A 1 437 ? -19.337 2.606 22.141 1.00 66.62 437 ASN A CA 1
ATOM 3583 C C . ASN A 1 437 ? -18.029 2.433 22.913 1.00 66.62 437 ASN A C 1
ATOM 3585 O O . ASN A 1 437 ? -16.990 2.190 22.293 1.00 66.62 437 ASN A O 1
ATOM 3589 N N . LEU A 1 438 ? -18.072 2.585 24.231 1.00 69.44 438 LEU A N 1
ATOM 3590 C CA . LEU A 1 438 ? -16.954 2.358 25.145 1.00 69.44 438 LEU A CA 1
ATOM 3591 C C . LEU A 1 438 ? -17.300 1.181 26.066 1.00 69.44 438 LEU A C 1
ATOM 3593 O O . LEU A 1 438 ? -18.472 0.950 26.354 1.00 69.44 438 LEU A O 1
ATOM 3597 N N . ILE A 1 439 ? -16.297 0.475 26.587 1.00 71.00 439 ILE A N 1
ATOM 3598 C CA . ILE A 1 439 ? -16.484 -0.398 27.753 1.00 71.00 439 ILE A CA 1
ATOM 3599 C C . ILE A 1 439 ? -16.048 0.398 28.977 1.00 71.00 439 ILE A C 1
ATOM 3601 O O . ILE A 1 439 ? -14.926 0.913 29.043 1.00 71.00 439 ILE A O 1
ATOM 3605 N N . CYS A 1 440 ? -16.938 0.478 29.956 1.00 75.69 440 CYS A N 1
ATOM 3606 C CA . CYS A 1 440 ? -16.642 1.036 31.264 1.00 75.69 440 CYS A CA 1
ATOM 3607 C C . CYS A 1 440 ? -16.707 -0.058 32.330 1.00 75.69 440 CYS A C 1
ATOM 3609 O O . CYS A 1 440 ? -17.403 -1.059 32.173 1.00 75.69 440 CYS A O 1
ATOM 3611 N N . TYR A 1 441 ? -15.994 0.145 33.432 1.00 80.25 441 TYR A N 1
ATOM 3612 C CA . TYR A 1 441 ? -16.134 -0.654 34.645 1.00 80.25 441 TYR A CA 1
ATOM 3613 C C . TYR A 1 441 ? -16.780 0.208 35.729 1.00 80.25 441 TYR A C 1
ATOM 3615 O O . TYR A 1 441 ? -16.348 1.344 35.954 1.00 80.25 441 TYR A O 1
ATOM 3623 N N . LEU A 1 442 ? -17.812 -0.328 36.377 1.00 83.00 442 LEU A N 1
ATOM 3624 C CA . LEU A 1 442 ? -18.437 0.245 37.565 1.00 83.00 442 LEU A CA 1
ATOM 3625 C C . LEU A 1 442 ? -17.824 -0.371 38.825 1.00 83.00 442 LEU A C 1
ATOM 3627 O O . LEU A 1 442 ? -17.589 -1.580 38.875 1.00 83.00 442 LEU A O 1
ATOM 3631 N N . THR A 1 443 ? -17.613 0.454 39.849 1.00 84.81 443 THR A N 1
ATOM 3632 C CA . THR A 1 443 ? -17.143 0.061 41.187 1.00 84.81 443 THR A CA 1
ATOM 3633 C C . THR A 1 443 ? -17.959 0.796 42.243 1.00 84.81 443 THR A C 1
ATOM 3635 O O . THR A 1 443 ? -17.508 1.801 42.799 1.00 84.81 443 THR A O 1
ATOM 3638 N N . GLY A 1 444 ? -19.195 0.344 42.462 1.00 83.19 444 GLY A N 1
ATOM 3639 C CA . GLY A 1 444 ? -20.181 1.123 43.209 1.00 83.19 444 GLY A CA 1
ATOM 3640 C C . GLY A 1 444 ? -20.383 2.494 42.554 1.00 83.19 444 GLY A C 1
ATOM 3641 O O . GLY A 1 444 ? -20.476 2.590 41.329 1.00 83.19 444 GLY A O 1
ATOM 3642 N N . ASN A 1 445 ? -20.354 3.559 43.360 1.00 87.56 445 ASN A N 1
ATOM 3643 C CA . ASN A 1 445 ? -20.614 4.943 42.938 1.00 87.56 445 ASN A CA 1
ATOM 3644 C C . ASN A 1 445 ? -19.553 5.575 42.002 1.00 87.56 445 ASN A C 1
ATOM 3646 O O . ASN A 1 445 ? -19.486 6.800 41.903 1.00 87.56 445 ASN A O 1
ATOM 3650 N N . LYS A 1 446 ? -18.700 4.788 41.335 1.00 89.81 446 LYS A N 1
ATOM 3651 C CA . LYS A 1 446 ? -17.674 5.278 40.401 1.00 89.81 446 LYS A CA 1
ATOM 3652 C C . LYS A 1 446 ? -17.639 4.475 39.106 1.00 89.81 446 LYS A C 1
ATOM 3654 O O . LYS A 1 446 ? -17.793 3.254 39.120 1.00 89.81 446 LYS A O 1
ATOM 3659 N N . MET A 1 447 ? -17.359 5.166 38.003 1.00 87.50 447 MET A N 1
ATOM 3660 C CA . MET A 1 447 ? -17.243 4.600 36.658 1.00 87.50 447 MET A CA 1
ATOM 3661 C C . MET A 1 447 ? -15.901 4.969 36.014 1.00 87.50 447 MET A C 1
ATOM 3663 O O . MET A 1 447 ? -15.451 6.110 36.113 1.00 87.50 447 MET A O 1
ATOM 3667 N N . LYS A 1 448 ? -15.272 4.015 35.317 1.00 85.75 448 LYS A N 1
ATOM 3668 C CA . LYS A 1 448 ? -14.023 4.215 34.561 1.00 85.75 448 LYS A CA 1
ATOM 3669 C C . LYS A 1 448 ? -14.139 3.688 33.138 1.00 85.75 448 LYS A C 1
ATOM 3671 O O . LYS A 1 448 ? -14.419 2.506 32.959 1.00 85.75 448 LYS A O 1
ATOM 3676 N N . ALA A 1 449 ? -13.850 4.525 32.141 1.00 80.31 449 ALA A N 1
ATOM 3677 C CA . ALA A 1 449 ? -13.761 4.103 30.742 1.00 80.31 449 ALA A CA 1
ATOM 3678 C C . ALA A 1 449 ? -12.407 3.447 30.430 1.00 80.31 449 ALA A C 1
ATOM 3680 O O . ALA A 1 449 ? -11.353 4.076 30.589 1.00 80.31 449 ALA A O 1
ATOM 3681 N N . TYR A 1 450 ? -12.447 2.206 29.940 1.00 71.88 450 TYR A N 1
ATOM 3682 C CA . TYR A 1 450 ? -11.278 1.433 29.519 1.00 71.88 450 TYR A CA 1
ATOM 3683 C C . TYR A 1 450 ? -10.977 1.752 28.056 1.00 71.88 450 TYR A C 1
ATOM 3685 O O . TYR A 1 450 ? -11.386 1.054 27.137 1.00 71.88 450 TYR A O 1
ATOM 3693 N N . VAL A 1 451 ? -10.307 2.884 27.850 1.00 68.94 451 VAL A N 1
ATOM 3694 C CA . VAL A 1 451 ? -9.990 3.432 26.527 1.00 68.94 451 VAL A CA 1
ATOM 3695 C C . VAL A 1 451 ? -8.519 3.836 26.502 1.00 68.94 451 VAL A C 1
ATOM 3697 O O . VAL A 1 451 ? -8.005 4.383 27.476 1.00 68.94 451 VAL A O 1
ATOM 3700 N N . ASN A 1 452 ? -7.836 3.559 25.392 1.00 72.31 452 ASN A N 1
ATOM 3701 C CA . ASN A 1 452 ? -6.396 3.748 25.229 1.00 72.31 452 ASN A CA 1
ATOM 3702 C C . ASN A 1 452 ? -6.096 5.239 25.362 1.00 72.31 452 ASN A C 1
ATOM 3704 O O . ASN A 1 452 ? -6.750 6.025 24.691 1.00 72.31 452 ASN A O 1
ATOM 3708 N N . ASN A 1 453 ? -5.113 5.647 26.166 1.00 77.81 453 ASN A N 1
ATOM 3709 C CA . ASN A 1 453 ? -4.866 7.070 26.436 1.00 77.81 453 ASN A CA 1
ATOM 3710 C C . ASN A 1 453 ? -4.667 7.910 25.155 1.00 77.81 453 ASN A C 1
ATOM 3712 O O . ASN A 1 453 ? -5.089 9.062 25.114 1.00 77.81 453 ASN A O 1
ATOM 3716 N N . LYS A 1 454 ? -4.110 7.330 24.080 1.00 81.12 454 LYS A N 1
ATOM 3717 C CA . LYS A 1 454 ? -3.991 7.996 22.766 1.00 81.12 454 LYS A CA 1
ATOM 3718 C C . LYS A 1 454 ? -5.331 8.107 22.033 1.00 81.12 454 LYS A C 1
ATOM 3720 O O . LYS A 1 454 ? -5.568 9.088 21.334 1.00 81.12 454 LYS A O 1
ATOM 3725 N N . PHE A 1 455 ? -6.207 7.119 22.210 1.00 80.19 455 PHE A N 1
ATOM 3726 C CA . PHE A 1 455 ? -7.564 7.131 21.667 1.00 80.19 455 PHE A CA 1
ATOM 3727 C C . PHE A 1 455 ? -8.494 8.043 22.483 1.00 80.19 455 PHE A C 1
ATOM 3729 O O . PHE A 1 455 ? -9.236 8.814 21.890 1.00 80.19 455 PHE A O 1
ATOM 3736 N N . LYS A 1 456 ? -8.376 8.075 23.821 1.00 83.06 456 LYS A N 1
ATOM 3737 C CA . LYS A 1 456 ? -8.998 9.101 24.678 1.00 83.06 456 LYS A CA 1
ATOM 3738 C C . LYS A 1 456 ? -8.612 10.502 24.204 1.00 83.06 456 LYS A C 1
ATOM 3740 O O . LYS A 1 456 ? -9.491 11.330 23.996 1.00 83.06 456 LYS A O 1
ATOM 3745 N N . GLU A 1 457 ? -7.320 10.750 23.968 1.00 87.56 457 GLU A N 1
ATOM 3746 C CA . GLU A 1 457 ? -6.862 12.064 23.508 1.00 87.56 457 GLU A CA 1
ATOM 3747 C C . GLU A 1 457 ? -7.421 12.435 22.122 1.00 87.56 457 GLU A C 1
ATOM 3749 O O . GLU A 1 457 ? -7.932 13.542 21.963 1.00 87.56 457 GLU A O 1
ATOM 3754 N N . ILE A 1 458 ? -7.397 11.533 21.129 1.00 86.25 458 ILE A N 1
ATOM 3755 C CA . ILE A 1 458 ? -7.948 11.870 19.804 1.00 86.25 458 ILE A CA 1
ATOM 3756 C C . ILE A 1 458 ? -9.481 11.971 19.803 1.00 86.25 458 ILE A C 1
ATOM 3758 O O . ILE A 1 458 ? -10.012 12.808 19.085 1.00 86.25 458 ILE A O 1
ATOM 3762 N N . LEU A 1 459 ? -10.196 11.208 20.641 1.00 85.56 459 LEU A N 1
ATOM 3763 C CA . LEU A 1 459 ? -11.641 11.370 20.846 1.00 85.56 459 LEU A CA 1
ATOM 3764 C C . LEU A 1 459 ? -11.971 12.735 21.461 1.00 85.56 459 LEU A C 1
ATOM 3766 O O . LEU A 1 459 ? -12.885 13.404 20.988 1.00 85.56 459 LEU A O 1
ATOM 3770 N N . LEU A 1 460 ? -11.205 13.186 22.462 1.00 89.06 460 LEU A N 1
ATOM 3771 C CA . LEU A 1 460 ? -11.359 14.532 23.022 1.00 89.06 460 LEU A CA 1
ATOM 3772 C C . LEU A 1 460 ? -11.171 15.609 21.939 1.00 89.06 460 LEU A C 1
ATOM 3774 O O . LEU A 1 460 ? -11.979 16.530 21.849 1.00 89.06 460 LEU A O 1
ATOM 3778 N N . ILE A 1 461 ? -10.167 15.455 21.069 1.00 88.69 461 ILE A N 1
ATOM 3779 C CA . ILE A 1 461 ? -9.910 16.381 19.954 1.00 88.69 461 ILE A CA 1
ATOM 3780 C C . ILE A 1 461 ? -11.001 16.316 18.866 1.00 88.69 461 ILE A C 1
ATOM 3782 O O . ILE A 1 461 ? -11.333 17.348 18.300 1.00 88.69 461 ILE A O 1
ATOM 3786 N N . LEU A 1 462 ? -11.560 15.141 18.555 1.00 86.31 462 LEU A N 1
ATOM 3787 C CA . LEU A 1 462 ? -12.554 14.961 17.481 1.00 86.31 462 LEU A CA 1
ATOM 3788 C C . LEU A 1 462 ? -13.979 15.400 17.855 1.00 86.31 462 LEU A C 1
ATOM 3790 O O . LEU A 1 462 ? -14.808 15.572 16.965 1.00 86.31 462 LEU A O 1
ATOM 3794 N N . LEU A 1 463 ? -14.289 15.500 19.151 1.00 85.00 463 LEU A N 1
ATOM 3795 C CA . LEU A 1 463 ? -15.666 15.641 19.646 1.00 85.00 463 LEU A CA 1
ATOM 3796 C C . LEU A 1 463 ? -15.904 16.922 20.457 1.00 85.00 463 LEU A C 1
ATOM 3798 O O . LEU A 1 463 ? -17.062 17.321 20.625 1.00 85.00 463 LEU A O 1
ATOM 3802 N N . PHE A 1 464 ? -14.845 17.546 20.981 1.00 85.81 464 PHE A N 1
ATOM 3803 C CA . PHE A 1 464 ? -14.928 18.677 21.916 1.00 85.81 464 PHE A CA 1
ATOM 3804 C C . PHE A 1 464 ? -14.051 19.883 21.532 1.00 85.81 464 PHE A C 1
ATOM 3806 O O . PHE A 1 464 ? -14.116 20.894 22.230 1.00 85.81 464 PHE A O 1
ATOM 3813 N N . ASN A 1 465 ? -13.295 19.794 20.428 1.00 73.31 465 ASN A N 1
ATOM 3814 C CA . ASN A 1 465 ? -12.508 20.878 19.819 1.00 73.31 465 A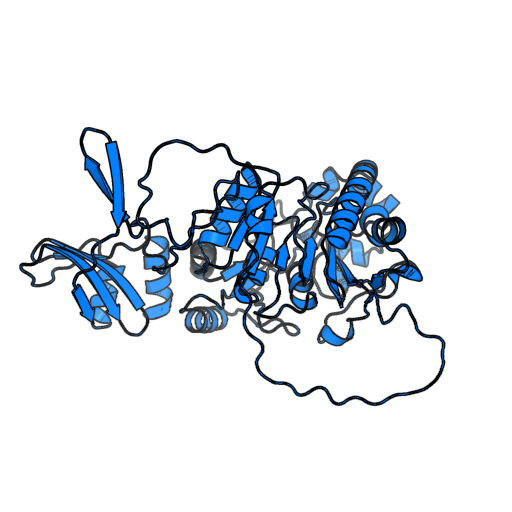SN A CA 1
ATOM 3815 C C . ASN A 1 465 ? -12.917 21.101 18.344 1.00 73.31 465 ASN A C 1
ATOM 3817 O O . ASN A 1 465 ? -12.569 22.175 17.807 1.00 73.31 465 ASN A O 1
#

Radius of gyration: 25.46 Å; chains: 1; bounding box: 62×54×82 Å

Secondary structure (DSSP, 8-state):
-HHHHHHHHH---HHHHHHHHSPPBPEEEE-TTSTTHHHHHHHHHHTT-EEETTEEEEEEPPHHHHB--TT-SS------S-HHHHHHHHHHHTTSEEE--HHHHHHHHTT---TT-EEEESS-TT-TTHHHHTTT-SEEEEE--SHHHHHHHHHHHTTS--S-EEEE---GGG--TTS-EEEEEEE-----GGGTTT-THHHHT--HHHHHHHHHHHHHHHHHHHHHEEEEEEEEEEES---GGGTHHHHHHH--TTEEE---GGGGTT---EEPSSGGGTTSEEE-HHHHT---EEEEEEEE--TTGGG-S----------------PPPPHHHHHTS---------SSTTTTTSTT---SS-EE--S---S---TT--SEEEEEETTEEEEEEP----EEE--HHHHHHHHH-S-EE---S-EEEEEEEETTEEEEEEEESSEEEE---HHHHHHHHHHHH-